Protein AF-A0A059EX27-F1 (afdb_monomer_lite)

pLDDT: mean 72.54, std 15.07, range [38.81, 93.75]

Secondary structure (DSSP, 8-state):
-----PPPPPPPHHHHHHHHHHHHHSSS--HHHHHTPPP---TTHHHHHHHHHHHHHTT--HHHHHHHHHHHHHHH-SS-THHHHHHHHHHHHH-GGGHHHHHHHHHT-SS--GGGHHHHHHH-GGGHHHHHHH--HHHHHHHHHHS---HHHHHHHHHHHHH-SS--HHHHHHHHHT--SHHHHHHHHHHHHHHHHHTT---BGGGS-HHHHHHHHHHTT-S-HHHHHHHHHHHTTSBPPHHHHHHHHHHHHHH-S-SHHHHHHHHH--GGG--HHHHHHHHHHHTT-HHHHHTTGGGS---HHHHHHHHHHHHTTT-TT-HHIIIIIGGGS-HHHHHHHHHHTTTS-HHHHHHHHHHHHHTTTTS-HHHHHHHHHHHHTT--HHHHHHHHHHHHHTTTS----GGGGG-GGGHHHHHHHHHHH---HHHHHHHHH---HHHHHHHHHHHTTTT---

Radius of gyration: 40.34 Å; chains: 1; bounding box: 74×51×146 Å

Structure (mmCIF, N/CA/C/O backbone):
data_AF-A0A059EX27-F1
#
_entry.id   AF-A0A059EX27-F1
#
loop_
_atom_site.group_PDB
_atom_site.id
_atom_site.type_symbol
_atom_site.label_atom_id
_atom_site.label_alt_id
_atom_site.label_comp_id
_atom_site.label_asym_id
_atom_site.label_entity_id
_atom_site.label_seq_id
_atom_site.pdbx_PDB_ins_code
_atom_site.Cartn_x
_atom_site.Cartn_y
_atom_site.Cartn_z
_atom_site.occupancy
_atom_site.B_iso_or_equiv
_atom_site.auth_seq_id
_atom_site.auth_comp_id
_atom_site.auth_asym_id
_atom_site.auth_atom_id
_atom_site.pdbx_PDB_model_num
ATOM 1 N N . MET A 1 1 ? 36.314 1.795 -78.516 1.00 41.62 1 MET A N 1
ATOM 2 C CA . MET A 1 1 ? 36.021 2.435 -77.213 1.00 41.62 1 MET A CA 1
ATOM 3 C C . MET A 1 1 ? 35.361 1.405 -76.306 1.00 41.62 1 MET A C 1
ATOM 5 O O . MET A 1 1 ? 34.220 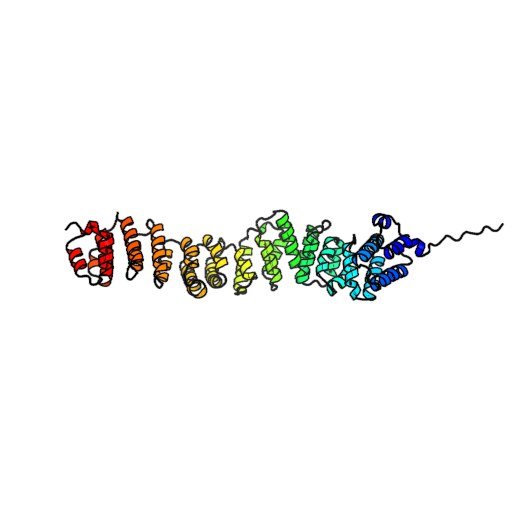1.044 -76.556 1.00 41.62 1 MET A O 1
ATOM 9 N N . GLN A 1 2 ? 36.081 0.871 -75.316 1.00 38.81 2 GLN A N 1
ATOM 10 C CA . GLN A 1 2 ? 35.481 0.015 -74.286 1.00 38.81 2 GLN A CA 1
ATOM 11 C C . GLN A 1 2 ? 34.730 0.901 -73.285 1.00 38.81 2 GLN A C 1
ATOM 13 O O . GLN A 1 2 ? 35.320 1.795 -72.681 1.00 38.81 2 GLN A O 1
ATOM 18 N N . GLN A 1 3 ? 33.426 0.669 -73.129 1.00 44.19 3 GLN A N 1
ATOM 19 C CA . GLN A 1 3 ? 32.632 1.281 -72.068 1.00 44.19 3 GLN A CA 1
ATOM 20 C C . GLN A 1 3 ? 33.078 0.697 -70.725 1.00 44.19 3 GLN A C 1
ATOM 22 O O . GLN A 1 3 ? 32.790 -0.455 -70.403 1.00 44.19 3 GLN A O 1
ATOM 27 N N . ILE A 1 4 ? 33.789 1.498 -69.934 1.00 46.19 4 ILE A N 1
ATOM 28 C CA . ILE A 1 4 ? 34.058 1.191 -68.531 1.00 46.19 4 ILE A CA 1
ATOM 29 C C . ILE A 1 4 ? 32.710 1.233 -67.804 1.00 46.19 4 ILE A C 1
ATOM 31 O O . ILE A 1 4 ? 32.155 2.307 -67.567 1.00 46.19 4 ILE A O 1
ATOM 35 N N . LYS A 1 5 ? 32.168 0.062 -67.445 1.00 48.28 5 LYS A N 1
ATOM 36 C CA . LYS A 1 5 ? 31.100 -0.040 -66.444 1.00 48.28 5 LYS A CA 1
ATOM 37 C C . LYS A 1 5 ? 31.649 0.549 -65.143 1.00 48.28 5 LYS A C 1
ATOM 39 O O . LYS A 1 5 ? 32.467 -0.085 -64.479 1.00 48.28 5 LYS A O 1
ATOM 44 N N . ARG A 1 6 ? 31.234 1.771 -64.790 1.00 46.31 6 ARG A N 1
ATOM 45 C CA . ARG A 1 6 ? 31.502 2.345 -63.464 1.00 46.31 6 ARG A CA 1
ATOM 46 C C . ARG A 1 6 ? 30.947 1.368 -62.426 1.00 46.31 6 ARG A C 1
ATOM 48 O O . ARG A 1 6 ? 29.745 1.105 -62.418 1.00 46.31 6 ARG A O 1
ATOM 55 N N . LYS A 1 7 ? 31.822 0.802 -61.587 1.00 46.91 7 LYS A N 1
ATOM 56 C CA . LYS A 1 7 ? 31.404 0.096 -60.369 1.00 46.91 7 LYS A CA 1
ATOM 57 C C . LYS A 1 7 ? 30.477 1.042 -59.600 1.00 46.91 7 LYS A C 1
ATOM 59 O O . LYS A 1 7 ? 30.832 2.205 -59.416 1.00 46.91 7 LYS A O 1
ATOM 64 N N . LYS A 1 8 ? 29.292 0.564 -59.198 1.00 52.78 8 LYS A N 1
ATOM 65 C CA . LYS A 1 8 ? 28.460 1.272 -58.214 1.00 52.78 8 LYS A CA 1
ATOM 66 C C . LYS A 1 8 ? 29.360 1.565 -57.012 1.00 52.78 8 LYS A C 1
ATOM 68 O O . LYS A 1 8 ? 29.988 0.640 -56.504 1.00 52.78 8 LYS A O 1
ATOM 73 N N . TYR A 1 9 ? 29.473 2.836 -56.640 1.00 54.91 9 TYR A N 1
ATOM 74 C CA . TYR A 1 9 ? 30.158 3.238 -55.420 1.00 54.91 9 TYR A CA 1
ATOM 75 C C . TYR A 1 9 ? 29.467 2.536 -54.250 1.00 54.91 9 TYR A C 1
ATOM 77 O O . TYR A 1 9 ? 28.268 2.732 -54.048 1.00 54.91 9 TYR A O 1
ATOM 85 N N . GLU A 1 10 ? 30.188 1.663 -53.553 1.00 55.41 10 GLU A N 1
ATOM 86 C CA . GLU A 1 10 ? 29.752 1.173 -52.250 1.00 55.41 10 GLU A CA 1
ATOM 87 C C . GLU A 1 10 ? 30.303 2.150 -51.207 1.00 55.41 10 GLU A C 1
ATOM 89 O O . GLU A 1 10 ? 31.523 2.331 -51.171 1.00 55.41 10 GLU A O 1
ATOM 94 N N . PRO A 1 11 ? 29.442 2.798 -50.403 1.00 58.78 11 PRO A N 1
ATOM 95 C CA . PRO A 1 11 ? 29.886 3.700 -49.347 1.00 58.78 11 PRO A CA 1
ATOM 96 C C . PRO A 1 11 ? 30.892 3.013 -48.413 1.00 58.78 11 PRO A C 1
ATOM 98 O O . PRO A 1 11 ? 30.734 1.839 -48.052 1.00 58.78 11 PRO A O 1
ATOM 101 N N . ILE A 1 12 ? 31.951 3.729 -48.030 1.00 66.06 12 ILE A N 1
ATOM 102 C CA . ILE A 1 12 ? 32.866 3.274 -46.974 1.00 66.06 12 ILE A CA 1
ATOM 103 C C . ILE A 1 12 ? 32.328 3.698 -45.601 1.00 66.06 12 ILE A C 1
ATOM 105 O O . ILE A 1 12 ? 31.533 4.622 -45.504 1.00 66.06 12 ILE A O 1
ATOM 109 N N . PHE A 1 13 ? 32.762 3.033 -44.522 1.00 65.12 13 PHE A N 1
ATOM 110 C CA . PHE A 1 13 ? 32.267 3.278 -43.154 1.00 65.12 13 PHE A CA 1
ATOM 111 C C . PHE A 1 13 ? 32.264 4.756 -42.743 1.00 65.12 13 PHE A C 1
ATOM 113 O O . PHE A 1 13 ? 31.333 5.221 -42.090 1.00 65.12 13 PHE A O 1
ATOM 120 N N . GLN A 1 14 ? 33.302 5.492 -43.145 1.00 66.69 14 GLN A N 1
ATOM 121 C CA . GLN A 1 14 ? 33.376 6.929 -42.914 1.00 66.69 14 GLN A CA 1
ATOM 122 C C . GLN A 1 14 ? 32.224 7.654 -43.612 1.00 66.69 14 GLN A C 1
ATOM 124 O O . GLN A 1 14 ? 31.511 8.379 -42.942 1.00 66.69 14 GLN A O 1
ATOM 129 N N . ASP A 1 15 ? 31.934 7.386 -44.884 1.00 66.00 15 ASP A N 1
ATOM 130 C CA . ASP A 1 15 ? 30.827 8.046 -45.594 1.00 66.00 15 ASP A CA 1
ATOM 131 C C . ASP A 1 15 ? 29.463 7.834 -44.922 1.00 66.00 15 ASP A C 1
ATOM 133 O O . ASP A 1 15 ? 28.601 8.706 -44.990 1.00 66.00 15 ASP A O 1
ATOM 137 N N . GLU A 1 16 ? 29.262 6.680 -44.278 1.00 70.25 16 GLU A N 1
ATOM 138 C CA . GLU A 1 16 ? 27.986 6.311 -43.655 1.00 70.25 16 GLU A CA 1
ATOM 139 C C . GLU A 1 16 ? 27.804 6.911 -42.250 1.00 70.25 16 GLU A C 1
ATOM 141 O O . GLU A 1 16 ? 26.682 7.241 -41.869 1.00 70.25 16 GLU A O 1
ATOM 146 N N . TYR A 1 17 ? 28.885 7.062 -41.473 1.00 76.56 17 TYR A N 1
ATOM 147 C CA . TYR A 1 17 ? 28.807 7.441 -40.052 1.00 76.56 17 TYR A CA 1
ATOM 148 C C . TYR A 1 17 ? 29.677 8.647 -39.670 1.00 76.56 17 TYR A C 1
ATOM 150 O O . TYR A 1 17 ? 29.773 8.950 -38.479 1.00 76.56 17 TYR A O 1
ATOM 158 N N . GLN A 1 18 ? 30.291 9.360 -40.627 1.00 82.06 18 GLN A N 1
ATOM 159 C CA . GLN A 1 18 ? 31.263 10.431 -40.344 1.00 82.06 18 GLN A CA 1
ATOM 160 C C . GLN A 1 18 ? 30.721 11.458 -39.357 1.00 82.06 18 GLN A C 1
ATOM 162 O O . GLN A 1 18 ? 31.410 11.815 -38.413 1.00 82.06 18 GLN A O 1
ATOM 167 N N . ALA A 1 19 ? 29.470 11.883 -39.515 1.00 82.88 19 ALA A N 1
ATOM 168 C CA . ALA A 1 19 ? 28.879 12.875 -38.628 1.00 82.88 19 ALA A CA 1
ATOM 169 C C . ALA A 1 19 ? 28.780 12.399 -37.168 1.00 82.88 19 ALA A C 1
ATOM 171 O O . ALA A 1 19 ? 29.007 13.184 -36.250 1.00 82.88 19 ALA A O 1
ATOM 172 N N . PHE A 1 20 ? 28.495 11.112 -36.942 1.00 85.81 20 PHE A N 1
ATOM 173 C CA . PHE A 1 20 ? 28.518 10.527 -35.600 1.00 85.81 20 PHE A CA 1
ATOM 174 C C . PHE A 1 20 ? 29.950 10.413 -35.074 1.00 85.81 20 PHE A C 1
ATOM 176 O O . PHE A 1 20 ? 30.203 10.730 -33.915 1.00 85.81 20 PHE A O 1
ATOM 183 N N . ILE A 1 21 ? 30.903 10.016 -35.922 1.00 84.19 21 ILE A N 1
ATOM 184 C CA . ILE A 1 21 ? 32.328 9.954 -35.566 1.00 84.19 21 ILE A CA 1
ATOM 185 C C . ILE A 1 21 ? 32.842 11.344 -35.166 1.00 84.19 21 ILE A C 1
ATOM 187 O O . ILE A 1 21 ? 33.518 11.478 -34.145 1.00 84.19 21 ILE A O 1
ATOM 191 N N . ASP A 1 22 ? 32.488 12.376 -35.926 1.00 85.25 22 ASP A N 1
ATOM 192 C CA . ASP A 1 22 ? 32.834 13.767 -35.647 1.00 85.25 22 ASP A CA 1
ATOM 193 C C . ASP A 1 22 ? 32.219 14.222 -34.325 1.00 85.25 22 ASP A C 1
ATOM 195 O O . ASP A 1 22 ? 32.931 14.756 -33.476 1.00 85.25 22 ASP A O 1
ATOM 199 N N . ALA A 1 23 ? 30.938 13.926 -34.089 1.00 86.44 23 ALA A N 1
ATOM 200 C CA . ALA A 1 23 ? 30.274 14.241 -32.827 1.00 86.44 23 ALA A CA 1
ATOM 201 C C . ALA A 1 23 ? 30.943 13.554 -31.621 1.00 86.44 23 ALA A C 1
ATOM 203 O O . ALA A 1 23 ? 31.166 14.195 -30.592 1.00 86.44 23 ALA A O 1
ATOM 204 N N . PHE A 1 24 ? 31.345 12.282 -31.749 1.00 86.06 24 PHE A N 1
ATOM 205 C CA . PHE A 1 24 ? 32.082 11.552 -30.706 1.00 86.06 24 PHE A CA 1
ATOM 206 C C . PHE A 1 24 ? 33.489 12.110 -30.433 1.00 86.06 24 PHE A C 1
ATOM 208 O O . PHE A 1 24 ? 34.099 11.799 -29.403 1.00 86.06 24 PHE A O 1
ATOM 215 N N . ASN A 1 25 ? 34.045 12.885 -31.363 1.00 82.62 25 ASN A N 1
ATOM 216 C CA . ASN A 1 25 ? 35.356 13.520 -31.236 1.00 82.62 25 ASN A CA 1
ATOM 217 C C . ASN A 1 25 ? 35.269 15.002 -30.841 1.00 82.62 25 ASN A C 1
ATOM 219 O O . ASN A 1 25 ? 36.255 15.550 -30.346 1.00 82.62 25 ASN A O 1
ATOM 223 N N . ALA A 1 26 ? 34.120 15.640 -31.049 1.00 82.88 26 ALA A N 1
ATOM 224 C CA . ALA A 1 26 ? 33.883 17.035 -30.723 1.00 82.88 26 ALA A CA 1
ATOM 225 C C . ALA A 1 26 ? 33.615 17.251 -29.222 1.00 82.88 26 ALA A C 1
ATOM 227 O O . ALA A 1 26 ? 33.321 16.315 -28.478 1.00 82.88 26 ALA A O 1
ATOM 228 N N . LYS A 1 27 ? 33.733 18.511 -28.780 1.00 77.38 27 LYS A N 1
ATOM 229 C CA . LYS A 1 27 ? 33.348 18.946 -27.423 1.00 77.38 27 LYS A CA 1
ATOM 230 C C . LYS A 1 27 ? 31.859 19.285 -27.313 1.00 77.38 27 LYS A C 1
ATOM 232 O O . LYS A 1 27 ? 31.305 19.223 -26.224 1.00 77.38 27 LYS A O 1
ATOM 237 N N . GLU A 1 28 ? 31.249 19.652 -28.434 1.00 81.88 28 GLU A N 1
ATOM 238 C CA . GLU A 1 28 ? 29.836 19.983 -28.585 1.00 81.88 28 GLU A CA 1
ATOM 239 C C . GLU A 1 28 ? 29.361 19.431 -29.933 1.00 81.88 28 GLU A C 1
ATOM 241 O O . GLU A 1 28 ? 30.151 19.331 -30.877 1.00 81.88 28 GLU A O 1
ATOM 246 N N . PHE A 1 29 ? 28.080 19.081 -30.031 1.00 86.75 29 PHE A N 1
ATOM 247 C CA . PHE A 1 29 ? 27.468 18.625 -31.275 1.00 86.75 29 PHE A CA 1
ATOM 248 C C . PHE A 1 29 ? 26.096 19.268 -31.465 1.00 86.75 29 PHE A C 1
ATOM 250 O O . PHE A 1 29 ? 25.414 19.613 -30.502 1.00 86.75 29 PHE A O 1
ATOM 257 N N . ASP A 1 30 ? 25.699 19.404 -32.727 1.00 86.00 30 ASP A N 1
ATOM 258 C CA . ASP A 1 30 ? 24.363 19.847 -33.107 1.00 86.00 30 ASP A CA 1
ATOM 259 C C . ASP A 1 30 ? 23.432 18.628 -33.174 1.00 86.00 30 ASP A C 1
ATOM 261 O O . ASP A 1 30 ? 23.568 17.755 -34.039 1.00 86.00 30 ASP A O 1
ATOM 265 N N . GLU A 1 31 ? 22.525 18.546 -32.204 1.00 86.62 31 GLU A N 1
ATOM 266 C CA . GLU A 1 31 ? 21.577 17.445 -32.055 1.00 86.62 31 GLU A CA 1
ATOM 267 C C . GLU A 1 31 ? 20.593 17.362 -33.229 1.00 86.62 31 GLU A C 1
ATOM 269 O O . GLU A 1 31 ? 20.366 16.269 -33.751 1.00 86.62 31 GLU A O 1
ATOM 274 N N . GLU A 1 32 ? 20.064 18.495 -33.694 1.00 86.38 32 GLU A N 1
ATOM 275 C CA . GLU A 1 32 ? 19.130 18.546 -34.827 1.00 86.38 32 GLU A CA 1
ATOM 276 C C . GLU A 1 32 ? 19.826 18.123 -36.118 1.00 86.38 32 GLU A C 1
ATOM 278 O O . GLU A 1 32 ? 19.295 17.335 -36.911 1.00 86.38 32 GLU A O 1
ATOM 283 N N . LYS A 1 33 ? 21.083 18.547 -36.287 1.00 86.81 33 LYS A N 1
ATOM 284 C CA . LYS A 1 33 ? 21.903 18.097 -37.407 1.00 86.81 33 LYS A CA 1
ATOM 285 C C . LYS A 1 33 ? 22.087 16.584 -37.386 1.00 86.81 33 LYS A C 1
ATOM 287 O O . LYS A 1 33 ? 21.855 15.963 -38.417 1.00 86.81 33 LYS A O 1
ATOM 292 N N . LEU A 1 34 ? 22.444 15.972 -36.253 1.00 86.25 34 LEU A N 1
ATOM 293 C CA . LEU A 1 34 ? 22.579 14.509 -36.169 1.00 86.25 34 LEU A CA 1
ATOM 294 C C . LEU A 1 34 ? 21.248 13.782 -36.405 1.00 86.25 34 LEU A C 1
ATOM 296 O O . LEU A 1 34 ? 21.221 12.758 -37.092 1.00 86.25 34 LEU A O 1
ATOM 300 N N . LYS A 1 35 ? 20.137 14.316 -35.884 1.00 85.69 35 LYS A N 1
ATOM 301 C CA . LYS A 1 35 ? 18.790 13.763 -36.094 1.00 85.69 35 LYS A CA 1
ATOM 302 C C . LYS A 1 35 ? 18.336 13.817 -37.552 1.00 85.69 35 LYS A C 1
ATOM 304 O O . LYS A 1 35 ? 17.573 12.948 -37.959 1.00 85.69 35 LYS A O 1
ATOM 309 N N . SER A 1 36 ? 18.822 14.759 -38.356 1.00 83.38 36 SER A N 1
ATOM 310 C CA . SER A 1 36 ? 18.452 14.872 -39.779 1.00 83.38 36 SER A CA 1
ATOM 311 C C . SER A 1 36 ? 19.185 13.907 -40.726 1.00 83.38 36 SER A C 1
ATOM 313 O O . SER A 1 36 ? 18.862 13.850 -41.908 1.00 83.38 36 SER A O 1
ATOM 315 N N . ILE A 1 37 ? 20.160 13.133 -40.236 1.00 81.88 37 ILE A N 1
ATOM 316 C CA . ILE A 1 37 ? 20.987 12.252 -41.079 1.00 81.88 37 ILE A CA 1
ATOM 317 C C . ILE A 1 37 ? 20.280 10.928 -41.367 1.00 81.88 37 ILE A C 1
ATOM 319 O O . ILE A 1 37 ? 19.925 10.200 -40.437 1.00 81.88 37 ILE A O 1
ATOM 323 N N . ASP A 1 38 ? 20.157 10.565 -42.640 1.00 74.75 38 ASP A N 1
ATOM 324 C CA . ASP A 1 38 ? 19.687 9.242 -43.053 1.00 74.75 38 ASP A CA 1
ATOM 325 C C . ASP A 1 38 ? 20.820 8.211 -42.991 1.00 74.75 38 ASP A C 1
ATOM 327 O O . ASP A 1 38 ? 21.867 8.378 -43.618 1.00 74.75 38 ASP A O 1
ATOM 331 N N . LEU A 1 39 ? 20.610 7.126 -42.238 1.00 71.88 39 LEU A N 1
ATOM 332 C CA . LEU A 1 39 ? 21.582 6.039 -42.106 1.00 71.88 39 LEU A CA 1
ATOM 333 C C . LEU A 1 39 ? 21.291 4.932 -43.144 1.00 71.88 39 LEU A C 1
ATOM 335 O O . LEU A 1 39 ? 20.225 4.319 -43.096 1.00 71.88 39 LEU A O 1
ATOM 339 N N . PRO A 1 40 ? 22.216 4.626 -44.075 1.00 58.34 40 PRO A N 1
ATOM 340 C CA . PRO A 1 40 ? 21.925 3.863 -45.300 1.00 58.34 40 PRO A CA 1
ATOM 341 C C . PRO A 1 40 ? 21.836 2.321 -45.162 1.00 58.34 40 PRO A C 1
ATOM 343 O O . PRO A 1 40 ? 21.990 1.611 -46.156 1.00 58.34 40 PRO A O 1
ATOM 346 N N . ASN A 1 41 ? 21.480 1.790 -43.985 1.00 60.56 41 ASN A N 1
ATOM 347 C CA . ASN A 1 41 ? 21.554 0.386 -43.516 1.00 60.56 41 ASN A CA 1
ATOM 348 C C . ASN A 1 41 ? 22.839 0.035 -42.750 1.00 60.56 41 ASN A C 1
ATOM 350 O O . ASN A 1 41 ? 23.959 0.328 -43.163 1.00 60.56 41 ASN A O 1
ATOM 354 N N . PHE A 1 42 ? 22.667 -0.700 -41.648 1.00 63.53 42 PHE A N 1
ATOM 355 C CA . PHE A 1 42 ? 23.688 -0.968 -40.632 1.00 63.53 42 PHE A CA 1
ATOM 356 C C . PHE A 1 42 ? 24.674 -2.101 -41.005 1.00 63.53 42 PHE A C 1
ATOM 358 O O . PHE A 1 42 ? 24.931 -3.020 -40.227 1.00 63.53 42 PHE A O 1
ATOM 365 N N . LYS A 1 43 ? 25.270 -2.062 -42.209 1.00 63.72 43 LYS A N 1
ATOM 366 C CA . LYS A 1 43 ? 26.198 -3.115 -42.684 1.00 63.72 43 LYS A CA 1
ATOM 367 C C . LYS A 1 43 ? 27.482 -3.239 -41.848 1.00 63.72 43 LYS A C 1
ATOM 369 O O . LYS A 1 43 ? 28.054 -4.324 -41.779 1.00 63.72 43 LYS A O 1
ATOM 374 N N . ARG A 1 44 ? 27.943 -2.155 -41.211 1.00 70.38 44 ARG A N 1
ATOM 375 C CA . ARG A 1 44 ? 29.240 -2.075 -40.503 1.00 70.38 44 ARG A CA 1
ATOM 376 C C . ARG A 1 44 ? 29.113 -1.805 -38.999 1.00 70.38 44 ARG A C 1
ATOM 378 O O . ARG A 1 44 ? 29.940 -1.133 -38.387 1.00 70.38 44 ARG A O 1
ATOM 385 N N . ARG A 1 45 ? 28.085 -2.387 -38.380 1.00 72.94 45 ARG A N 1
ATOM 386 C CA . ARG A 1 45 ? 27.733 -2.242 -36.956 1.00 72.94 45 ARG A CA 1
ATOM 387 C C . ARG A 1 45 ? 28.870 -2.446 -35.947 1.00 72.94 45 ARG A C 1
ATOM 389 O O . ARG A 1 45 ? 28.919 -1.770 -34.923 1.00 72.94 45 ARG A O 1
ATOM 396 N N . PHE A 1 46 ? 29.809 -3.344 -36.241 1.00 75.81 46 PHE A N 1
ATOM 397 C CA . PHE A 1 46 ? 30.960 -3.623 -35.373 1.00 75.81 46 PHE A CA 1
ATOM 398 C C . PHE A 1 46 ? 31.955 -2.455 -35.299 1.00 75.81 46 PHE A C 1
ATOM 400 O O . PHE A 1 46 ? 32.497 -2.179 -34.229 1.00 75.81 46 PHE A O 1
ATOM 407 N N . GLU A 1 47 ? 32.192 -1.760 -36.415 1.00 80.19 47 GLU A N 1
ATOM 408 C CA . GLU A 1 47 ? 33.155 -0.653 -36.484 1.00 80.19 47 GLU A CA 1
ATOM 409 C C . GLU A 1 47 ? 32.685 0.526 -35.615 1.00 80.19 47 GLU A C 1
ATOM 411 O O . GLU A 1 47 ? 33.470 1.096 -34.857 1.00 80.19 47 GLU A O 1
ATOM 416 N N . LEU A 1 48 ? 31.381 0.814 -35.624 1.00 79.31 48 LEU A N 1
ATOM 417 C CA . LEU A 1 48 ? 30.784 1.889 -34.830 1.00 79.31 48 LEU A CA 1
ATOM 418 C C . LEU A 1 48 ? 30.759 1.584 -33.328 1.00 79.31 48 LEU A C 1
ATOM 420 O O . LEU A 1 48 ? 31.096 2.448 -32.516 1.00 79.31 48 LEU A O 1
ATOM 424 N N . ILE A 1 49 ? 30.437 0.344 -32.947 1.00 85.56 49 ILE A N 1
ATOM 425 C CA . ILE A 1 49 ? 30.495 -0.086 -31.541 1.00 85.56 49 ILE A CA 1
ATOM 426 C C . ILE A 1 49 ? 31.916 0.037 -30.993 1.00 85.56 49 ILE A C 1
ATOM 428 O O . ILE A 1 49 ? 32.097 0.499 -29.868 1.00 85.56 49 ILE A O 1
ATOM 432 N N . ASN A 1 50 ? 32.933 -0.328 -31.779 1.00 86.31 50 ASN A N 1
ATOM 433 C CA . ASN A 1 50 ? 34.326 -0.215 -31.349 1.00 86.31 50 ASN A CA 1
ATOM 434 C C . ASN A 1 50 ? 34.723 1.235 -31.051 1.00 86.31 50 ASN A C 1
ATOM 436 O O . ASN A 1 50 ? 35.425 1.479 -30.070 1.00 86.31 50 ASN A O 1
ATOM 440 N N . ILE A 1 51 ? 34.240 2.201 -31.840 1.00 86.31 51 ILE A N 1
ATOM 441 C CA . ILE A 1 51 ? 34.454 3.627 -31.560 1.00 86.31 51 ILE A CA 1
ATOM 442 C C . ILE A 1 51 ? 33.839 3.993 -30.209 1.00 86.31 51 ILE A C 1
ATOM 444 O O . ILE A 1 51 ? 34.514 4.583 -29.370 1.00 86.31 51 ILE A O 1
ATOM 448 N N . ILE A 1 52 ? 32.598 3.589 -29.953 1.00 87.62 52 ILE A N 1
ATOM 449 C CA . ILE A 1 52 ? 31.901 3.917 -28.704 1.00 87.62 52 ILE A CA 1
ATOM 450 C C . ILE A 1 52 ? 32.586 3.258 -27.501 1.00 87.62 52 ILE A C 1
ATOM 452 O O . ILE A 1 52 ? 32.837 3.924 -26.499 1.00 87.62 52 ILE A O 1
ATOM 456 N N . LEU A 1 53 ? 33.003 1.996 -27.616 1.00 89.69 53 LEU A N 1
ATOM 457 C CA . LEU A 1 53 ? 33.775 1.300 -26.581 1.00 89.69 53 LEU A CA 1
ATOM 458 C C . LEU A 1 53 ? 35.108 1.994 -26.270 1.00 89.69 53 LEU A C 1
ATOM 460 O O . LEU A 1 53 ? 35.475 2.141 -25.101 1.00 89.69 53 LEU A O 1
ATOM 464 N N . LEU A 1 54 ? 35.827 2.460 -27.297 1.00 88.75 54 LEU A N 1
ATOM 465 C CA . LEU A 1 54 ? 37.049 3.245 -27.113 1.00 88.75 54 LEU A CA 1
ATOM 466 C C . LEU A 1 54 ? 36.762 4.552 -26.365 1.00 88.75 54 LEU A C 1
ATOM 468 O O . LEU A 1 54 ? 37.517 4.916 -25.464 1.00 88.75 54 LEU A O 1
ATOM 472 N N . LYS A 1 55 ? 35.655 5.225 -26.690 1.00 87.38 55 LYS A N 1
ATOM 473 C CA . LYS A 1 55 ? 35.237 6.485 -26.059 1.00 87.38 55 LYS A CA 1
ATOM 474 C C . LYS A 1 55 ? 34.825 6.303 -24.598 1.00 87.38 55 LYS A C 1
ATOM 476 O O . LYS A 1 55 ? 35.239 7.098 -23.755 1.00 87.38 55 LYS A O 1
ATOM 481 N N . ILE A 1 56 ? 34.124 5.214 -24.272 1.00 86.19 56 ILE A N 1
ATOM 482 C CA . ILE A 1 56 ? 33.829 4.819 -22.884 1.00 86.19 56 ILE A CA 1
ATOM 483 C C . ILE A 1 56 ? 35.138 4.600 -22.112 1.00 86.19 56 ILE A C 1
ATOM 485 O O . ILE A 1 56 ? 35.323 5.141 -21.022 1.00 86.19 56 ILE A O 1
ATOM 489 N N . LYS A 1 57 ? 36.094 3.861 -22.695 1.00 86.25 57 LYS A N 1
ATOM 490 C CA . LYS A 1 57 ? 37.400 3.592 -22.068 1.00 86.25 57 LYS A CA 1
ATOM 491 C C . LYS A 1 57 ? 38.223 4.865 -21.840 1.00 86.25 57 LYS A C 1
ATOM 493 O O . LYS A 1 57 ? 38.955 4.947 -20.857 1.00 86.25 57 LYS A O 1
ATOM 498 N N . GLN A 1 58 ? 38.084 5.857 -22.718 1.00 85.44 58 GLN A N 1
ATOM 499 C CA . GLN A 1 58 ? 38.717 7.173 -22.595 1.00 85.44 58 GLN A CA 1
ATOM 500 C C . GLN A 1 58 ? 38.088 8.060 -21.503 1.00 85.44 58 GLN A C 1
ATOM 502 O O . GLN A 1 58 ? 38.586 9.160 -21.283 1.00 85.44 58 GLN A O 1
ATOM 507 N N . LYS A 1 59 ? 37.043 7.591 -20.796 1.00 76.25 59 LYS A N 1
ATOM 508 C CA . LYS A 1 59 ? 36.327 8.332 -19.739 1.00 76.25 59 LYS A CA 1
ATOM 509 C C . LYS A 1 59 ? 35.861 9.721 -20.184 1.00 76.25 59 LYS A C 1
ATOM 511 O O . LYS A 1 59 ? 35.893 10.673 -19.406 1.00 76.25 59 LYS A O 1
ATOM 516 N N . ILE A 1 60 ? 35.431 9.833 -21.438 1.00 76.88 60 ILE A N 1
ATOM 517 C CA . ILE A 1 60 ? 34.680 11.008 -21.889 1.00 76.88 60 ILE A CA 1
ATOM 518 C C . ILE A 1 60 ? 33.432 11.141 -21.014 1.00 76.88 60 ILE A C 1
ATOM 520 O O . ILE A 1 60 ? 32.946 10.138 -20.485 1.00 76.88 60 ILE A O 1
ATOM 524 N N . ASP A 1 61 ? 32.930 12.368 -20.857 1.00 83.44 61 ASP A N 1
ATOM 525 C CA . ASP A 1 61 ? 31.659 12.623 -20.185 1.00 83.44 61 ASP A CA 1
ATOM 526 C C . ASP A 1 61 ? 30.593 11.633 -20.687 1.00 83.44 61 ASP A C 1
ATOM 528 O O . ASP A 1 61 ? 30.175 11.650 -21.850 1.00 83.44 61 ASP A O 1
ATOM 532 N N . LEU A 1 62 ? 30.190 10.729 -19.789 1.00 84.12 62 LEU A N 1
ATOM 533 C CA . LEU A 1 62 ? 29.249 9.663 -20.095 1.00 84.12 62 LEU A CA 1
ATOM 534 C C . LEU A 1 62 ? 27.902 10.235 -20.513 1.00 84.12 62 LEU A C 1
ATOM 536 O O . LEU A 1 62 ? 27.224 9.614 -21.325 1.00 84.12 62 LEU A O 1
ATOM 540 N N . ASN A 1 63 ? 27.514 11.399 -19.993 1.00 86.19 63 ASN A N 1
ATOM 541 C CA . ASN A 1 63 ? 26.255 12.031 -20.344 1.00 86.19 63 ASN A CA 1
ATOM 542 C C . ASN A 1 63 ? 26.279 12.525 -21.795 1.00 86.19 63 ASN A C 1
ATOM 544 O O . ASN A 1 63 ? 25.380 12.215 -22.575 1.00 86.19 63 ASN A O 1
ATOM 548 N N . TYR A 1 64 ? 27.359 13.213 -22.175 1.00 89.69 64 TYR A N 1
ATOM 549 C CA . TYR A 1 64 ? 27.606 13.644 -23.550 1.00 89.69 64 TYR A CA 1
ATOM 550 C C . TYR A 1 64 ? 27.607 12.458 -24.523 1.00 89.69 64 TYR A C 1
ATOM 552 O O . TYR A 1 64 ? 26.869 12.447 -25.510 1.00 89.69 64 TYR A O 1
ATOM 560 N N . LEU A 1 65 ? 28.374 11.410 -24.201 1.00 90.69 65 LEU A N 1
ATOM 561 C CA . LEU A 1 65 ? 28.467 10.211 -25.032 1.00 90.69 65 LEU A CA 1
ATOM 562 C C . LEU A 1 65 ? 27.119 9.482 -25.151 1.00 90.69 65 LEU A C 1
ATOM 564 O O . LEU A 1 65 ? 26.795 8.948 -26.215 1.00 90.69 65 LEU A O 1
ATOM 568 N N . SER A 1 66 ? 26.329 9.470 -24.074 1.00 91.75 66 SER A N 1
ATOM 569 C CA . SER A 1 66 ? 25.023 8.807 -24.042 1.00 91.75 66 SER A CA 1
ATOM 570 C C . SER A 1 66 ? 24.010 9.481 -24.959 1.00 91.75 66 SER A C 1
ATOM 572 O O . SER A 1 66 ? 23.282 8.772 -25.645 1.00 91.75 66 SER A O 1
ATOM 574 N N . LYS A 1 67 ? 24.006 10.820 -25.040 1.00 91.62 67 LYS A N 1
ATOM 575 C CA . LYS A 1 67 ? 23.113 11.571 -25.941 1.00 91.62 67 LYS A CA 1
ATOM 576 C C . LYS A 1 67 ? 23.403 11.305 -27.418 1.00 91.62 67 LYS A C 1
ATOM 578 O O . LYS A 1 67 ? 22.491 11.067 -28.198 1.00 91.62 67 LYS A O 1
ATOM 583 N N . ILE A 1 68 ? 24.677 11.294 -27.816 1.00 91.00 68 ILE A N 1
ATOM 584 C CA . ILE A 1 68 ? 25.039 10.983 -29.212 1.00 91.00 68 ILE A CA 1
ATOM 585 C C . ILE A 1 68 ? 24.644 9.539 -29.543 1.00 91.00 68 ILE A C 1
ATOM 587 O O . ILE A 1 68 ? 24.084 9.255 -30.603 1.00 91.00 68 ILE A O 1
ATOM 591 N N . THR A 1 69 ? 24.915 8.624 -28.611 1.00 89.81 69 THR A N 1
ATOM 592 C CA . THR A 1 69 ? 24.611 7.202 -28.786 1.00 89.81 69 THR A CA 1
ATOM 593 C C . THR A 1 69 ? 23.106 6.942 -28.832 1.00 89.81 69 THR A C 1
ATOM 595 O O . THR A 1 69 ? 22.674 6.105 -29.615 1.00 89.81 69 THR A O 1
ATOM 598 N N . SER A 1 70 ? 22.284 7.663 -28.066 1.00 90.69 70 SER A N 1
ATOM 599 C CA . SER A 1 70 ? 20.829 7.496 -28.124 1.00 90.69 70 SER A CA 1
ATOM 600 C C . SER A 1 70 ? 20.240 7.970 -29.451 1.00 90.69 70 SER A C 1
ATOM 602 O O . SER A 1 70 ? 19.392 7.275 -29.995 1.00 90.69 70 SER A O 1
ATOM 604 N N . ILE A 1 71 ? 20.730 9.078 -30.028 1.00 89.19 71 ILE A N 1
ATOM 605 C CA . ILE A 1 71 ? 20.301 9.544 -31.363 1.00 89.19 71 ILE A CA 1
ATOM 606 C C . ILE A 1 71 ? 20.595 8.474 -32.417 1.00 89.19 71 ILE A C 1
ATOM 608 O O . ILE A 1 71 ? 19.751 8.179 -33.265 1.00 89.19 71 ILE A O 1
ATOM 612 N N . LEU A 1 72 ? 21.783 7.866 -32.342 1.00 87.00 72 LEU A N 1
ATOM 613 C CA . LEU A 1 72 ? 22.153 6.749 -33.202 1.00 87.00 72 LEU A CA 1
ATOM 614 C C . LEU A 1 72 ? 21.185 5.572 -33.017 1.00 87.00 72 LEU A C 1
ATOM 616 O O . LEU A 1 72 ? 20.645 5.078 -34.000 1.00 87.00 72 LEU A O 1
ATOM 620 N N . LEU A 1 73 ? 20.946 5.131 -31.779 1.00 85.94 73 LEU A N 1
ATOM 621 C CA . LEU A 1 73 ? 20.087 3.974 -31.512 1.00 85.94 73 LEU A CA 1
ATOM 622 C C . LEU A 1 73 ? 18.614 4.217 -31.869 1.00 85.94 73 LEU A C 1
ATOM 624 O O . LEU A 1 73 ? 17.981 3.305 -32.394 1.00 85.94 73 LEU A O 1
ATOM 628 N N . ASN A 1 74 ? 18.078 5.423 -31.664 1.00 85.38 74 ASN A N 1
ATOM 629 C CA . ASN A 1 74 ? 16.705 5.765 -32.054 1.00 85.38 74 ASN A CA 1
ATOM 630 C C . ASN A 1 74 ? 16.516 5.648 -33.569 1.00 85.38 74 ASN A C 1
ATOM 632 O O . ASN A 1 74 ? 15.506 5.123 -34.024 1.00 85.38 74 ASN A O 1
ATOM 636 N N . LYS A 1 75 ? 17.524 6.038 -34.360 1.00 80.25 75 LYS A N 1
ATOM 637 C CA . LYS A 1 75 ? 17.509 5.847 -35.819 1.00 80.25 75 LYS A CA 1
ATOM 638 C C . LYS A 1 75 ? 17.580 4.383 -36.246 1.00 80.25 75 LYS A C 1
ATOM 640 O O . LYS A 1 75 ? 17.144 4.050 -37.343 1.00 80.25 75 LYS A O 1
ATOM 645 N N . LEU A 1 76 ? 18.148 3.522 -35.405 1.00 75.50 76 LEU A N 1
ATOM 646 C CA . LEU A 1 76 ? 18.272 2.087 -35.667 1.00 75.50 76 LEU A CA 1
ATOM 647 C C . LEU A 1 76 ? 17.049 1.292 -35.212 1.00 75.50 76 LEU A C 1
ATOM 649 O O . LEU A 1 76 ? 16.866 0.165 -35.669 1.00 75.50 76 LEU A O 1
ATOM 653 N N . SER A 1 77 ? 16.201 1.864 -34.354 1.00 66.31 77 SER A N 1
ATOM 654 C CA . SER A 1 77 ? 14.943 1.258 -33.913 1.00 66.31 77 SER A CA 1
ATOM 655 C C . SER A 1 77 ? 13.889 1.330 -35.029 1.00 66.31 77 SER A C 1
ATOM 657 O O . SER A 1 77 ? 12.912 2.066 -34.963 1.00 66.31 77 SER A O 1
ATOM 659 N N . THR A 1 78 ? 14.125 0.574 -36.100 1.00 62.94 78 THR A N 1
ATOM 660 C CA . THR A 1 78 ? 13.107 0.199 -37.095 1.00 62.94 78 THR A CA 1
ATOM 661 C C . THR A 1 78 ? 12.553 -1.188 -36.739 1.00 62.94 78 THR A C 1
ATOM 663 O O . THR A 1 78 ? 13.033 -1.800 -35.787 1.00 62.94 78 THR A O 1
ATOM 666 N N . ASP A 1 79 ? 11.548 -1.695 -37.465 1.00 50.88 79 ASP A N 1
ATOM 667 C CA . ASP A 1 79 ? 10.714 -2.874 -37.125 1.00 50.88 79 ASP A CA 1
ATOM 668 C C . ASP A 1 79 ? 11.449 -4.175 -36.709 1.00 50.88 79 ASP A C 1
ATOM 670 O O . ASP A 1 79 ? 10.815 -5.122 -36.241 1.00 50.88 79 ASP A O 1
ATOM 674 N N . LYS A 1 80 ? 12.780 -4.248 -36.838 1.00 56.97 80 LYS A N 1
ATOM 675 C CA . LYS A 1 80 ? 13.626 -5.314 -36.287 1.00 56.97 80 LYS A CA 1
ATOM 676 C C . LYS A 1 80 ? 14.630 -4.731 -35.287 1.00 56.97 80 LYS A C 1
ATOM 678 O O . LYS A 1 80 ? 15.658 -4.186 -35.674 1.00 56.97 80 LYS A O 1
ATOM 683 N N . ASN A 1 81 ? 14.361 -4.908 -33.992 1.00 66.88 81 ASN A N 1
ATOM 684 C CA . ASN A 1 81 ? 15.218 -4.455 -32.883 1.00 66.88 81 ASN A CA 1
ATOM 685 C C . ASN A 1 81 ? 16.592 -5.169 -32.786 1.00 66.88 81 ASN A C 1
ATOM 687 O O . ASN A 1 81 ? 17.376 -4.856 -31.889 1.00 66.88 81 ASN A O 1
ATOM 691 N N . ASP A 1 82 ? 16.916 -6.083 -33.707 1.00 75.56 82 ASP A N 1
ATOM 692 C CA . ASP A 1 82 ? 18.124 -6.924 -33.690 1.00 75.56 82 ASP A CA 1
ATOM 693 C C . ASP A 1 82 ? 19.437 -6.123 -33.610 1.00 75.56 82 ASP A C 1
ATOM 695 O O . ASP A 1 82 ? 20.398 -6.553 -32.966 1.00 75.56 82 ASP A O 1
ATOM 699 N N . ASP A 1 83 ? 19.507 -4.954 -34.252 1.00 79.25 83 ASP A N 1
ATOM 700 C CA . ASP A 1 83 ? 20.722 -4.130 -34.258 1.00 79.25 83 ASP A CA 1
ATOM 701 C C . ASP A 1 83 ? 20.933 -3.386 -32.934 1.00 79.25 83 ASP A C 1
ATOM 703 O O . ASP A 1 83 ? 22.067 -3.265 -32.458 1.00 79.25 83 ASP A O 1
ATOM 707 N N . VAL A 1 84 ? 19.845 -2.945 -32.300 1.00 84.12 84 VAL A N 1
ATOM 708 C CA . VAL A 1 84 ? 19.880 -2.315 -30.975 1.00 84.12 84 VAL A CA 1
ATOM 709 C C . VAL A 1 84 ? 20.222 -3.366 -29.910 1.00 84.12 84 VAL A C 1
ATOM 711 O O . VAL A 1 84 ? 21.080 -3.116 -29.059 1.00 84.12 84 VAL A O 1
ATOM 714 N N . ASP A 1 85 ? 19.654 -4.572 -30.014 1.00 87.12 85 ASP A N 1
ATOM 715 C CA . ASP A 1 85 ? 19.995 -5.722 -29.163 1.00 87.12 85 ASP A CA 1
ATOM 716 C C . ASP A 1 85 ? 21.469 -6.076 -29.260 1.00 87.12 85 ASP A C 1
ATOM 718 O O . ASP A 1 85 ? 22.157 -6.255 -28.249 1.00 87.12 85 ASP A O 1
ATOM 722 N N . PHE A 1 86 ? 21.968 -6.186 -30.490 1.00 86.12 86 PHE A N 1
ATOM 723 C CA . PHE A 1 86 ? 23.366 -6.470 -30.751 1.00 86.12 86 PHE A CA 1
ATOM 724 C C . PHE A 1 86 ? 24.272 -5.410 -30.109 1.00 86.12 86 PHE A C 1
ATOM 726 O O . PHE A 1 86 ? 25.260 -5.756 -29.454 1.00 86.12 86 PHE A O 1
ATOM 733 N N . PHE A 1 87 ? 23.914 -4.132 -30.240 1.00 88.56 87 PHE A N 1
ATOM 734 C CA . PHE A 1 87 ? 24.658 -3.016 -29.670 1.00 88.56 87 PHE A CA 1
ATOM 735 C C . PHE A 1 87 ? 24.740 -3.083 -28.140 1.00 88.56 87 PHE A C 1
ATOM 737 O O . PHE A 1 87 ? 25.837 -3.100 -27.572 1.00 88.56 87 PHE A O 1
ATOM 744 N N . ILE A 1 88 ? 23.587 -3.187 -27.475 1.00 90.50 88 ILE A N 1
ATOM 745 C CA . ILE A 1 88 ? 23.477 -3.251 -26.012 1.00 90.50 88 ILE A CA 1
ATOM 746 C C . ILE A 1 88 ? 24.261 -4.451 -25.473 1.00 90.50 88 ILE A C 1
ATOM 748 O O . ILE A 1 88 ? 25.109 -4.304 -24.586 1.00 90.50 88 ILE A O 1
ATOM 752 N N . ASN A 1 89 ? 24.043 -5.631 -26.061 1.00 90.88 89 ASN A N 1
ATOM 753 C CA . ASN A 1 89 ? 24.718 -6.854 -25.642 1.00 90.88 89 ASN A CA 1
ATOM 754 C C . ASN A 1 89 ? 26.234 -6.784 -25.844 1.00 90.88 89 ASN A C 1
ATOM 756 O O . ASN A 1 89 ? 26.982 -7.255 -24.987 1.00 90.88 89 ASN A O 1
ATOM 760 N N . THR A 1 90 ? 26.710 -6.197 -26.944 1.00 91.25 90 THR A N 1
ATOM 761 C CA . THR A 1 90 ? 28.150 -6.087 -27.220 1.00 91.25 90 THR A CA 1
ATOM 762 C C . THR A 1 90 ? 28.835 -5.151 -26.231 1.00 91.25 90 THR A C 1
ATOM 764 O O . THR A 1 90 ? 29.892 -5.494 -25.696 1.00 91.25 90 THR A O 1
ATOM 767 N N . ILE A 1 91 ? 28.220 -4.004 -25.922 1.00 91.75 91 ILE A N 1
ATOM 768 C CA . ILE A 1 91 ? 28.770 -3.063 -24.939 1.00 91.75 91 ILE A CA 1
ATOM 769 C C . ILE A 1 91 ? 28.831 -3.678 -23.544 1.00 91.75 91 ILE A C 1
ATOM 771 O O . ILE A 1 91 ? 29.855 -3.559 -22.864 1.00 91.75 91 ILE A O 1
ATOM 775 N N . TYR A 1 92 ? 27.760 -4.353 -23.127 1.00 93.75 92 TYR A N 1
ATOM 776 C CA . TYR A 1 92 ? 27.693 -4.977 -21.811 1.00 93.75 92 TYR A CA 1
ATOM 777 C C . TYR A 1 92 ? 28.655 -6.166 -21.674 1.00 93.75 92 TYR A C 1
ATOM 779 O O . TYR A 1 92 ? 29.355 -6.285 -20.670 1.00 93.75 92 TYR A O 1
ATOM 787 N N . ARG A 1 93 ? 28.744 -7.030 -22.697 1.00 92.06 93 ARG A N 1
ATOM 788 C CA . ARG A 1 93 ? 29.668 -8.178 -22.702 1.00 92.06 93 ARG A CA 1
ATOM 789 C C . ARG A 1 93 ? 31.132 -7.755 -22.755 1.00 92.06 93 ARG A C 1
ATOM 791 O O . ARG A 1 93 ? 31.971 -8.478 -22.228 1.00 92.06 93 ARG A O 1
ATOM 798 N N . ASN A 1 94 ? 31.445 -6.611 -23.368 1.00 92.88 94 ASN A N 1
ATOM 799 C CA . ASN A 1 94 ? 32.805 -6.076 -23.370 1.00 92.88 94 ASN A CA 1
ATOM 800 C C . ASN A 1 94 ? 33.283 -5.738 -21.949 1.00 92.88 94 ASN A C 1
ATOM 802 O O . ASN A 1 94 ? 34.406 -6.081 -21.584 1.00 92.88 94 ASN A O 1
ATOM 806 N N . ASN A 1 95 ? 32.432 -5.087 -21.151 1.00 90.12 95 ASN A N 1
ATOM 807 C CA . ASN A 1 95 ? 32.688 -4.836 -19.738 1.00 90.12 95 ASN A CA 1
ATOM 808 C C . ASN A 1 95 ? 31.358 -4.631 -18.985 1.00 90.12 95 ASN A C 1
ATOM 810 O O . ASN A 1 95 ? 30.668 -3.646 -19.258 1.00 90.12 95 ASN A O 1
ATOM 814 N N . PRO A 1 96 ? 31.012 -5.483 -17.998 1.00 90.62 96 PRO A N 1
ATOM 815 C CA . PRO A 1 96 ? 29.779 -5.335 -17.229 1.00 90.62 96 PRO A CA 1
ATOM 816 C C . PRO A 1 96 ? 29.632 -3.982 -16.525 1.00 90.62 96 PRO A C 1
ATOM 818 O O . PRO A 1 96 ? 28.506 -3.544 -16.314 1.00 90.62 96 PRO A O 1
ATOM 821 N N . SER A 1 97 ? 30.727 -3.281 -16.204 1.00 90.12 97 SER A N 1
ATOM 822 C CA . SER A 1 97 ? 30.695 -1.926 -15.627 1.00 90.12 97 SER A CA 1
ATOM 823 C C . SER A 1 97 ? 30.154 -0.859 -16.590 1.00 90.12 97 SER A C 1
ATOM 825 O O . SER A 1 97 ? 29.810 0.237 -16.157 1.00 90.12 97 SER A O 1
ATOM 827 N N . ASN A 1 98 ? 30.011 -1.177 -17.881 1.00 92.00 98 ASN A N 1
ATOM 828 C CA . ASN A 1 98 ? 29.387 -0.294 -18.869 1.00 92.00 98 ASN A CA 1
ATOM 829 C C . ASN A 1 98 ? 27.858 -0.183 -18.696 1.00 92.00 98 ASN A C 1
ATOM 831 O O . ASN A 1 98 ? 27.225 0.578 -19.425 1.00 92.00 98 ASN A O 1
ATOM 835 N N . HIS A 1 99 ? 27.242 -0.898 -17.746 1.00 92.31 99 HIS A N 1
ATOM 836 C CA . HIS A 1 99 ? 25.804 -0.784 -17.463 1.00 92.31 99 HIS A CA 1
ATOM 837 C C . HIS A 1 99 ? 25.373 0.660 -17.152 1.00 92.31 99 HIS A C 1
ATOM 839 O O . HIS A 1 99 ? 24.325 1.083 -17.625 1.00 92.31 99 HIS A O 1
ATOM 845 N N . LEU A 1 100 ? 26.202 1.454 -16.458 1.00 91.44 100 LEU A N 1
ATOM 846 C CA . LEU A 1 100 ? 25.909 2.869 -16.177 1.00 91.44 100 LEU A CA 1
ATOM 847 C C . LEU A 1 100 ? 25.768 3.702 -17.456 1.00 91.44 100 LEU A C 1
ATOM 849 O O . LEU A 1 100 ? 24.894 4.561 -17.555 1.00 91.44 100 LEU A O 1
ATOM 853 N N . PHE A 1 101 ? 26.616 3.430 -18.449 1.00 92.88 101 PHE A N 1
ATOM 854 C CA . PHE A 1 101 ? 26.513 4.062 -19.759 1.00 92.88 101 PHE A CA 1
ATOM 855 C C . PHE A 1 101 ? 25.209 3.658 -20.454 1.00 92.88 101 PHE A C 1
ATOM 857 O O . PHE A 1 101 ? 24.475 4.521 -20.920 1.00 92.88 101 PHE A O 1
ATOM 864 N N . LEU A 1 102 ? 24.875 2.364 -20.456 1.00 93.38 102 LEU A N 1
ATOM 865 C CA . LEU A 1 102 ? 23.639 1.862 -21.064 1.00 93.38 102 LEU A CA 1
ATOM 866 C C . LEU A 1 102 ? 22.379 2.442 -20.400 1.00 93.38 102 LEU A C 1
ATOM 868 O O . LEU A 1 102 ? 21.436 2.800 -21.102 1.00 93.38 102 LEU A O 1
ATOM 872 N N . PHE A 1 103 ? 22.370 2.606 -19.074 1.00 92.44 103 PHE A N 1
ATOM 873 C CA . PHE A 1 103 ? 21.257 3.239 -18.358 1.00 92.44 103 PHE A CA 1
ATOM 874 C C . PHE A 1 103 ? 21.122 4.726 -18.699 1.00 92.44 103 PHE A C 1
ATOM 876 O O . PHE A 1 103 ? 20.006 5.221 -18.840 1.00 92.44 103 PHE A O 1
ATOM 883 N N . ASN A 1 104 ? 22.233 5.441 -18.892 1.00 91.12 104 ASN A N 1
ATOM 884 C CA . ASN A 1 104 ? 22.185 6.829 -19.352 1.00 91.12 104 ASN A CA 1
ATOM 885 C C . ASN A 1 104 ? 21.699 6.939 -20.800 1.00 91.12 104 ASN A C 1
ATOM 887 O O . ASN A 1 104 ? 20.885 7.810 -21.085 1.00 91.12 104 ASN A O 1
ATOM 891 N N . VAL A 1 105 ? 22.137 6.048 -21.695 1.00 91.69 105 VAL A N 1
ATOM 892 C CA . VAL A 1 105 ? 21.638 5.987 -23.079 1.00 91.69 105 VAL A CA 1
ATOM 893 C C . VAL A 1 105 ? 20.125 5.769 -23.092 1.00 91.69 105 VAL A C 1
ATOM 895 O O . VAL A 1 105 ? 19.413 6.523 -23.748 1.00 91.69 105 VAL A O 1
ATOM 898 N N . MET A 1 106 ? 19.629 4.804 -22.310 1.00 90.25 106 MET A N 1
ATOM 899 C CA . MET A 1 106 ? 18.206 4.458 -22.221 1.00 90.25 106 MET A CA 1
ATOM 900 C C . MET A 1 106 ? 17.308 5.664 -21.898 1.00 90.25 106 MET A C 1
ATOM 902 O O . MET A 1 106 ? 16.230 5.794 -22.475 1.00 90.25 106 MET A O 1
ATOM 906 N N . LYS A 1 107 ? 17.748 6.577 -21.020 1.00 87.88 107 LYS A N 1
ATOM 907 C CA . LYS A 1 107 ? 16.974 7.780 -20.651 1.00 87.88 107 LYS A CA 1
ATOM 908 C C . LYS A 1 107 ? 16.646 8.663 -21.858 1.00 87.88 107 LYS A C 1
ATOM 910 O O . LYS A 1 107 ? 15.579 9.271 -21.896 1.00 87.88 107 LYS A O 1
ATOM 915 N N . TYR A 1 108 ? 17.532 8.686 -22.851 1.00 87.88 108 TYR A N 1
ATOM 916 C CA . TYR A 1 108 ? 17.408 9.489 -24.066 1.00 87.88 108 TYR A CA 1
ATOM 917 C C . TYR A 1 108 ? 16.841 8.713 -25.266 1.00 87.88 108 TYR A C 1
ATOM 919 O O . TYR A 1 108 ? 16.755 9.271 -26.358 1.00 87.88 108 TYR A O 1
ATOM 927 N N . MET A 1 109 ? 16.490 7.433 -25.103 1.00 86.19 109 MET A N 1
ATOM 928 C CA . MET A 1 109 ? 15.899 6.643 -26.185 1.00 86.19 109 MET A CA 1
ATOM 929 C C . MET A 1 109 ? 14.394 6.879 -26.300 1.00 86.19 109 MET A C 1
ATOM 931 O O . MET A 1 109 ? 13.713 7.011 -25.284 1.00 86.19 109 MET A O 1
ATOM 935 N N . ASP A 1 110 ? 13.866 6.885 -27.522 1.00 80.81 110 ASP A N 1
ATOM 936 C CA . ASP A 1 110 ? 12.427 7.064 -27.767 1.00 80.81 110 ASP A CA 1
ATOM 937 C C . ASP A 1 110 ? 11.657 5.784 -27.426 1.00 80.81 110 ASP A C 1
ATOM 939 O O . ASP A 1 110 ? 10.624 5.821 -26.760 1.00 80.81 110 ASP A O 1
ATOM 943 N N . LYS A 1 111 ? 12.223 4.635 -27.810 1.00 79.62 111 LYS A N 1
ATOM 944 C CA . LYS A 1 111 ? 11.720 3.300 -27.493 1.00 79.62 111 LYS A CA 1
ATOM 945 C C . LYS A 1 111 ? 12.752 2.541 -26.671 1.00 79.62 111 LYS A C 1
ATOM 947 O O . LYS A 1 111 ? 13.929 2.507 -27.026 1.00 79.62 111 LYS A O 1
ATOM 952 N N . ILE A 1 112 ? 12.323 1.910 -25.581 1.00 79.88 112 ILE A N 1
ATOM 953 C CA . ILE A 1 112 ? 13.226 1.117 -24.744 1.00 79.88 112 ILE A CA 1
ATOM 954 C C . ILE A 1 112 ? 13.304 -0.305 -25.270 1.00 79.88 112 ILE A C 1
ATOM 956 O O . ILE A 1 112 ? 12.299 -0.946 -25.568 1.00 79.88 112 ILE A O 1
ATOM 960 N N . ASN A 1 113 ? 14.531 -0.803 -25.364 1.00 83.88 113 ASN A N 1
ATOM 961 C CA . ASN A 1 113 ? 14.771 -2.163 -25.781 1.00 83.88 113 ASN A CA 1
ATOM 962 C C . ASN A 1 113 ? 14.711 -3.125 -24.582 1.00 83.88 113 ASN A C 1
ATOM 964 O O . ASN A 1 113 ? 15.444 -2.963 -23.602 1.00 83.88 113 ASN A O 1
ATOM 968 N N . LEU A 1 114 ? 13.863 -4.152 -24.685 1.00 83.94 114 LEU A N 1
ATOM 969 C CA . LEU A 1 114 ? 13.646 -5.148 -23.636 1.00 83.94 114 LEU A CA 1
ATOM 970 C C . LEU A 1 114 ? 14.906 -5.965 -23.296 1.00 83.94 114 LEU A C 1
ATOM 972 O O . LEU A 1 114 ? 14.995 -6.484 -22.185 1.00 83.94 114 LEU A O 1
ATOM 976 N N . CYS A 1 115 ? 15.924 -6.028 -24.165 1.00 85.19 115 CYS A N 1
ATOM 977 C CA . CYS A 1 115 ? 17.195 -6.683 -23.831 1.00 85.19 115 CYS A CA 1
ATOM 978 C C . CYS A 1 115 ? 17.979 -5.975 -22.704 1.00 85.19 115 CYS A C 1
ATOM 980 O O . CYS A 1 115 ? 18.884 -6.574 -22.118 1.00 85.19 115 CYS A O 1
ATOM 982 N N . LEU A 1 116 ? 17.616 -4.735 -22.345 1.00 88.12 116 LEU A N 1
ATOM 983 C CA . LEU A 1 116 ? 18.145 -4.052 -21.159 1.00 88.12 116 LEU A CA 1
ATOM 984 C C . LEU A 1 116 ? 17.577 -4.610 -19.853 1.00 88.12 116 LEU A C 1
ATOM 986 O O . LEU A 1 116 ? 18.233 -4.478 -18.822 1.00 88.12 116 LEU A O 1
ATOM 990 N N . LEU A 1 117 ? 16.402 -5.246 -19.864 1.00 88.31 117 LEU A N 1
ATOM 991 C CA . LEU A 1 117 ? 15.725 -5.675 -18.638 1.00 88.31 117 LEU A CA 1
ATOM 992 C C . LEU A 1 117 ? 16.562 -6.632 -17.777 1.00 88.31 117 LEU A C 1
ATOM 994 O O . LEU A 1 117 ? 16.706 -6.353 -16.586 1.00 88.31 117 LEU A O 1
ATOM 998 N N . PRO A 1 118 ? 17.205 -7.689 -18.316 1.00 87.62 118 PRO A N 1
ATOM 999 C CA . PRO A 1 118 ? 18.085 -8.539 -17.513 1.00 87.62 118 PRO A CA 1
ATOM 1000 C C . PRO A 1 118 ? 19.273 -7.777 -16.902 1.00 87.62 118 PRO A C 1
ATOM 1002 O O . PRO A 1 118 ? 19.725 -8.102 -15.803 1.00 87.62 118 PRO A O 1
ATOM 1005 N N . ILE A 1 119 ? 19.782 -6.749 -17.592 1.00 90.75 119 ILE A N 1
ATOM 1006 C CA . ILE A 1 119 ? 20.882 -5.901 -17.105 1.00 90.75 119 ILE A CA 1
ATOM 1007 C C . ILE A 1 119 ? 20.378 -4.991 -15.974 1.00 90.75 119 ILE A C 1
ATOM 1009 O O . ILE A 1 119 ? 21.027 -4.894 -14.933 1.00 90.75 119 ILE A O 1
ATOM 1013 N N . ILE A 1 120 ? 19.206 -4.376 -16.146 1.00 90.44 120 ILE A N 1
ATOM 1014 C CA . ILE A 1 120 ? 18.532 -3.537 -15.144 1.00 90.44 120 ILE A CA 1
ATOM 1015 C C . ILE A 1 120 ? 18.256 -4.337 -13.873 1.00 90.44 120 ILE A C 1
ATOM 1017 O O . ILE A 1 120 ? 18.655 -3.923 -12.787 1.00 90.44 120 ILE A O 1
ATOM 1021 N N . ILE A 1 121 ? 17.653 -5.522 -14.006 1.00 87.75 121 ILE A N 1
ATOM 1022 C CA . ILE A 1 121 ? 17.334 -6.399 -12.872 1.00 87.75 121 ILE A CA 1
ATOM 1023 C C . ILE A 1 121 ? 18.599 -6.783 -12.097 1.00 87.75 121 ILE A C 1
ATOM 1025 O O . ILE A 1 121 ? 18.565 -6.874 -10.868 1.00 87.75 121 ILE A O 1
ATOM 1029 N N . ARG A 1 122 ? 19.720 -6.979 -12.797 1.00 88.56 122 ARG A N 1
ATOM 1030 C CA . ARG A 1 122 ? 20.991 -7.369 -12.186 1.00 88.56 122 ARG A CA 1
ATOM 1031 C C . ARG A 1 122 ? 21.694 -6.235 -11.440 1.00 88.56 122 ARG A C 1
ATOM 1033 O O . ARG A 1 122 ? 22.310 -6.515 -10.416 1.00 88.56 122 ARG A O 1
ATOM 1040 N N . HIS A 1 123 ? 21.659 -5.007 -11.959 1.00 90.25 123 HIS A N 1
ATOM 1041 C CA . HIS A 1 123 ? 22.496 -3.911 -11.448 1.00 90.25 123 HIS A CA 1
ATOM 1042 C C . HIS A 1 123 ? 21.719 -2.840 -10.689 1.00 90.25 123 HIS A C 1
ATOM 1044 O O . HIS A 1 123 ? 22.140 -2.458 -9.603 1.00 90.25 123 HIS A O 1
ATOM 1050 N N . ASP A 1 124 ? 20.604 -2.352 -11.233 1.00 88.94 124 ASP A N 1
ATOM 1051 C CA . ASP A 1 124 ? 19.834 -1.272 -10.612 1.00 88.94 124 ASP A CA 1
ATOM 1052 C C . ASP A 1 124 ? 18.380 -1.276 -11.090 1.00 88.94 124 ASP A C 1
ATOM 1054 O O . ASP A 1 124 ? 18.032 -0.739 -12.147 1.00 88.94 124 ASP A O 1
ATOM 1058 N N . LYS A 1 125 ? 17.522 -1.855 -10.251 1.00 88.50 125 LYS A N 1
ATOM 1059 C CA . LYS A 1 125 ? 16.095 -2.061 -10.512 1.00 88.50 125 LYS A CA 1
ATOM 1060 C C . LYS A 1 125 ? 15.288 -0.767 -10.481 1.00 88.50 125 LYS A C 1
ATOM 1062 O O . LYS A 1 125 ? 14.178 -0.767 -11.001 1.00 88.50 125 LYS A O 1
ATOM 1067 N N . SER A 1 126 ? 15.835 0.331 -9.950 1.00 89.00 126 SER A N 1
ATOM 1068 C CA . SER A 1 126 ? 15.158 1.632 -10.013 1.00 89.00 126 SER A CA 1
ATOM 1069 C C . SER A 1 126 ? 14.952 2.104 -11.455 1.00 89.00 126 SER A C 1
ATOM 1071 O O . SER A 1 126 ? 13.992 2.810 -11.752 1.00 89.00 126 SER A O 1
ATOM 1073 N N . ASN A 1 127 ? 15.783 1.618 -12.385 1.00 90.31 127 ASN A N 1
ATOM 1074 C CA . ASN A 1 127 ? 15.642 1.908 -13.806 1.00 90.31 127 ASN A CA 1
ATOM 1075 C C . ASN A 1 127 ? 14.431 1.224 -14.464 1.00 90.31 127 ASN A C 1
ATOM 1077 O O . ASN A 1 127 ? 14.097 1.589 -15.588 1.00 90.31 127 ASN A O 1
ATOM 1081 N N . LEU A 1 128 ? 13.744 0.290 -13.784 1.00 90.81 128 LEU A N 1
ATOM 1082 C CA . LEU A 1 128 ? 12.479 -0.279 -14.272 1.00 90.81 128 LEU A CA 1
ATOM 1083 C C . LEU A 1 128 ? 11.409 0.802 -14.464 1.00 90.81 128 LEU A C 1
ATOM 1085 O O . LEU A 1 128 ? 10.619 0.697 -15.394 1.00 90.81 128 LEU A O 1
ATOM 1089 N N . GLU A 1 129 ? 11.427 1.864 -13.654 1.00 92.19 129 GLU A N 1
ATOM 1090 C CA . GLU A 1 129 ? 10.497 2.989 -13.793 1.00 92.19 129 GLU A CA 1
ATOM 1091 C C . GLU A 1 129 ? 10.559 3.601 -15.200 1.00 92.19 129 GLU A C 1
ATOM 1093 O O . GLU A 1 129 ? 9.537 3.718 -15.871 1.00 92.19 129 GLU A O 1
ATOM 1098 N N . TYR A 1 130 ? 11.764 3.882 -15.704 1.00 90.06 130 TYR A N 1
ATOM 1099 C CA . TYR A 1 130 ? 11.945 4.424 -17.053 1.00 90.06 130 TYR A CA 1
ATOM 1100 C C . TYR A 1 130 ? 11.508 3.439 -18.140 1.00 90.06 130 TYR A C 1
ATOM 1102 O O . TYR A 1 130 ? 10.962 3.867 -19.153 1.00 90.06 130 TYR A O 1
ATOM 1110 N N . VAL A 1 131 ? 11.738 2.131 -17.941 1.00 89.88 131 VAL A N 1
ATOM 1111 C CA . VAL A 1 131 ? 11.299 1.093 -18.890 1.00 89.88 131 VAL A CA 1
ATOM 1112 C C . VAL A 1 131 ? 9.787 1.121 -19.043 1.00 89.88 131 VAL A C 1
ATOM 1114 O O . VAL A 1 131 ? 9.276 1.225 -20.156 1.00 89.88 131 VAL A O 1
ATOM 1117 N N . PHE A 1 132 ? 9.077 1.067 -17.921 1.00 91.00 132 PHE A N 1
ATOM 1118 C CA . PHE A 1 132 ? 7.625 0.975 -17.915 1.00 91.00 132 PHE A CA 1
ATOM 1119 C C . PHE A 1 132 ? 6.919 2.299 -18.247 1.00 91.00 132 PHE A C 1
ATOM 1121 O O . PHE A 1 132 ? 5.752 2.269 -18.628 1.00 91.00 132 PHE A O 1
ATOM 1128 N N . GLU A 1 133 ? 7.620 3.437 -18.216 1.00 91.75 133 GLU A N 1
ATOM 1129 C CA . GLU A 1 133 ? 7.130 4.723 -18.740 1.00 91.75 133 GLU A CA 1
ATOM 1130 C C . GLU A 1 133 ? 6.975 4.728 -20.274 1.00 91.75 133 GLU A C 1
ATOM 1132 O O . GLU A 1 133 ? 6.115 5.432 -20.799 1.00 91.75 133 GLU A O 1
ATOM 1137 N N . LYS A 1 134 ? 7.778 3.934 -21.000 1.00 88.75 134 LYS A N 1
ATOM 1138 C CA . LYS A 1 134 ? 7.820 3.934 -22.480 1.00 88.75 134 LYS A CA 1
ATOM 1139 C C . LYS A 1 134 ? 7.393 2.618 -23.132 1.00 88.75 134 LYS A C 1
ATOM 1141 O O . LYS A 1 134 ? 7.350 2.532 -24.358 1.00 88.75 134 LYS A O 1
ATOM 1146 N N . ILE A 1 135 ? 7.125 1.585 -22.338 1.00 88.31 135 ILE A N 1
ATOM 1147 C CA . ILE A 1 135 ? 6.739 0.261 -22.834 1.00 88.31 135 ILE A CA 1
ATOM 1148 C C . ILE A 1 135 ? 5.362 0.295 -23.516 1.00 88.31 135 ILE A C 1
ATOM 1150 O O . ILE A 1 135 ? 4.486 1.072 -23.134 1.00 88.31 135 ILE A O 1
ATOM 1154 N N . THR A 1 136 ? 5.159 -0.553 -24.521 1.00 86.44 136 THR A N 1
ATOM 1155 C CA . THR A 1 136 ? 3.861 -0.713 -25.202 1.00 86.44 136 THR A CA 1
ATOM 1156 C C . THR A 1 136 ? 3.033 -1.860 -24.613 1.00 86.44 136 THR A C 1
ATOM 1158 O O . THR A 1 136 ? 3.599 -2.779 -24.025 1.00 86.44 136 THR A O 1
ATOM 1161 N N . ASP A 1 137 ? 1.709 -1.869 -24.829 1.00 82.00 137 ASP A N 1
ATOM 1162 C CA . ASP A 1 137 ? 0.801 -2.942 -24.363 1.00 82.00 137 ASP A CA 1
ATOM 1163 C C . ASP A 1 137 ? 1.323 -4.358 -24.704 1.00 82.00 137 ASP A C 1
ATOM 1165 O O . ASP A 1 137 ? 1.396 -5.231 -23.842 1.00 82.00 137 ASP A O 1
ATOM 1169 N N . LEU A 1 138 ? 1.760 -4.570 -25.954 1.00 81.38 138 LEU A N 1
ATOM 1170 C CA . LEU A 1 138 ? 2.315 -5.845 -26.439 1.00 81.38 138 LEU A CA 1
ATOM 1171 C C . LEU A 1 138 ? 3.607 -6.252 -25.717 1.00 81.38 138 LEU A C 1
ATOM 1173 O O . LEU A 1 138 ? 3.885 -7.435 -25.525 1.00 81.38 138 LEU A O 1
ATOM 1177 N N . GLU A 1 139 ? 4.435 -5.279 -25.354 1.00 85.38 139 GLU A N 1
ATOM 1178 C CA . GLU A 1 139 ? 5.708 -5.523 -24.683 1.00 85.38 139 GLU A CA 1
ATOM 1179 C C . GLU A 1 139 ? 5.507 -5.819 -23.198 1.00 85.38 139 GLU A C 1
ATOM 1181 O O . GLU A 1 139 ? 6.237 -6.645 -22.655 1.00 85.38 139 GLU A O 1
ATOM 1186 N N . VAL A 1 140 ? 4.499 -5.217 -22.560 1.00 84.31 140 VAL A N 1
ATOM 1187 C CA . VAL A 1 140 ? 4.162 -5.474 -21.155 1.00 84.31 140 VAL A CA 1
ATOM 1188 C C . VAL A 1 140 ? 3.896 -6.960 -20.925 1.00 84.31 140 VAL A C 1
ATOM 1190 O O . VAL A 1 140 ? 4.543 -7.571 -20.074 1.00 84.31 140 VAL A O 1
ATOM 1193 N N . GLU A 1 141 ? 3.013 -7.569 -21.720 1.00 81.44 141 GLU A N 1
ATOM 1194 C CA . GLU A 1 141 ? 2.693 -8.995 -21.581 1.00 81.44 141 GLU A CA 1
ATOM 1195 C C . GLU A 1 141 ? 3.938 -9.879 -21.739 1.00 81.44 141 GLU A C 1
ATOM 1197 O O . GLU A 1 141 ? 4.160 -10.807 -20.957 1.00 81.44 141 GLU A O 1
ATOM 1202 N N . ASN A 1 142 ? 4.787 -9.564 -22.722 1.00 80.62 142 ASN A N 1
ATOM 1203 C CA . ASN A 1 142 ? 6.029 -10.293 -22.964 1.00 80.62 142 ASN A CA 1
ATOM 1204 C C . ASN A 1 142 ? 6.989 -10.192 -21.776 1.00 80.62 142 ASN A C 1
ATOM 1206 O O . ASN A 1 142 ? 7.560 -11.201 -21.365 1.00 80.62 142 ASN A O 1
ATOM 1210 N N . VAL A 1 143 ? 7.148 -9.003 -21.196 1.00 83.00 143 VAL A N 1
ATOM 1211 C CA . VAL A 1 143 ? 8.012 -8.765 -20.032 1.00 83.00 143 VAL A CA 1
ATOM 1212 C C . VAL A 1 143 ? 7.567 -9.596 -18.837 1.00 83.00 143 VAL A C 1
ATOM 1214 O O . VAL A 1 143 ? 8.368 -10.334 -18.269 1.00 83.00 143 VAL A O 1
ATOM 1217 N N . PHE A 1 144 ? 6.285 -9.541 -18.495 1.00 79.94 144 PHE A N 1
ATOM 1218 C CA . PHE A 1 144 ? 5.751 -10.271 -17.350 1.00 79.94 144 PHE A CA 1
ATOM 1219 C C . PHE A 1 144 ? 5.721 -11.794 -17.550 1.00 79.94 144 PHE A C 1
ATOM 1221 O O . PHE A 1 144 ? 5.823 -12.538 -16.580 1.00 79.94 144 PHE A O 1
ATOM 1228 N N . ASN A 1 145 ? 5.600 -12.282 -18.788 1.00 76.56 145 ASN A N 1
ATOM 1229 C CA . ASN A 1 145 ? 5.670 -13.719 -19.070 1.00 76.56 145 ASN A CA 1
ATOM 1230 C C . ASN A 1 145 ? 7.111 -14.266 -19.072 1.00 76.56 145 ASN A C 1
ATOM 1232 O O . ASN A 1 145 ? 7.300 -15.475 -18.954 1.00 76.56 145 ASN A O 1
ATOM 1236 N N . THR A 1 146 ? 8.122 -13.410 -19.257 1.00 71.50 146 THR A N 1
ATOM 1237 C CA . THR A 1 146 ? 9.522 -13.838 -19.442 1.00 71.50 146 THR A CA 1
ATOM 1238 C C . THR A 1 146 ? 10.421 -13.563 -18.245 1.00 71.50 146 THR A C 1
ATOM 1240 O O . THR A 1 146 ? 11.477 -14.188 -18.132 1.00 71.50 146 THR A O 1
ATOM 1243 N N . LEU A 1 147 ? 10.035 -12.646 -17.359 1.00 72.62 147 LEU A N 1
ATOM 1244 C CA . LEU A 1 147 ? 10.867 -12.218 -16.244 1.00 72.62 147 LEU A CA 1
ATOM 1245 C C . LEU A 1 147 ? 10.261 -12.610 -14.905 1.00 72.62 147 LEU A C 1
ATOM 1247 O O . LEU A 1 147 ? 9.076 -12.416 -14.648 1.00 72.62 147 LEU A O 1
ATOM 1251 N N . ASP A 1 148 ? 11.129 -13.127 -14.041 1.00 72.62 148 ASP A N 1
ATOM 1252 C CA . ASP A 1 148 ? 10.812 -13.394 -12.646 1.00 72.62 148 ASP A CA 1
ATOM 1253 C C . ASP A 1 148 ? 10.843 -12.070 -11.873 1.00 72.62 148 ASP A C 1
ATOM 1255 O O . ASP A 1 148 ? 11.910 -11.536 -11.544 1.00 72.62 148 ASP A O 1
ATOM 1259 N N . ILE A 1 149 ? 9.660 -11.482 -11.701 1.00 76.62 149 ILE A N 1
ATOM 1260 C CA . ILE A 1 149 ? 9.462 -10.214 -11.005 1.00 76.62 149 ILE A CA 1
ATOM 1261 C C . ILE A 1 149 ? 9.170 -10.512 -9.538 1.00 76.62 149 ILE A C 1
ATOM 1263 O O . ILE A 1 149 ? 8.322 -11.328 -9.203 1.00 76.62 149 ILE A O 1
ATOM 1267 N N . ALA A 1 150 ? 9.865 -9.815 -8.650 1.00 77.25 150 ALA A N 1
ATOM 1268 C CA . ALA A 1 150 ? 9.666 -9.902 -7.212 1.00 77.25 150 ALA A CA 1
ATOM 1269 C C . ALA A 1 150 ? 8.877 -8.697 -6.677 1.00 77.25 150 ALA A C 1
ATOM 1271 O O . ALA A 1 150 ? 8.905 -7.613 -7.262 1.00 77.25 150 ALA A O 1
ATOM 1272 N N . ASP A 1 151 ? 8.252 -8.853 -5.508 1.00 74.94 151 ASP A N 1
ATOM 1273 C CA . ASP A 1 151 ? 7.367 -7.854 -4.888 1.00 74.94 151 ASP A CA 1
ATOM 1274 C C . ASP A 1 151 ? 7.960 -6.438 -4.846 1.00 74.94 151 ASP A C 1
ATOM 1276 O O . ASP A 1 151 ? 7.317 -5.475 -5.255 1.00 74.94 151 ASP A O 1
ATOM 1280 N N . TYR A 1 152 ? 9.214 -6.284 -4.419 1.00 75.88 152 TYR A N 1
ATOM 1281 C CA . TYR A 1 152 ? 9.856 -4.968 -4.291 1.00 75.88 152 TYR A CA 1
ATOM 1282 C C . TYR A 1 152 ? 10.122 -4.276 -5.645 1.00 75.88 152 TYR A C 1
ATOM 1284 O O . TYR A 1 152 ? 10.387 -3.075 -5.682 1.00 75.88 152 TYR A O 1
ATOM 1292 N N . GLN A 1 153 ? 10.058 -5.004 -6.767 1.00 85.12 153 GLN A N 1
ATOM 1293 C CA . GLN A 1 153 ? 10.146 -4.422 -8.110 1.00 85.12 153 GLN A CA 1
ATOM 1294 C C . GLN A 1 153 ? 8.806 -3.846 -8.575 1.00 85.12 153 GLN A C 1
ATOM 1296 O O . GLN A 1 153 ? 8.815 -2.916 -9.381 1.00 85.12 153 GLN A O 1
ATOM 1301 N N . SER A 1 154 ? 7.678 -4.342 -8.047 1.00 85.06 154 SER A N 1
ATOM 1302 C CA . SER A 1 154 ? 6.330 -3.876 -8.412 1.00 85.06 154 SER A CA 1
ATOM 1303 C C . SER A 1 154 ? 6.168 -2.363 -8.248 1.00 85.06 154 SER A C 1
ATOM 1305 O O . SER A 1 154 ? 5.495 -1.732 -9.052 1.00 85.06 154 SER A O 1
ATOM 1307 N N . GLU A 1 155 ? 6.844 -1.765 -7.263 1.00 88.56 155 GLU A N 1
ATOM 1308 C CA . GLU A 1 155 ? 6.795 -0.327 -6.994 1.00 88.56 155 GLU A CA 1
ATOM 1309 C C . GLU A 1 155 ? 7.417 0.508 -8.121 1.00 88.56 155 GLU A C 1
ATOM 1311 O O . GLU A 1 155 ? 6.835 1.498 -8.560 1.00 88.56 155 GLU A O 1
ATOM 1316 N N . TYR A 1 156 ? 8.586 0.107 -8.627 1.00 91.25 156 TYR A N 1
ATOM 1317 C CA . TYR A 1 156 ? 9.226 0.803 -9.747 1.00 91.25 156 TYR A CA 1
ATOM 1318 C C . TYR A 1 156 ? 8.426 0.627 -11.036 1.00 91.25 156 TYR A C 1
ATOM 1320 O O . TYR A 1 156 ? 8.268 1.574 -11.803 1.00 91.25 156 TYR A O 1
ATOM 1328 N N . ILE A 1 157 ? 7.888 -0.575 -11.247 1.00 91.50 157 ILE A N 1
ATOM 1329 C CA . ILE A 1 157 ? 7.029 -0.881 -12.389 1.00 91.50 157 ILE A CA 1
ATOM 1330 C C . ILE A 1 157 ? 5.770 -0.010 -12.350 1.00 91.50 157 ILE A C 1
ATOM 1332 O O . ILE A 1 157 ? 5.462 0.657 -13.333 1.00 91.50 157 ILE A O 1
ATOM 1336 N N . PHE A 1 158 ? 5.090 0.048 -11.204 1.00 91.62 158 PHE A N 1
ATOM 1337 C CA . PHE A 1 158 ? 3.914 0.887 -10.992 1.00 91.62 158 PHE A CA 1
ATOM 1338 C C . PHE A 1 158 ? 4.201 2.361 -11.300 1.00 91.62 158 PHE A C 1
ATOM 1340 O O . PHE A 1 158 ? 3.481 2.960 -12.095 1.00 91.62 158 PHE A O 1
ATOM 1347 N N . LYS A 1 159 ? 5.287 2.929 -10.752 1.00 92.56 159 LYS A N 1
ATOM 1348 C CA . LYS A 1 159 ? 5.689 4.326 -11.009 1.00 92.56 159 LYS A CA 1
ATOM 1349 C C . LYS A 1 159 ? 5.923 4.631 -12.486 1.00 92.56 159 LYS A C 1
ATOM 1351 O O . LYS A 1 159 ? 5.588 5.724 -12.935 1.00 92.56 159 LYS A O 1
ATOM 1356 N N . GLY A 1 160 ? 6.491 3.682 -13.228 1.00 91.69 160 GLY A N 1
ATOM 1357 C CA . GLY A 1 160 ? 6.665 3.815 -14.672 1.00 91.69 160 GLY A CA 1
ATOM 1358 C C . GLY A 1 160 ? 5.325 3.762 -15.396 1.00 91.69 160 GLY A C 1
ATOM 1359 O O . GLY A 1 160 ? 4.995 4.652 -16.175 1.00 91.69 160 GLY A O 1
ATOM 1360 N N . LEU A 1 161 ? 4.512 2.754 -15.074 1.00 91.56 161 LEU A N 1
ATOM 1361 C CA . LEU A 1 161 ? 3.210 2.540 -15.694 1.00 91.56 161 LEU A CA 1
ATOM 1362 C C . LEU A 1 161 ? 2.272 3.733 -15.520 1.00 91.56 161 LEU A C 1
ATOM 1364 O O . LEU A 1 161 ? 1.620 4.092 -16.489 1.00 91.56 161 LEU A O 1
ATOM 1368 N N . VAL A 1 162 ? 2.208 4.380 -14.350 1.00 90.88 162 VAL A N 1
ATOM 1369 C CA . VAL A 1 162 ? 1.323 5.550 -14.129 1.00 90.88 162 VAL A CA 1
ATOM 1370 C C . VAL A 1 162 ? 1.733 6.798 -14.919 1.00 90.88 162 VAL A C 1
ATOM 1372 O O . VAL A 1 162 ? 0.915 7.693 -15.116 1.00 90.88 162 VAL A O 1
ATOM 1375 N N . LYS A 1 163 ? 2.990 6.875 -15.372 1.00 90.69 163 LYS A N 1
ATOM 1376 C CA . LYS A 1 163 ? 3.483 7.947 -16.253 1.00 90.69 163 LYS A CA 1
ATOM 1377 C C . LYS A 1 163 ? 3.268 7.635 -17.734 1.00 90.69 163 LYS A C 1
ATOM 1379 O O . LYS A 1 163 ? 3.366 8.533 -18.566 1.00 90.69 163 LYS A O 1
ATOM 1384 N N . ASN A 1 164 ? 3.001 6.376 -18.066 1.00 89.38 164 ASN A N 1
ATOM 1385 C CA . ASN A 1 164 ? 2.894 5.917 -19.439 1.00 89.38 164 ASN A CA 1
ATOM 1386 C C . ASN A 1 164 ? 1.544 6.314 -20.052 1.00 89.38 164 ASN A C 1
ATOM 1388 O O . ASN A 1 164 ? 0.492 5.824 -19.649 1.00 89.38 164 ASN A O 1
ATOM 1392 N N . THR A 1 165 ? 1.572 7.172 -21.071 1.00 84.38 165 THR A N 1
ATOM 1393 C CA . THR A 1 165 ? 0.360 7.659 -21.754 1.00 84.38 165 THR A CA 1
ATOM 1394 C C . THR A 1 165 ? -0.142 6.736 -22.863 1.00 84.38 165 THR A C 1
ATOM 1396 O O . THR A 1 165 ? -1.198 6.995 -23.436 1.00 84.38 165 THR A O 1
ATOM 1399 N N . ASN A 1 166 ? 0.614 5.693 -23.206 1.00 83.19 166 ASN A N 1
ATOM 1400 C CA . ASN A 1 166 ? 0.341 4.819 -24.348 1.00 83.19 166 ASN A CA 1
ATOM 1401 C C . ASN A 1 166 ? -0.299 3.485 -23.945 1.00 83.19 166 ASN A C 1
ATOM 1403 O O . ASN A 1 166 ? -0.664 2.707 -24.826 1.00 83.19 166 ASN A O 1
ATOM 1407 N N . ILE A 1 167 ? -0.417 3.211 -22.643 1.00 83.69 167 ILE A N 1
ATOM 1408 C CA . ILE A 1 167 ? -0.960 1.954 -22.132 1.00 83.69 167 ILE A CA 1
ATOM 1409 C C . ILE A 1 167 ? -2.470 2.038 -21.956 1.00 83.69 167 ILE A C 1
ATOM 1411 O O . ILE A 1 167 ? -3.007 2.981 -21.370 1.00 83.69 167 ILE A O 1
ATOM 1415 N N . ASN A 1 168 ? -3.165 0.992 -22.397 1.00 84.69 168 ASN A N 1
ATOM 1416 C CA . ASN A 1 168 ? -4.569 0.817 -22.065 1.00 84.69 168 ASN A CA 1
ATOM 1417 C C . ASN A 1 168 ? -4.705 0.145 -20.690 1.00 84.69 168 ASN A C 1
ATOM 1419 O O . ASN A 1 168 ? -4.669 -1.083 -20.579 1.00 84.69 168 ASN A O 1
ATOM 1423 N N . TYR A 1 169 ? -4.912 0.949 -19.642 1.00 80.88 169 TYR A N 1
ATOM 1424 C CA . TYR A 1 169 ? -5.038 0.435 -18.274 1.00 80.88 169 TYR A CA 1
ATOM 14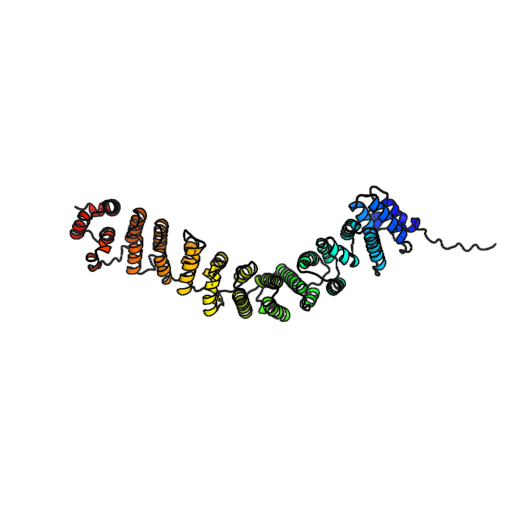25 C C . TYR A 1 169 ? -6.164 -0.582 -18.095 1.00 80.88 169 TYR A C 1
ATOM 1427 O O . TYR A 1 169 ? -5.997 -1.484 -17.285 1.00 80.88 169 TYR A O 1
ATOM 1435 N N . HIS A 1 170 ? -7.270 -0.496 -18.846 1.00 77.31 170 HIS A N 1
ATOM 1436 C CA . HIS A 1 170 ? -8.342 -1.494 -18.754 1.00 77.31 170 HIS A CA 1
ATOM 1437 C C . HIS A 1 170 ? -7.870 -2.870 -19.229 1.00 77.31 170 HIS A C 1
ATOM 1439 O O . HIS A 1 170 ? -8.058 -3.856 -18.526 1.00 77.31 170 HIS A O 1
ATOM 1445 N N . LYS A 1 171 ? -7.189 -2.932 -20.380 1.00 81.69 171 LYS A N 1
ATOM 1446 C CA . LYS A 1 171 ? -6.631 -4.193 -20.894 1.00 81.69 171 LYS A CA 1
ATOM 1447 C C . LYS A 1 171 ? -5.547 -4.750 -19.980 1.00 81.69 171 LYS A C 1
ATOM 1449 O O . LYS A 1 171 ? -5.542 -5.943 -19.692 1.00 81.69 171 LYS A O 1
ATOM 1454 N N . LEU A 1 172 ? -4.636 -3.885 -19.531 1.00 83.62 172 LEU A N 1
ATOM 1455 C CA . LEU A 1 172 ? -3.561 -4.277 -18.625 1.00 83.62 172 LEU A CA 1
ATOM 1456 C C . LEU A 1 172 ? -4.124 -4.838 -17.317 1.00 83.62 172 LEU A C 1
ATOM 1458 O O . LEU A 1 172 ? -3.639 -5.841 -16.802 1.00 83.62 172 LEU A O 1
ATOM 1462 N N . PHE A 1 173 ? -5.163 -4.195 -16.800 1.00 78.06 173 PHE A N 1
ATOM 1463 C CA . PHE A 1 173 ? -5.849 -4.617 -15.599 1.00 78.06 173 PHE A CA 1
ATOM 1464 C C . PHE A 1 173 ? -6.499 -5.999 -15.744 1.00 78.06 173 PHE A C 1
ATOM 1466 O O . PHE A 1 173 ? -6.190 -6.890 -14.951 1.00 78.06 173 PHE A O 1
ATOM 1473 N N . ASP A 1 174 ? -7.333 -6.191 -16.770 1.00 76.44 174 ASP A N 1
ATOM 1474 C CA . ASP A 1 174 ? -8.001 -7.472 -17.037 1.00 76.44 174 ASP A CA 1
ATOM 1475 C C . ASP A 1 174 ? -6.981 -8.612 -17.178 1.00 76.44 174 ASP A C 1
ATOM 1477 O O . ASP A 1 174 ? -7.193 -9.728 -16.701 1.00 76.44 174 ASP A O 1
ATOM 1481 N N . TRP A 1 175 ? -5.836 -8.313 -17.796 1.00 82.88 175 TRP A N 1
ATOM 1482 C CA . TRP A 1 175 ? -4.744 -9.261 -17.964 1.00 82.88 175 TRP A CA 1
ATOM 1483 C C . TRP A 1 175 ? -4.022 -9.595 -16.651 1.00 82.88 175 TRP A C 1
ATOM 1485 O O . TRP A 1 175 ? -3.787 -10.773 -16.373 1.00 82.88 175 TRP A O 1
ATOM 1495 N N . LEU A 1 176 ? -3.677 -8.589 -15.835 1.00 81.06 176 LEU A N 1
ATOM 1496 C CA . LEU A 1 176 ? -2.966 -8.781 -14.562 1.00 81.06 176 LEU A CA 1
ATOM 1497 C C . LEU A 1 176 ? -3.807 -9.557 -13.547 1.00 81.06 176 LEU A C 1
ATOM 1499 O O . LEU A 1 176 ? -3.271 -10.418 -12.856 1.00 81.06 176 LEU A O 1
ATOM 1503 N N . ILE A 1 177 ? -5.115 -9.299 -13.499 1.00 74.56 177 ILE A N 1
ATOM 1504 C CA . ILE A 1 177 ? -6.058 -10.043 -12.656 1.00 74.56 177 ILE A CA 1
ATOM 1505 C C . ILE A 1 177 ? -6.040 -11.544 -12.959 1.00 74.56 177 ILE A C 1
ATOM 1507 O O . ILE A 1 177 ? -6.179 -12.367 -12.057 1.00 74.56 177 ILE A O 1
ATOM 1511 N N . GLY A 1 178 ? -5.877 -11.913 -14.231 1.00 74.69 178 GLY A N 1
ATOM 1512 C CA . GLY A 1 178 ? -5.846 -13.310 -14.654 1.00 74.69 178 GLY A CA 1
ATOM 1513 C C . GLY A 1 178 ? -4.575 -14.056 -14.240 1.00 74.69 178 GLY A C 1
ATOM 1514 O O . GLY A 1 178 ? -4.444 -15.242 -14.545 1.00 74.69 178 GLY A O 1
ATOM 1515 N N . LYS A 1 179 ? -3.610 -13.389 -13.595 1.00 79.12 179 LYS A N 1
ATOM 1516 C CA . LYS A 1 179 ? -2.355 -13.995 -13.150 1.00 79.12 179 LYS A CA 1
ATOM 1517 C C . LYS A 1 179 ? -2.457 -14.452 -11.698 1.00 79.12 179 LYS A C 1
ATOM 1519 O O . LYS A 1 179 ? -2.828 -13.696 -10.810 1.00 79.12 179 LYS A O 1
ATOM 1524 N N . GLU A 1 180 ? -2.036 -15.689 -11.446 1.00 74.62 180 GLU A N 1
ATOM 1525 C CA . GLU A 1 180 ? -2.046 -16.267 -10.095 1.00 74.62 180 GLU A CA 1
ATOM 1526 C C . GLU A 1 180 ? -0.870 -15.817 -9.216 1.00 74.62 180 GLU A C 1
ATOM 1528 O O . GLU A 1 180 ? -0.875 -16.081 -8.017 1.00 74.62 180 GLU A O 1
ATOM 1533 N N . ASN A 1 181 ? 0.145 -15.159 -9.783 1.00 82.38 181 ASN A N 1
ATOM 1534 C CA . ASN A 1 181 ? 1.345 -14.797 -9.034 1.00 82.38 181 ASN A CA 1
ATOM 1535 C C . ASN A 1 181 ? 1.149 -13.549 -8.149 1.00 82.38 181 ASN A C 1
ATOM 1537 O O . ASN A 1 181 ? 0.414 -12.619 -8.486 1.00 82.38 181 ASN A O 1
ATOM 1541 N N . ASP A 1 182 ? 1.847 -13.532 -7.012 1.00 84.50 182 ASP A N 1
ATOM 1542 C CA . ASP A 1 182 ? 1.664 -12.519 -5.968 1.00 84.50 182 ASP A CA 1
ATOM 1543 C C . ASP A 1 182 ? 2.014 -11.097 -6.435 1.00 84.50 182 ASP A C 1
ATOM 1545 O O . ASP A 1 182 ? 1.296 -10.141 -6.134 1.00 84.50 182 ASP A O 1
ATOM 1549 N N . TYR A 1 183 ? 3.079 -10.943 -7.225 1.00 83.88 183 TYR A N 1
ATOM 1550 C CA . TYR A 1 183 ? 3.508 -9.632 -7.708 1.00 83.88 183 TYR A CA 1
ATOM 1551 C C . TYR A 1 183 ? 2.514 -9.016 -8.708 1.00 83.88 183 TYR A C 1
ATOM 1553 O O . TYR A 1 183 ? 2.342 -7.795 -8.708 1.00 83.88 183 TYR A O 1
ATOM 1561 N N . ALA A 1 184 ? 1.854 -9.816 -9.559 1.00 84.00 184 ALA A N 1
ATOM 1562 C CA . ALA A 1 184 ? 0.843 -9.309 -10.487 1.00 84.00 184 ALA A CA 1
ATOM 1563 C C . ALA A 1 184 ? -0.404 -8.877 -9.726 1.00 84.00 184 ALA A C 1
ATOM 1565 O O . ALA A 1 184 ? -0.977 -7.842 -10.062 1.00 84.00 184 ALA A O 1
ATOM 1566 N N . LYS A 1 185 ? -0.765 -9.597 -8.656 1.00 86.31 185 LYS A N 1
ATOM 1567 C CA . LYS A 1 185 ? -1.836 -9.183 -7.745 1.00 86.31 185 LYS A CA 1
ATOM 1568 C C . LYS A 1 185 ? -1.513 -7.848 -7.084 1.00 86.31 185 LYS A C 1
ATOM 1570 O O . LYS A 1 185 ? -2.287 -6.908 -7.244 1.00 86.31 185 LYS A O 1
ATOM 1575 N N . ILE A 1 186 ? -0.345 -7.715 -6.451 1.00 88.00 186 ILE A N 1
ATOM 1576 C CA . ILE A 1 186 ? 0.132 -6.450 -5.858 1.00 88.00 186 ILE A CA 1
ATOM 1577 C C . ILE A 1 186 ? 0.066 -5.305 -6.877 1.00 88.00 186 ILE A C 1
ATOM 1579 O O . ILE A 1 186 ? -0.499 -4.246 -6.605 1.00 88.00 186 ILE A O 1
ATOM 1583 N N . LEU A 1 187 ? 0.612 -5.518 -8.077 1.00 88.31 187 LEU A N 1
ATOM 1584 C CA . LEU A 1 187 ? 0.628 -4.495 -9.115 1.00 88.31 187 LEU A CA 1
ATOM 1585 C C . LEU A 1 187 ? -0.780 -4.143 -9.615 1.00 88.31 187 LEU A C 1
ATOM 1587 O O . LEU A 1 187 ? -1.060 -2.968 -9.852 1.00 88.31 187 LEU A O 1
ATOM 1591 N N . SER A 1 188 ? -1.662 -5.135 -9.760 1.00 87.00 188 SER A N 1
ATOM 1592 C CA . SER A 1 188 ? -3.047 -4.924 -10.181 1.00 87.00 188 SER A CA 1
ATOM 1593 C C . SER A 1 188 ? -3.772 -3.992 -9.212 1.00 87.00 188 SER A C 1
ATOM 1595 O O . SER A 1 188 ? -4.249 -2.948 -9.648 1.00 87.00 188 SER A O 1
ATOM 1597 N N . TYR A 1 189 ? -3.744 -4.263 -7.902 1.00 88.38 189 TYR A N 1
ATOM 1598 C CA . TYR A 1 189 ? -4.380 -3.401 -6.901 1.00 88.38 189 TYR A CA 1
ATOM 1599 C C . TYR A 1 189 ? -3.830 -1.974 -6.918 1.00 88.38 189 TYR A C 1
ATOM 1601 O O . TYR A 1 189 ? -4.619 -1.029 -6.891 1.00 88.38 189 TYR A O 1
ATOM 1609 N N . LYS A 1 190 ? -2.511 -1.788 -7.070 1.00 88.62 190 LYS A N 1
ATOM 1610 C CA . LYS A 1 190 ? -1.913 -0.449 -7.215 1.00 88.62 190 LYS A CA 1
ATOM 1611 C C . LYS A 1 190 ? -2.454 0.308 -8.429 1.00 88.62 190 LYS A C 1
ATOM 1613 O O . LYS A 1 190 ? -2.849 1.469 -8.305 1.00 88.62 190 LYS A O 1
ATOM 1618 N N . ILE A 1 191 ? -2.502 -0.341 -9.594 1.00 86.75 191 ILE A N 1
ATOM 1619 C CA . ILE A 1 191 ? -2.988 0.269 -10.843 1.00 86.75 191 ILE A CA 1
ATOM 1620 C C . ILE A 1 191 ? -4.479 0.604 -10.749 1.00 86.75 191 ILE A C 1
ATOM 1622 O O . ILE A 1 191 ? -4.881 1.707 -11.121 1.00 86.75 191 ILE A O 1
ATOM 1626 N N . ILE A 1 192 ? -5.298 -0.311 -10.222 1.00 82.38 192 ILE A N 1
ATOM 1627 C CA . ILE A 1 192 ? -6.736 -0.075 -10.046 1.00 82.38 192 ILE A CA 1
ATOM 1628 C C . ILE A 1 192 ? -6.958 1.083 -9.080 1.00 82.38 192 ILE A C 1
ATOM 1630 O O . ILE A 1 192 ? -7.730 1.991 -9.379 1.00 82.38 192 ILE A O 1
ATOM 1634 N N . ASN A 1 193 ? -6.278 1.076 -7.932 1.00 85.50 193 ASN A N 1
ATOM 1635 C CA . ASN A 1 193 ? -6.450 2.108 -6.919 1.00 85.50 193 ASN A CA 1
ATOM 1636 C C . ASN A 1 193 ? -6.089 3.492 -7.467 1.00 85.50 193 ASN A C 1
ATOM 1638 O O . ASN A 1 193 ? -6.834 4.453 -7.260 1.00 85.50 193 ASN A O 1
ATOM 1642 N N . PHE A 1 194 ? -4.998 3.577 -8.234 1.00 85.56 194 PHE A N 1
ATOM 1643 C CA . PHE A 1 194 ? -4.638 4.786 -8.967 1.00 85.56 194 PHE A CA 1
ATOM 1644 C C . PHE A 1 194 ? -5.769 5.219 -9.906 1.00 85.56 194 PHE A C 1
ATOM 1646 O O . PHE A 1 194 ? -6.277 6.329 -9.775 1.00 85.56 194 PHE A O 1
ATOM 1653 N N . TYR A 1 195 ? -6.241 4.328 -10.780 1.00 80.06 195 TYR A N 1
ATOM 1654 C CA . TYR A 1 195 ? -7.297 4.640 -11.745 1.00 80.06 195 TYR A CA 1
ATOM 1655 C C . TYR A 1 195 ? -8.609 5.103 -11.084 1.00 80.06 195 TYR A C 1
ATOM 1657 O O . TYR A 1 195 ? -9.202 6.099 -11.504 1.00 80.06 195 TYR A O 1
ATOM 1665 N N . PHE A 1 196 ? -9.071 4.413 -10.038 1.00 77.56 196 PHE A N 1
ATOM 1666 C CA . PHE A 1 196 ? -10.305 4.765 -9.325 1.00 77.56 196 PHE A CA 1
ATOM 1667 C C . PHE A 1 196 ? -10.178 6.079 -8.556 1.00 77.56 196 PHE A C 1
ATOM 1669 O O . PHE A 1 196 ? -11.127 6.867 -8.530 1.00 77.56 196 PHE A O 1
ATOM 1676 N N . THR A 1 197 ? -9.015 6.328 -7.952 1.00 79.75 197 THR A N 1
ATOM 1677 C CA . THR A 1 197 ? -8.746 7.568 -7.218 1.00 79.75 197 THR A CA 1
ATOM 1678 C C . THR A 1 197 ? -8.649 8.758 -8.168 1.00 79.75 197 THR A C 1
ATOM 1680 O O . THR A 1 197 ? -9.272 9.782 -7.911 1.00 79.75 197 THR A O 1
ATOM 1683 N N . THR A 1 198 ? -7.950 8.626 -9.298 1.00 79.62 198 THR A N 1
ATOM 1684 C CA . THR A 1 198 ? -7.826 9.705 -10.291 1.00 79.62 198 THR A CA 1
ATOM 1685 C C . THR A 1 198 ? -9.168 10.072 -10.927 1.00 79.62 198 THR A C 1
ATOM 1687 O O . THR A 1 198 ? -9.412 11.245 -11.198 1.00 79.62 198 THR A O 1
ATOM 1690 N N . ASN A 1 199 ? -10.060 9.098 -11.130 1.00 73.94 199 ASN A N 1
ATOM 1691 C CA . ASN A 1 199 ? -11.363 9.325 -11.762 1.00 73.94 199 ASN A CA 1
ATOM 1692 C C . ASN A 1 199 ? -12.514 9.595 -10.770 1.00 73.94 199 ASN A C 1
ATOM 1694 O O . ASN A 1 199 ? -13.652 9.758 -11.205 1.00 73.94 199 ASN A O 1
ATOM 1698 N N . ASN A 1 200 ? -12.255 9.644 -9.454 1.00 68.94 200 ASN A N 1
ATOM 1699 C CA . ASN A 1 200 ? -13.273 9.809 -8.402 1.00 68.94 200 ASN A CA 1
ATOM 1700 C C . ASN A 1 200 ? -14.453 8.816 -8.503 1.00 68.94 200 ASN A C 1
ATOM 1702 O O . ASN A 1 200 ? -15.597 9.154 -8.205 1.00 68.94 200 ASN A O 1
ATOM 1706 N N . LEU A 1 201 ? -14.187 7.569 -8.900 1.00 68.88 201 LEU A N 1
ATOM 1707 C CA . LEU A 1 201 ? -15.217 6.540 -9.133 1.00 68.88 201 LEU A CA 1
ATOM 1708 C C . LEU A 1 201 ? -15.565 5.726 -7.872 1.00 68.88 201 LEU A C 1
ATOM 1710 O O . LEU A 1 201 ? -15.987 4.575 -7.965 1.00 68.88 201 LEU A O 1
ATOM 1714 N N . LYS A 1 202 ? -15.357 6.299 -6.684 1.00 68.50 202 LYS A N 1
ATOM 1715 C CA . LYS A 1 202 ? -15.533 5.612 -5.399 1.00 68.50 202 LYS A CA 1
ATOM 1716 C C . LYS A 1 202 ? -17.026 5.460 -5.066 1.00 68.50 202 LYS A C 1
ATOM 1718 O O . LYS A 1 202 ? -17.727 6.459 -4.917 1.00 68.50 202 LYS A O 1
ATOM 1723 N N . LYS A 1 203 ? -17.502 4.211 -4.988 1.00 72.69 203 LYS A N 1
ATOM 1724 C CA . LYS A 1 203 ? -18.899 3.810 -4.705 1.00 72.69 203 LYS A CA 1
ATOM 1725 C C . LYS A 1 203 ? -18.947 2.652 -3.687 1.00 72.69 203 LYS A C 1
ATOM 1727 O O . LYS A 1 203 ? -17.985 2.456 -2.947 1.00 72.69 203 LYS A O 1
ATOM 1732 N N . GLU A 1 204 ? -20.045 1.897 -3.616 1.00 74.94 204 GLU A N 1
ATOM 1733 C CA . GLU A 1 204 ? -20.103 0.626 -2.877 1.00 74.94 204 GLU A CA 1
ATOM 1734 C C . GLU A 1 204 ? -19.258 -0.460 -3.562 1.00 74.94 204 GLU A C 1
ATOM 1736 O O . GLU A 1 204 ? -19.226 -0.550 -4.791 1.00 74.94 204 GLU A O 1
ATOM 1741 N N . ILE A 1 205 ? -18.598 -1.322 -2.776 1.00 75.38 205 ILE A N 1
ATOM 1742 C CA . ILE A 1 205 ? -17.728 -2.389 -3.312 1.00 75.38 205 ILE A CA 1
ATOM 1743 C C . ILE A 1 205 ? -18.504 -3.367 -4.219 1.00 75.38 205 ILE A C 1
ATOM 1745 O O . ILE A 1 205 ? -17.966 -3.834 -5.220 1.00 75.38 205 ILE A O 1
ATOM 1749 N N . SER A 1 206 ? -19.769 -3.666 -3.910 1.00 72.44 206 SER A N 1
ATOM 1750 C CA . SER A 1 206 ? -20.617 -4.583 -4.694 1.00 72.44 206 SER A CA 1
ATOM 1751 C C . SER A 1 206 ? -20.965 -4.079 -6.095 1.00 72.44 206 SER A C 1
ATOM 1753 O O . SER A 1 206 ? -21.401 -4.871 -6.925 1.00 72.44 206 SER A O 1
ATOM 1755 N N . GLU A 1 207 ? -20.778 -2.788 -6.375 1.00 72.62 207 GLU A N 1
ATOM 1756 C CA . GLU A 1 207 ? -20.988 -2.218 -7.710 1.00 72.62 207 GLU A CA 1
ATOM 1757 C C . GLU A 1 207 ? -19.756 -2.353 -8.620 1.00 72.62 207 GLU A C 1
ATOM 1759 O O . GLU A 1 207 ? -19.806 -1.988 -9.798 1.00 72.62 207 GLU A O 1
ATOM 1764 N N . LEU A 1 208 ? -18.637 -2.862 -8.092 1.00 74.69 208 LEU A N 1
ATOM 1765 C CA . LEU A 1 208 ? -17.471 -3.202 -8.899 1.00 74.69 208 LEU A CA 1
ATOM 1766 C C . LEU A 1 208 ? -17.787 -4.373 -9.837 1.00 74.69 208 LEU A C 1
ATOM 1768 O O . LEU A 1 208 ? -18.688 -5.175 -9.601 1.00 74.69 208 LEU A O 1
ATOM 1772 N N . ASN A 1 209 ? -16.998 -4.497 -10.907 1.00 77.88 209 ASN A N 1
ATOM 1773 C CA . ASN A 1 209 ? -17.050 -5.670 -11.776 1.00 77.88 209 ASN A CA 1
ATOM 1774 C C . ASN A 1 209 ? -16.913 -6.953 -10.928 1.00 77.88 209 ASN A C 1
ATOM 1776 O O . ASN A 1 209 ? -16.032 -7.046 -10.071 1.00 77.88 209 ASN A O 1
ATOM 1780 N N . GLU A 1 210 ? -17.792 -7.927 -11.179 1.00 80.56 210 GLU A N 1
ATOM 1781 C CA . GLU A 1 210 ? -17.935 -9.167 -10.405 1.00 80.56 210 GLU A CA 1
ATOM 1782 C C . GLU A 1 210 ? -16.605 -9.916 -10.218 1.00 80.56 210 GLU A C 1
ATOM 1784 O O . GLU A 1 210 ? -16.334 -10.443 -9.138 1.00 80.56 210 GLU A O 1
ATOM 1789 N N . ASN A 1 211 ? -15.728 -9.890 -11.227 1.00 80.69 211 ASN A N 1
ATOM 1790 C CA . ASN A 1 211 ? -14.403 -10.502 -11.146 1.00 80.69 211 ASN A CA 1
ATOM 1791 C C . ASN A 1 211 ? -13.517 -9.810 -10.104 1.00 80.69 211 ASN A C 1
ATOM 1793 O O . ASN A 1 211 ? -12.839 -10.483 -9.334 1.00 80.69 211 ASN A O 1
ATOM 1797 N N . ILE A 1 212 ? -13.554 -8.476 -10.036 1.00 80.50 212 ILE A N 1
ATOM 1798 C CA . ILE A 1 212 ? -12.792 -7.687 -9.055 1.00 80.50 212 ILE A CA 1
ATOM 1799 C C . ILE A 1 212 ? -13.309 -7.984 -7.656 1.00 80.50 212 ILE A C 1
ATOM 1801 O O . ILE A 1 212 ? -12.526 -8.253 -6.750 1.00 80.50 212 ILE A O 1
ATOM 1805 N N . TYR A 1 213 ? -14.633 -7.981 -7.487 1.00 85.62 213 TYR A N 1
ATOM 1806 C CA . TYR A 1 213 ? -15.241 -8.269 -6.195 1.00 85.62 213 TYR A CA 1
ATOM 1807 C C . TYR A 1 213 ? -14.865 -9.662 -5.689 1.00 85.62 213 TYR A C 1
ATOM 1809 O O . TYR A 1 213 ? -14.494 -9.834 -4.528 1.00 85.62 213 TYR A O 1
ATOM 1817 N N . LYS A 1 214 ? -14.898 -10.660 -6.577 1.00 86.56 214 LYS A N 1
ATOM 1818 C CA . LYS A 1 214 ? -14.472 -12.023 -6.264 1.00 86.56 214 LYS A CA 1
ATOM 1819 C C . LYS A 1 214 ? -13.001 -12.083 -5.839 1.00 86.56 214 LYS A C 1
ATOM 1821 O O . LYS A 1 214 ? -12.703 -12.719 -4.831 1.00 86.56 214 LYS A O 1
ATOM 1826 N N . LEU A 1 215 ? -12.108 -11.397 -6.552 1.00 86.50 215 LEU A N 1
ATOM 1827 C CA . LEU A 1 215 ? -10.678 -11.379 -6.229 1.00 86.50 215 LEU A CA 1
ATOM 1828 C C . LEU A 1 215 ? -10.390 -10.725 -4.889 1.00 86.50 215 LEU A C 1
ATOM 1830 O O . LEU A 1 215 ? -9.617 -11.281 -4.122 1.00 86.50 215 LEU A O 1
ATOM 1834 N N . ILE A 1 216 ? -11.057 -9.615 -4.562 1.00 89.31 216 ILE A N 1
ATOM 1835 C CA . ILE A 1 216 ? -10.930 -8.982 -3.241 1.00 89.31 216 ILE A CA 1
ATOM 1836 C C . ILE A 1 216 ? -11.233 -10.012 -2.146 1.00 89.31 216 ILE A C 1
ATOM 1838 O O . ILE A 1 216 ? -10.467 -10.150 -1.194 1.00 89.31 216 ILE A O 1
ATOM 1842 N N . LYS A 1 217 ? -12.323 -10.777 -2.289 1.00 90.81 217 LYS A N 1
ATOM 1843 C CA . LYS A 1 217 ? -12.710 -11.799 -1.302 1.00 90.81 217 LYS A CA 1
ATOM 1844 C C . LYS A 1 217 ? -11.680 -12.917 -1.165 1.00 90.81 217 LYS A C 1
ATOM 1846 O O . LYS A 1 217 ? -11.454 -13.410 -0.060 1.00 90.81 217 LYS A O 1
ATOM 1851 N N . GLU A 1 218 ? -11.089 -13.342 -2.275 1.00 89.81 218 GLU A N 1
ATOM 1852 C CA . GLU A 1 218 ? -10.056 -14.379 -2.289 1.00 89.81 218 GLU A CA 1
ATOM 1853 C C . GLU A 1 218 ? -8.729 -13.860 -1.712 1.00 89.81 218 GLU A C 1
ATOM 1855 O O . GLU A 1 218 ? -8.118 -14.521 -0.871 1.00 89.81 218 GLU A O 1
ATOM 1860 N N . ASP A 1 219 ? -8.313 -12.654 -2.094 1.00 91.19 219 ASP A N 1
ATOM 1861 C CA . ASP A 1 219 ? -7.017 -12.076 -1.741 1.00 91.19 219 ASP A CA 1
ATOM 1862 C C . ASP A 1 219 ? -6.962 -11.503 -0.322 1.00 91.19 219 ASP A C 1
ATOM 1864 O O . ASP A 1 219 ? -5.903 -11.541 0.302 1.00 91.19 219 ASP A O 1
ATOM 1868 N N . LEU A 1 220 ? -8.091 -11.071 0.252 1.00 91.69 220 LEU A N 1
ATOM 1869 C CA . LEU A 1 220 ? -8.169 -10.775 1.689 1.00 91.69 220 LEU A CA 1
ATOM 1870 C C . LEU A 1 220 ? -7.873 -12.009 2.555 1.00 91.69 220 LEU A C 1
ATOM 1872 O O . LEU A 1 220 ? -7.449 -11.866 3.696 1.00 91.69 220 LEU A O 1
ATOM 1876 N N . ARG A 1 221 ? -8.061 -13.222 2.020 1.00 89.25 221 ARG A N 1
ATOM 1877 C CA . ARG A 1 221 ? -7.751 -14.495 2.695 1.00 89.25 221 ARG A CA 1
ATOM 1878 C C . ARG A 1 221 ? -6.380 -15.056 2.302 1.00 89.25 221 ARG A C 1
ATOM 1880 O O . ARG A 1 221 ? -6.069 -16.207 2.620 1.00 89.25 221 ARG A O 1
ATOM 1887 N N . ASN A 1 222 ? -5.562 -14.277 1.593 1.00 88.69 222 ASN A N 1
ATOM 1888 C CA . ASN A 1 222 ? -4.232 -14.695 1.170 1.00 88.69 222 ASN A CA 1
ATOM 1889 C C . ASN A 1 222 ? -3.283 -14.830 2.380 1.00 88.69 222 ASN A C 1
ATOM 1891 O O . ASN A 1 222 ? -3.469 -14.207 3.419 1.00 88.69 222 ASN A O 1
ATOM 1895 N N . LYS A 1 223 ? -2.246 -15.662 2.256 1.00 87.06 223 LYS A N 1
ATOM 1896 C CA . LYS A 1 223 ? -1.198 -15.805 3.281 1.00 87.06 223 LYS A CA 1
ATOM 1897 C C . LYS A 1 223 ? -0.102 -14.742 3.164 1.00 87.06 223 LYS A C 1
ATOM 1899 O O . LYS A 1 223 ? 0.674 -14.586 4.103 1.00 87.06 223 LYS A O 1
ATOM 1904 N N . ASN A 1 224 ? 0.003 -14.064 2.021 1.00 88.25 224 ASN A N 1
ATOM 1905 C CA . ASN A 1 224 ? 0.977 -13.007 1.789 1.00 88.25 224 ASN A CA 1
ATOM 1906 C C . ASN A 1 224 ? 0.430 -11.659 2.286 1.00 88.25 224 ASN A C 1
ATOM 1908 O O . ASN A 1 224 ? -0.474 -11.079 1.683 1.00 88.25 224 ASN A O 1
ATOM 1912 N N . ASP A 1 225 ? 1.019 -11.148 3.368 1.00 88.56 225 ASP A N 1
ATOM 1913 C CA . ASP A 1 225 ? 0.638 -9.876 3.992 1.00 88.56 225 ASP A CA 1
ATOM 1914 C C . ASP A 1 225 ? 0.717 -8.684 3.023 1.00 88.56 225 ASP A C 1
ATOM 1916 O O . ASP A 1 225 ? -0.095 -7.768 3.140 1.00 88.56 225 ASP A O 1
ATOM 1920 N N . ASN A 1 226 ? 1.634 -8.697 2.044 1.00 88.44 226 ASN A N 1
ATOM 1921 C CA . ASN A 1 226 ? 1.754 -7.620 1.054 1.00 88.44 226 ASN A CA 1
ATOM 1922 C C . ASN A 1 226 ? 0.518 -7.548 0.150 1.00 88.44 226 ASN A C 1
ATOM 1924 O O . ASN A 1 226 ? 0.049 -6.456 -0.155 1.00 88.44 226 ASN A O 1
ATOM 1928 N N . ILE A 1 227 ? -0.035 -8.698 -0.252 1.00 89.94 227 ILE A N 1
ATOM 1929 C CA . ILE A 1 227 ? -1.261 -8.739 -1.061 1.00 89.94 227 ILE A CA 1
ATOM 1930 C C . ILE A 1 227 ? -2.419 -8.166 -0.259 1.00 89.94 227 ILE A C 1
ATOM 1932 O O . ILE A 1 227 ? -3.107 -7.270 -0.739 1.00 89.94 227 ILE A O 1
ATOM 1936 N N . ILE A 1 228 ? -2.602 -8.645 0.973 1.00 91.88 228 ILE A N 1
ATOM 1937 C CA . ILE A 1 228 ? -3.695 -8.185 1.833 1.00 91.88 228 ILE A CA 1
ATOM 1938 C C . ILE A 1 228 ? -3.583 -6.670 2.063 1.00 91.88 228 ILE A C 1
ATOM 1940 O O . ILE A 1 228 ? -4.587 -5.964 1.999 1.00 91.88 228 ILE A O 1
ATOM 1944 N N . TYR A 1 229 ? -2.367 -6.156 2.269 1.00 90.94 229 TYR A N 1
ATOM 1945 C CA . TYR A 1 229 ? -2.115 -4.726 2.447 1.00 90.94 229 TYR A CA 1
ATOM 1946 C C . TYR A 1 229 ? -2.561 -3.896 1.236 1.00 90.94 229 TYR A C 1
ATOM 1948 O O . TYR A 1 229 ? -3.246 -2.886 1.394 1.00 90.94 229 TYR A O 1
ATOM 1956 N N . GLU A 1 230 ? -2.227 -4.331 0.020 1.00 90.00 230 GLU A N 1
ATOM 1957 C CA . GLU A 1 230 ? -2.640 -3.631 -1.202 1.00 90.00 230 GLU A CA 1
ATOM 1958 C C . GLU A 1 230 ? -4.150 -3.720 -1.447 1.00 90.00 230 GLU A C 1
ATOM 1960 O O . GLU A 1 230 ? -4.761 -2.737 -1.872 1.00 90.00 230 GLU A O 1
ATOM 1965 N N . VAL A 1 231 ? -4.775 -4.857 -1.118 1.00 92.12 231 VAL A N 1
ATOM 1966 C CA . VAL A 1 231 ? -6.237 -5.003 -1.176 1.00 92.12 231 VAL A CA 1
ATOM 1967 C C . VAL A 1 231 ? -6.902 -4.005 -0.227 1.00 92.12 231 VAL A C 1
ATOM 1969 O O . VAL A 1 231 ? -7.824 -3.304 -0.636 1.00 92.12 231 VAL A O 1
ATOM 1972 N N . ILE A 1 232 ? -6.411 -3.890 1.013 1.00 91.62 232 ILE A N 1
ATOM 1973 C CA . ILE A 1 232 ? -6.913 -2.938 2.018 1.00 91.62 232 ILE A CA 1
ATOM 1974 C C . ILE A 1 232 ? -6.772 -1.494 1.531 1.00 91.62 232 ILE A C 1
ATOM 1976 O O . ILE A 1 232 ? -7.749 -0.745 1.562 1.00 91.62 232 ILE A O 1
ATOM 1980 N N . ASN A 1 233 ? -5.596 -1.117 1.017 1.00 88.94 233 ASN A N 1
ATOM 1981 C CA . ASN A 1 233 ? -5.357 0.220 0.461 1.00 88.94 233 ASN A CA 1
ATOM 1982 C C . ASN A 1 233 ? -6.310 0.551 -0.692 1.00 88.94 233 ASN A C 1
ATOM 1984 O O . ASN A 1 233 ? -6.701 1.708 -0.865 1.00 88.94 233 ASN A O 1
ATOM 1988 N N . PHE A 1 234 ? -6.672 -0.451 -1.495 1.00 88.00 234 PHE A N 1
ATOM 1989 C CA . PHE A 1 234 ? -7.647 -0.290 -2.561 1.00 88.00 234 PHE A CA 1
ATOM 1990 C C . PHE A 1 234 ? -9.070 -0.100 -2.010 1.00 88.00 234 PHE A C 1
ATOM 1992 O O . PHE A 1 234 ? -9.742 0.872 -2.368 1.00 88.00 234 PHE A O 1
ATOM 1999 N N . ILE A 1 235 ? -9.531 -0.978 -1.113 1.00 88.56 235 ILE A N 1
ATOM 2000 C CA . ILE A 1 235 ?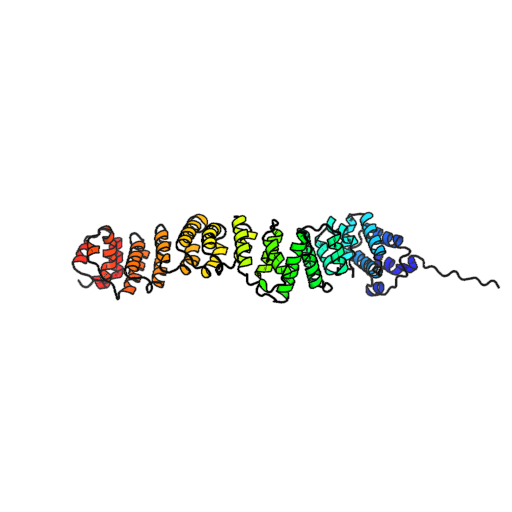 -10.916 -0.943 -0.612 1.00 88.56 235 ILE A CA 1
ATOM 2001 C C . ILE A 1 235 ? -11.187 0.188 0.387 1.00 88.56 235 ILE A C 1
ATOM 2003 O O . ILE A 1 235 ? -12.341 0.576 0.536 1.00 88.56 235 ILE A O 1
ATOM 2007 N N . GLN A 1 236 ? -10.158 0.786 1.003 1.00 84.56 236 GLN A N 1
ATOM 2008 C CA . GLN A 1 236 ? -10.284 1.950 1.898 1.00 84.56 236 GLN A CA 1
ATOM 2009 C C . GLN A 1 236 ? -11.028 3.134 1.255 1.00 84.56 236 GLN A C 1
ATOM 2011 O O . GLN A 1 236 ? -11.570 3.995 1.945 1.00 84.56 236 GLN A O 1
ATOM 2016 N N . GLY A 1 237 ? -11.048 3.203 -0.078 1.00 77.44 237 GLY A N 1
ATOM 2017 C CA . GLY A 1 237 ? -11.795 4.208 -0.823 1.00 77.44 237 GLY A CA 1
ATOM 2018 C C . GLY A 1 237 ? -13.292 3.936 -0.998 1.00 77.44 237 GLY A C 1
ATOM 2019 O O . GLY A 1 237 ? -13.959 4.790 -1.570 1.00 77.44 237 GLY A O 1
ATOM 2020 N N . PHE A 1 238 ? -13.820 2.789 -0.576 1.00 83.25 238 PHE A N 1
ATOM 2021 C CA . PHE A 1 238 ? -15.180 2.349 -0.896 1.00 83.25 238 PHE A CA 1
ATOM 2022 C C . PHE A 1 238 ? -16.041 2.189 0.359 1.00 83.25 238 PHE A C 1
ATOM 2024 O O . PHE A 1 238 ? -15.534 1.994 1.462 1.00 83.25 238 PHE A O 1
ATOM 2031 N N . ILE A 1 239 ? -17.363 2.223 0.175 1.00 81.38 239 ILE A N 1
ATOM 2032 C CA . ILE A 1 239 ? -18.299 1.806 1.225 1.00 81.38 239 ILE A CA 1
ATOM 2033 C C . ILE A 1 239 ? -18.243 0.278 1.314 1.00 81.38 239 ILE A C 1
ATOM 2035 O O . ILE A 1 239 ? -18.551 -0.422 0.340 1.00 81.38 239 ILE A O 1
ATOM 2039 N N . ILE A 1 240 ? -17.817 -0.224 2.473 1.00 82.75 240 ILE A N 1
ATOM 2040 C CA . ILE A 1 240 ? -17.665 -1.655 2.733 1.00 82.75 240 ILE A CA 1
ATOM 2041 C C . ILE A 1 240 ? -19.038 -2.277 2.978 1.00 82.75 240 ILE A C 1
ATOM 2043 O O . ILE A 1 240 ? -19.816 -1.791 3.792 1.00 82.75 240 ILE A O 1
ATOM 2047 N N . ASN A 1 241 ? -19.337 -3.363 2.267 1.00 85.12 241 ASN A N 1
ATOM 2048 C CA . ASN A 1 241 ? -20.549 -4.138 2.502 1.00 85.12 241 ASN A CA 1
ATOM 2049 C C . ASN A 1 241 ? -20.321 -5.218 3.570 1.00 85.12 241 ASN A C 1
ATOM 2051 O O . ASN A 1 241 ? -19.185 -5.573 3.885 1.00 85.12 241 ASN A O 1
ATOM 2055 N N . LYS A 1 242 ? -21.415 -5.778 4.095 1.00 82.94 242 LYS A N 1
ATOM 2056 C CA . LYS A 1 242 ? -21.367 -6.758 5.187 1.00 82.94 242 LYS A CA 1
ATOM 2057 C C . LYS A 1 242 ? -20.440 -7.948 4.904 1.00 82.94 242 LYS A C 1
ATOM 2059 O O . LYS A 1 242 ? -19.648 -8.302 5.761 1.00 82.94 242 LYS A O 1
ATOM 2064 N N . GLU A 1 243 ? -20.491 -8.529 3.702 1.00 87.56 243 GLU A N 1
ATOM 2065 C CA . GLU A 1 243 ? -19.675 -9.710 3.368 1.00 87.56 243 GLU A CA 1
ATOM 2066 C C . GLU A 1 243 ? -18.167 -9.415 3.450 1.00 87.56 243 GLU A C 1
ATOM 2068 O O . GLU A 1 243 ? -17.410 -10.222 3.984 1.00 87.56 243 GLU A O 1
ATOM 2073 N N . ILE A 1 244 ? -17.714 -8.262 2.944 1.00 89.75 244 ILE A N 1
ATOM 2074 C CA . ILE A 1 244 ? -16.305 -7.862 3.074 1.00 89.75 244 ILE A CA 1
ATOM 2075 C C . ILE A 1 244 ? -15.971 -7.550 4.529 1.00 89.75 244 ILE A C 1
ATOM 2077 O O . ILE A 1 244 ? -14.902 -7.940 4.993 1.00 89.75 244 ILE A O 1
ATOM 2081 N N . ASN A 1 245 ? -16.880 -6.892 5.251 1.00 84.88 245 ASN A N 1
ATOM 2082 C CA . ASN A 1 245 ? -16.682 -6.585 6.661 1.00 84.88 245 ASN A CA 1
ATOM 2083 C C . ASN A 1 245 ? -16.453 -7.861 7.488 1.00 84.88 245 ASN A C 1
ATOM 2085 O O . ASN A 1 245 ? -15.483 -7.930 8.238 1.00 84.88 245 ASN A O 1
ATOM 2089 N N . ASP A 1 246 ? -17.257 -8.901 7.254 1.00 83.62 246 ASP A N 1
ATOM 2090 C CA . ASP A 1 246 ? -17.121 -10.212 7.897 1.00 83.62 246 ASP A CA 1
ATOM 2091 C C . ASP A 1 246 ? -15.732 -10.834 7.627 1.00 83.62 246 ASP A C 1
ATOM 2093 O O . ASP A 1 246 ? -15.060 -11.312 8.542 1.00 83.62 246 ASP A O 1
ATOM 2097 N N . ILE A 1 247 ? -15.229 -10.746 6.387 1.00 90.25 247 ILE A N 1
ATOM 2098 C CA . ILE A 1 247 ? -13.887 -11.244 6.024 1.00 90.25 247 ILE A CA 1
ATOM 2099 C C . ILE A 1 247 ? -12.772 -10.480 6.756 1.00 90.25 247 ILE A C 1
ATOM 2101 O O . ILE A 1 247 ? -11.768 -11.078 7.150 1.00 90.25 247 ILE A O 1
ATOM 2105 N N . LEU A 1 248 ? -12.917 -9.165 6.935 1.00 87.06 248 LEU A N 1
ATOM 2106 C CA . LEU A 1 248 ? -11.932 -8.350 7.650 1.00 87.06 248 LEU A CA 1
ATOM 2107 C C . LEU A 1 248 ? -11.886 -8.703 9.147 1.00 87.06 248 LEU A C 1
ATOM 2109 O O . LEU A 1 248 ? -10.800 -8.748 9.728 1.00 87.06 248 LEU A O 1
ATOM 2113 N N . ILE A 1 249 ? -13.031 -9.014 9.763 1.00 78.12 249 ILE A N 1
ATOM 2114 C CA . ILE A 1 249 ? -13.099 -9.498 11.153 1.00 78.12 249 ILE A CA 1
ATOM 2115 C C . ILE A 1 249 ? -12.398 -10.850 11.284 1.00 78.12 249 ILE A C 1
ATOM 2117 O O . ILE A 1 249 ? -11.574 -11.029 12.188 1.00 78.12 249 ILE A O 1
ATOM 2121 N N . ASP A 1 250 ? -12.686 -11.784 10.372 1.00 81.50 250 ASP A N 1
ATOM 2122 C CA . ASP A 1 250 ? -12.043 -13.100 10.334 1.00 81.50 250 ASP A CA 1
ATOM 2123 C C . ASP A 1 250 ? -10.521 -12.951 10.243 1.00 81.50 250 ASP A C 1
ATOM 2125 O O . ASP A 1 250 ? -9.776 -13.596 10.985 1.00 81.50 250 ASP A O 1
ATOM 2129 N N . LEU A 1 251 ? -10.047 -12.050 9.374 1.00 83.31 251 LEU A N 1
ATOM 2130 C CA . LEU A 1 251 ? -8.627 -11.751 9.214 1.00 83.31 251 LEU A CA 1
ATOM 2131 C C . LEU A 1 251 ? -8.000 -11.289 10.538 1.00 83.31 251 LEU A C 1
ATOM 2133 O O . LEU A 1 251 ? -6.955 -11.815 10.927 1.00 83.31 251 LEU A O 1
ATOM 2137 N N . ILE A 1 252 ? -8.612 -10.334 11.247 1.00 75.56 252 ILE A N 1
ATOM 2138 C CA . ILE A 1 252 ? -8.064 -9.848 12.523 1.00 75.56 252 ILE A CA 1
ATOM 2139 C C . ILE A 1 252 ? -8.083 -10.962 13.578 1.00 75.56 252 ILE A C 1
ATOM 2141 O O . ILE A 1 252 ? -7.085 -11.173 14.276 1.00 75.56 252 ILE A O 1
ATOM 2145 N N . THR A 1 253 ? -9.187 -11.704 13.658 1.00 70.06 253 THR A N 1
ATOM 2146 C CA . THR A 1 253 ? -9.392 -12.786 14.631 1.00 70.06 253 THR A CA 1
ATOM 2147 C C . THR A 1 253 ? -8.366 -13.905 14.455 1.00 70.06 253 THR A C 1
ATOM 2149 O O . THR A 1 253 ? -7.759 -14.344 15.431 1.00 70.06 253 THR A O 1
ATOM 2152 N N . ILE A 1 254 ? -8.111 -14.330 13.214 1.00 71.50 254 ILE A N 1
ATOM 2153 C CA . ILE A 1 254 ? -7.115 -15.363 12.896 1.00 71.50 254 ILE A CA 1
ATOM 2154 C C . ILE A 1 254 ? -5.696 -14.869 13.193 1.00 71.50 254 ILE A C 1
ATOM 2156 O O . ILE A 1 254 ? -4.868 -15.625 13.703 1.00 71.50 254 ILE A O 1
ATOM 2160 N N . ARG A 1 255 ? -5.387 -13.611 12.854 1.00 72.44 255 ARG A N 1
ATOM 2161 C CA . ARG A 1 255 ? -4.033 -13.059 13.002 1.00 72.44 255 ARG A CA 1
ATOM 2162 C C . ARG A 1 255 ? -3.644 -12.835 14.457 1.00 72.44 255 ARG A C 1
ATOM 2164 O O . ARG A 1 255 ? -2.487 -13.073 14.794 1.00 72.44 255 ARG A O 1
ATOM 2171 N N . CYS A 1 256 ? -4.570 -12.354 15.290 1.00 64.94 256 CYS A N 1
ATOM 2172 C CA . CYS A 1 256 ? -4.382 -12.134 16.729 1.00 64.94 256 CYS A CA 1
ATOM 2173 C C . CYS A 1 256 ? -3.062 -11.400 17.097 1.00 64.94 256 CYS A C 1
ATOM 2175 O O . CYS A 1 256 ? -2.418 -11.711 18.100 1.00 64.94 256 CYS A O 1
ATOM 2177 N N . LYS A 1 257 ? -2.622 -10.432 16.274 1.00 66.25 257 LYS A N 1
ATOM 2178 C CA . LYS A 1 257 ? -1.381 -9.654 16.474 1.00 66.25 257 LYS A CA 1
ATOM 2179 C C . LYS A 1 257 ? -1.535 -8.183 16.074 1.00 66.25 257 LYS A C 1
ATOM 2181 O O . LYS A 1 257 ? -2.261 -7.873 15.129 1.00 66.25 257 LYS A O 1
ATOM 2186 N N . ILE A 1 258 ? -0.801 -7.296 16.757 1.00 63.81 258 ILE A N 1
ATOM 2187 C CA . ILE A 1 258 ? -0.677 -5.867 16.410 1.00 63.81 258 ILE A CA 1
ATOM 2188 C C . ILE A 1 258 ? 0.463 -5.694 15.416 1.00 63.81 258 ILE A C 1
ATOM 2190 O O . ILE A 1 258 ? 1.631 -5.620 15.796 1.00 63.81 258 ILE A O 1
ATOM 2194 N N . ASP A 1 259 ? 0.141 -5.589 14.140 1.00 71.75 259 ASP A N 1
ATOM 2195 C CA . ASP A 1 259 ? 1.094 -5.159 13.127 1.00 71.75 259 ASP A CA 1
ATOM 2196 C C . ASP A 1 259 ? 0.473 -4.085 12.235 1.00 71.75 259 ASP A C 1
ATOM 2198 O O . ASP A 1 259 ? -0.692 -3.718 12.393 1.00 71.75 259 ASP A O 1
ATOM 2202 N N . ASN A 1 260 ? 1.271 -3.536 11.320 1.00 79.12 260 ASN A N 1
ATOM 2203 C CA . ASN A 1 260 ? 0.811 -2.478 10.423 1.00 79.12 260 ASN A CA 1
ATOM 2204 C C . ASN A 1 260 ? -0.417 -2.908 9.610 1.00 79.12 260 ASN A C 1
ATOM 2206 O O . ASN A 1 260 ? -1.283 -2.078 9.361 1.00 79.12 260 ASN A O 1
ATOM 2210 N N . LEU A 1 261 ? -0.520 -4.191 9.246 1.00 82.75 261 LEU A N 1
ATOM 2211 C CA . LEU A 1 261 ? -1.665 -4.698 8.503 1.00 82.75 261 LEU A CA 1
ATOM 2212 C C . LEU A 1 261 ? -2.933 -4.637 9.354 1.00 82.75 261 LEU A C 1
ATOM 2214 O O . LEU A 1 261 ? -3.910 -4.036 8.925 1.00 82.75 261 LEU A O 1
ATOM 2218 N N . THR A 1 262 ? -2.902 -5.183 10.575 1.00 75.56 262 THR A N 1
ATOM 2219 C CA . THR A 1 262 ? -4.045 -5.134 11.502 1.00 75.56 262 THR A CA 1
ATOM 2220 C C . THR A 1 262 ? -4.525 -3.697 11.728 1.00 75.56 262 THR A C 1
ATOM 2222 O O . THR A 1 262 ? -5.728 -3.447 11.739 1.00 75.56 262 THR A O 1
ATOM 2225 N N . LYS A 1 263 ? -3.601 -2.734 11.842 1.00 75.19 263 LYS A N 1
ATOM 2226 C CA . LYS A 1 263 ? -3.949 -1.312 11.989 1.00 75.19 263 LYS A CA 1
ATOM 2227 C C . LYS A 1 263 ? -4.682 -0.753 10.773 1.00 75.19 263 LYS A C 1
ATOM 2229 O O . LYS A 1 263 ? -5.663 -0.036 10.945 1.00 75.19 263 LYS A O 1
ATOM 2234 N N . GLU A 1 264 ? -4.237 -1.071 9.558 1.00 82.75 264 GLU A N 1
ATOM 2235 C CA . GLU A 1 264 ? -4.943 -0.631 8.348 1.00 82.75 264 GLU A CA 1
ATOM 2236 C C . GLU A 1 264 ? -6.318 -1.301 8.204 1.00 82.75 264 GLU A C 1
ATOM 2238 O O . GLU A 1 264 ? -7.270 -0.623 7.827 1.00 82.75 264 GLU A O 1
ATOM 2243 N N . VAL A 1 265 ? -6.466 -2.580 8.581 1.00 82.25 265 VAL A N 1
ATOM 2244 C CA . VAL A 1 265 ? -7.778 -3.262 8.586 1.00 82.25 265 VAL A CA 1
ATOM 2245 C C . VAL A 1 265 ? -8.764 -2.540 9.506 1.00 82.25 265 VAL A C 1
ATOM 2247 O O . VAL A 1 265 ? -9.888 -2.252 9.103 1.00 82.25 265 VAL A O 1
ATOM 2250 N N . ILE A 1 266 ? -8.348 -2.213 10.735 1.00 74.31 266 ILE A N 1
ATOM 2251 C CA . ILE A 1 266 ? -9.217 -1.555 11.724 1.00 74.31 266 ILE A CA 1
ATOM 2252 C C . ILE A 1 266 ? -9.716 -0.195 11.216 1.00 74.31 266 ILE A C 1
ATOM 2254 O O . ILE A 1 266 ? -10.865 0.156 11.464 1.00 74.31 266 ILE A O 1
ATOM 2258 N N . LYS A 1 267 ? -8.894 0.560 10.471 1.00 75.81 267 LYS A N 1
ATOM 2259 C CA . LYS A 1 267 ? -9.294 1.872 9.926 1.00 75.81 267 LYS A CA 1
ATOM 2260 C C . LYS A 1 267 ? -10.443 1.800 8.925 1.00 75.81 267 LYS A C 1
ATOM 2262 O O . LYS A 1 267 ? -11.137 2.799 8.752 1.00 75.81 267 LYS A O 1
ATOM 2267 N N . ILE A 1 268 ? -10.587 0.679 8.222 1.00 79.06 268 ILE A N 1
ATOM 2268 C CA . ILE A 1 268 ? -11.577 0.527 7.150 1.00 79.06 268 ILE A CA 1
ATOM 2269 C C . ILE A 1 268 ? -12.813 -0.255 7.587 1.00 79.06 268 ILE A C 1
ATOM 2271 O O . ILE A 1 268 ? -13.841 -0.166 6.927 1.00 79.06 268 ILE A O 1
ATOM 2275 N N . LEU A 1 269 ? -12.713 -1.006 8.684 1.00 76.75 269 LEU A N 1
ATOM 2276 C CA . LEU A 1 269 ? -13.772 -1.858 9.206 1.00 76.75 269 LEU A CA 1
ATOM 2277 C C . LEU A 1 269 ? -15.028 -1.030 9.515 1.00 76.75 269 LEU A C 1
ATOM 2279 O O . LEU A 1 269 ? -14.971 -0.041 10.251 1.00 76.75 269 LEU A O 1
ATOM 2283 N N . ASP A 1 270 ? -16.175 -1.439 8.974 1.00 72.69 270 ASP A N 1
ATOM 2284 C CA . ASP A 1 270 ? -17.451 -0.827 9.326 1.00 72.69 270 ASP A CA 1
ATOM 2285 C C . ASP A 1 270 ? -17.955 -1.438 10.631 1.00 72.69 270 ASP A C 1
ATOM 2287 O O . ASP A 1 270 ? -18.685 -2.433 10.658 1.00 72.69 270 ASP A O 1
ATOM 2291 N N . ILE A 1 271 ? -17.550 -0.814 11.734 1.00 63.50 271 ILE A N 1
ATOM 2292 C CA . ILE A 1 271 ? -17.868 -1.285 13.082 1.00 63.50 271 ILE A CA 1
ATOM 2293 C C . ILE A 1 271 ? -19.386 -1.236 13.357 1.00 63.50 271 ILE A C 1
ATOM 2295 O O . ILE A 1 271 ? -19.894 -2.018 14.157 1.00 63.50 271 ILE A O 1
ATOM 2299 N N . SER A 1 272 ? -20.142 -0.394 12.639 1.00 60.19 272 SER A N 1
ATOM 2300 C CA . SER A 1 272 ? -21.600 -0.293 12.803 1.00 60.19 272 SER A CA 1
ATOM 2301 C C . SER A 1 272 ? -22.362 -1.520 12.287 1.00 60.19 272 SER A C 1
ATOM 2303 O O . SER A 1 272 ? -23.505 -1.750 12.683 1.00 60.19 272 SER A O 1
ATOM 2305 N N . SER A 1 273 ? -21.727 -2.331 11.435 1.00 66.12 273 SER A N 1
ATOM 2306 C CA . SER A 1 273 ? -22.315 -3.550 10.871 1.00 66.12 273 SER A CA 1
ATOM 2307 C C . SER A 1 273 ? -21.892 -4.837 11.595 1.00 66.12 273 SER A C 1
ATOM 2309 O O . SER A 1 273 ? -22.299 -5.926 11.183 1.00 66.12 273 SER A O 1
ATOM 2311 N N . LEU A 1 274 ? -21.120 -4.723 12.685 1.00 64.50 274 LEU A N 1
ATOM 2312 C CA . LEU A 1 274 ? -20.675 -5.861 13.491 1.00 64.50 274 LEU A CA 1
ATOM 2313 C C . LEU A 1 274 ? -21.814 -6.501 14.279 1.00 64.50 274 LEU A C 1
ATOM 2315 O O . LEU A 1 274 ? -22.702 -5.823 14.800 1.00 64.50 274 LEU A O 1
ATOM 2319 N N . SER A 1 275 ? -21.760 -7.827 14.414 1.00 65.50 275 SER A N 1
ATOM 2320 C CA . SER A 1 275 ? -22.638 -8.527 15.344 1.00 65.50 275 SER A CA 1
ATOM 2321 C C . SER A 1 275 ? -22.179 -8.312 16.791 1.00 65.50 275 SER A C 1
ATOM 2323 O O . SER A 1 275 ? -21.013 -8.017 17.053 1.00 65.50 275 SER A O 1
ATOM 2325 N N . GLN A 1 276 ? -23.083 -8.515 17.754 1.00 61.97 276 GLN A N 1
ATOM 2326 C CA . GLN A 1 276 ? -22.730 -8.445 19.177 1.00 61.97 276 GLN A CA 1
ATOM 2327 C C . GLN A 1 276 ? -21.612 -9.439 19.539 1.00 61.97 276 GLN A C 1
ATOM 2329 O O . GLN A 1 276 ? -20.706 -9.096 20.284 1.00 61.97 276 GLN A O 1
ATOM 2334 N N . TYR A 1 277 ? -21.627 -10.636 18.944 1.00 66.44 277 TYR A N 1
ATOM 2335 C CA . TYR A 1 277 ? -20.590 -11.650 19.148 1.00 66.44 277 TYR A CA 1
ATOM 2336 C C . TYR A 1 277 ? -19.204 -11.186 18.672 1.00 66.44 277 TYR A C 1
ATOM 2338 O O . TYR A 1 277 ? -18.191 -11.483 19.310 1.00 66.44 277 TYR A O 1
ATOM 2346 N N . ASP A 1 278 ? -19.154 -10.455 17.557 1.00 60.81 278 ASP A N 1
ATOM 2347 C CA . ASP A 1 278 ? -17.902 -9.919 17.026 1.00 60.81 278 ASP A CA 1
ATOM 2348 C C . ASP A 1 278 ? -17.405 -8.775 17.901 1.00 60.81 278 ASP A C 1
ATOM 2350 O O . ASP A 1 278 ? -16.223 -8.747 18.223 1.00 60.81 278 ASP A O 1
ATOM 2354 N N . LEU A 1 279 ? -18.304 -7.896 18.365 1.00 59.09 279 LEU A N 1
ATOM 2355 C CA . LEU A 1 279 ? -17.989 -6.819 19.309 1.00 59.09 279 LEU A CA 1
ATOM 2356 C C . LEU A 1 279 ? -17.393 -7.355 20.619 1.00 59.09 279 LEU A C 1
ATOM 2358 O O . LEU A 1 279 ? -16.366 -6.840 21.057 1.00 59.09 279 LEU A O 1
ATOM 2362 N N . ASP A 1 280 ? -17.971 -8.421 21.182 1.00 54.84 280 ASP A N 1
ATOM 2363 C CA . ASP A 1 280 ? -17.511 -9.051 22.430 1.00 54.84 280 ASP A CA 1
ATOM 2364 C C . ASP A 1 280 ? -16.118 -9.711 22.282 1.00 54.84 280 ASP A C 1
ATOM 2366 O O . ASP A 1 280 ? -15.363 -9.853 23.249 1.00 54.84 280 ASP A O 1
ATOM 2370 N N . ASN A 1 281 ? -15.734 -10.113 21.064 1.00 55.62 281 ASN A N 1
ATOM 2371 C CA . ASN A 1 281 ? -14.379 -10.589 20.762 1.00 55.62 281 ASN A CA 1
ATOM 2372 C C . ASN A 1 281 ? -13.434 -9.453 20.341 1.00 55.62 281 ASN A C 1
ATOM 2374 O O . ASN A 1 281 ? -12.230 -9.530 20.599 1.00 55.62 281 ASN A O 1
ATOM 2378 N N . PHE A 1 282 ? -13.968 -8.380 19.759 1.00 54.41 282 PHE A N 1
ATOM 2379 C CA . PHE A 1 282 ? -13.237 -7.179 19.366 1.00 54.41 282 PHE A CA 1
ATOM 2380 C C . PHE A 1 282 ? -12.707 -6.412 20.580 1.00 54.41 282 PHE A C 1
ATOM 2382 O O . PHE A 1 282 ? -11.616 -5.854 20.511 1.00 54.41 282 PHE A O 1
ATOM 2389 N N . THR A 1 283 ? -13.376 -6.481 21.735 1.00 50.59 283 THR A N 1
ATOM 2390 C CA . THR A 1 283 ? -12.880 -5.969 23.028 1.00 50.59 283 THR A CA 1
ATOM 2391 C C . THR A 1 283 ? -11.501 -6.518 23.398 1.00 50.59 283 THR A C 1
ATOM 2393 O O . THR A 1 283 ? -10.652 -5.780 23.900 1.00 50.59 283 THR A O 1
ATOM 2396 N N . LYS A 1 284 ? -11.208 -7.786 23.068 1.00 53.75 284 LYS A N 1
ATOM 2397 C CA . LYS A 1 284 ? -9.874 -8.386 23.276 1.00 53.75 284 LYS A CA 1
ATOM 2398 C C . LYS A 1 284 ? -8.819 -7.744 22.372 1.00 53.75 284 LYS A C 1
ATOM 2400 O O . LYS A 1 284 ? -7.666 -7.606 22.779 1.00 53.75 284 LYS A O 1
ATOM 2405 N N . LEU A 1 285 ? -9.219 -7.300 21.182 1.00 50.66 285 LEU A N 1
ATOM 2406 C CA . LEU A 1 285 ? -8.387 -6.578 20.219 1.00 50.66 285 LEU A CA 1
ATOM 2407 C C . LEU A 1 285 ? -8.250 -5.082 20.568 1.00 50.66 285 LEU A C 1
ATOM 2409 O O . LEU A 1 285 ? -7.342 -4.430 20.069 1.00 50.66 285 LEU A O 1
ATOM 2413 N N . VAL A 1 286 ? -9.060 -4.512 21.468 1.00 49.16 286 VAL A N 1
ATOM 2414 C CA . VAL A 1 286 ? -8.859 -3.117 21.916 1.00 49.16 286 VAL A CA 1
ATOM 2415 C C . VAL A 1 286 ? -7.580 -2.953 22.737 1.00 49.16 286 VAL A C 1
ATOM 2417 O O . VAL A 1 286 ? -6.926 -1.914 22.673 1.00 49.16 286 VAL A O 1
ATOM 2420 N N . SER A 1 287 ? -7.147 -4.009 23.427 1.00 47.84 287 SER A N 1
ATOM 2421 C CA . SER A 1 287 ? -5.848 -4.035 24.115 1.00 47.84 287 SER A CA 1
ATOM 2422 C C . SER A 1 287 ? -4.643 -3.868 23.171 1.00 47.84 287 SER A C 1
ATOM 2424 O O . SER A 1 287 ? -3.520 -3.671 23.634 1.00 47.84 287 SER A O 1
ATOM 2426 N N . LEU A 1 288 ? -4.877 -3.944 21.855 1.00 49.03 288 LEU A N 1
ATOM 2427 C CA . LEU A 1 288 ? -3.860 -4.029 20.821 1.00 49.03 288 LEU A CA 1
ATOM 2428 C C . LEU A 1 288 ? -3.589 -2.672 20.113 1.00 49.03 288 LEU 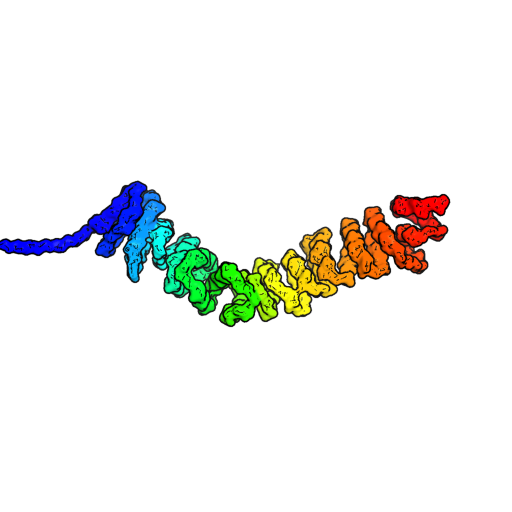A C 1
ATOM 2430 O O . LEU A 1 288 ? -2.429 -2.353 19.849 1.00 49.03 288 LEU A O 1
ATOM 2434 N N . ASP A 1 289 ? -4.598 -1.826 19.852 1.00 50.75 289 ASP A N 1
ATOM 2435 C CA . ASP A 1 289 ? -4.398 -0.474 19.277 1.00 50.75 289 ASP A CA 1
ATOM 2436 C C . ASP A 1 289 ? -5.506 0.530 19.661 1.00 50.75 289 ASP A C 1
ATOM 2438 O O . ASP A 1 289 ? -6.444 0.813 18.911 1.00 50.75 289 ASP A O 1
ATOM 2442 N N . ILE A 1 290 ? -5.361 1.099 20.857 1.00 52.03 290 ILE A N 1
ATOM 2443 C CA . ILE A 1 290 ? -6.318 2.010 21.502 1.00 52.03 290 ILE A CA 1
ATOM 2444 C C . ILE A 1 290 ? -6.608 3.270 20.672 1.00 52.03 290 ILE A C 1
ATOM 2446 O O . ILE A 1 290 ? -7.758 3.701 20.597 1.00 52.03 290 ILE A O 1
ATOM 2450 N N . GLY A 1 291 ? -5.590 3.869 20.043 1.00 51.19 291 GLY A N 1
ATOM 2451 C CA . GLY A 1 291 ? -5.755 5.118 19.286 1.00 51.19 291 GLY A CA 1
ATOM 2452 C C . GLY A 1 291 ? -6.643 4.940 18.054 1.00 51.19 291 GLY A C 1
ATOM 2453 O O . GLY A 1 291 ? -7.445 5.813 17.729 1.00 51.19 291 GLY A O 1
ATOM 2454 N N . SER A 1 292 ? -6.545 3.779 17.406 1.00 53.91 292 SER A N 1
ATOM 2455 C CA . SER A 1 292 ? -7.417 3.414 16.290 1.00 53.91 292 SER A CA 1
ATOM 2456 C C . SER A 1 292 ? -8.848 3.135 16.759 1.00 53.91 292 SER A C 1
ATOM 2458 O O . SER A 1 292 ? -9.781 3.545 16.079 1.00 53.91 292 SER A O 1
ATOM 2460 N N . PHE A 1 293 ? -9.035 2.523 17.935 1.00 56.59 293 PHE A N 1
ATOM 2461 C CA . PHE A 1 293 ? -10.362 2.245 18.501 1.00 56.59 293 PHE A CA 1
ATOM 2462 C C . PHE A 1 293 ? -11.118 3.513 18.917 1.00 56.59 293 PHE A C 1
ATOM 2464 O O . PHE A 1 293 ? -12.312 3.633 18.649 1.00 56.59 293 PHE A O 1
ATOM 2471 N N . VAL A 1 294 ? -10.417 4.493 19.499 1.00 53.44 294 VAL A N 1
ATOM 2472 C CA . VAL A 1 294 ? -10.988 5.796 19.878 1.00 53.44 294 VAL A CA 1
ATOM 2473 C C . VAL A 1 294 ? -11.693 6.484 18.707 1.00 53.44 294 VAL A C 1
ATOM 2475 O O . VAL A 1 294 ? -12.781 7.024 18.884 1.00 53.44 294 VAL A O 1
ATOM 2478 N N . ASN A 1 295 ? -11.126 6.403 17.500 1.00 52.91 295 ASN A N 1
ATOM 2479 C CA . ASN A 1 295 ? -11.697 7.015 16.294 1.00 52.91 295 ASN A CA 1
ATOM 2480 C C . ASN A 1 295 ? -13.010 6.371 15.818 1.00 52.91 295 ASN A C 1
ATOM 2482 O O . ASN A 1 295 ? -13.588 6.831 14.831 1.00 52.91 295 ASN A O 1
ATOM 2486 N N . VAL A 1 296 ? -13.444 5.282 16.456 1.00 50.88 296 VAL A N 1
ATOM 2487 C CA . VAL A 1 296 ? -14.634 4.527 16.056 1.00 50.88 296 VAL A CA 1
ATOM 2488 C C . VAL A 1 296 ? -15.616 4.304 17.214 1.00 50.88 296 VAL A C 1
ATOM 2490 O O . VAL A 1 296 ? -16.684 3.727 17.015 1.00 50.88 296 VAL A O 1
ATOM 2493 N N . LEU A 1 297 ? -15.296 4.805 18.414 1.00 52.56 297 LEU A N 1
ATOM 2494 C CA . LEU A 1 297 ? -16.141 4.729 19.612 1.00 52.56 297 LEU A CA 1
ATOM 2495 C C . LEU A 1 297 ? -17.503 5.412 19.443 1.00 52.56 297 LEU A C 1
ATOM 2497 O O . LEU A 1 297 ? -18.498 4.962 20.002 1.00 52.56 297 LEU A O 1
ATOM 2501 N N . ASP A 1 298 ? -17.559 6.491 18.666 1.00 49.53 298 ASP A N 1
ATOM 2502 C CA . ASP A 1 298 ? -18.775 7.252 18.375 1.00 49.53 298 ASP A CA 1
ATOM 2503 C C . ASP A 1 298 ? -19.761 6.502 17.465 1.00 49.53 298 ASP A C 1
ATOM 2505 O O . ASP A 1 298 ? -20.932 6.877 17.380 1.00 49.53 298 ASP A O 1
ATOM 2509 N N . LYS A 1 299 ? -19.297 5.434 16.808 1.00 50.72 299 LYS A N 1
ATOM 2510 C CA . LYS A 1 299 ? -20.071 4.619 15.862 1.00 50.72 299 LYS A CA 1
ATOM 2511 C C . LYS A 1 299 ? -20.541 3.290 16.451 1.00 50.72 299 LYS A C 1
ATOM 2513 O O . LYS A 1 299 ? -21.212 2.534 15.752 1.00 50.72 299 LYS A O 1
ATOM 2518 N N . ILE A 1 300 ? -20.213 3.004 17.713 1.00 51.47 300 ILE A N 1
ATOM 2519 C CA . ILE A 1 300 ? -20.616 1.776 18.403 1.00 51.47 300 ILE A CA 1
ATOM 2520 C C . ILE A 1 300 ? -21.574 2.040 19.554 1.00 51.47 300 ILE A C 1
ATOM 2522 O O . ILE A 1 300 ? -21.479 3.033 20.270 1.00 51.47 300 ILE A O 1
ATOM 2526 N N . ASN A 1 301 ? -22.479 1.089 19.773 1.00 51.22 301 ASN A N 1
ATOM 2527 C CA . ASN A 1 301 ? -23.273 1.044 20.990 1.00 51.22 301 ASN A CA 1
ATOM 2528 C C . ASN A 1 301 ? -22.496 0.235 22.037 1.00 51.22 301 ASN A C 1
ATOM 2530 O O . ASN A 1 301 ? -22.442 -0.990 21.971 1.00 51.22 301 ASN A O 1
ATOM 2534 N N . ILE A 1 302 ? -21.832 0.932 22.957 1.00 53.09 302 ILE A N 1
ATOM 2535 C CA . ILE A 1 302 ? -20.908 0.318 23.917 1.00 53.09 302 ILE A CA 1
ATOM 2536 C C . ILE A 1 302 ? -21.704 -0.392 25.023 1.00 53.09 302 ILE A C 1
ATOM 2538 O O . ILE A 1 302 ? -22.479 0.250 25.742 1.00 53.09 302 ILE A O 1
ATOM 2542 N N . SER A 1 303 ? -21.506 -1.706 25.173 1.00 54.91 303 SER A N 1
ATOM 2543 C CA . SER A 1 303 ? -22.112 -2.495 26.254 1.00 54.91 303 SER A CA 1
ATOM 2544 C C . SER A 1 303 ? -21.390 -2.285 27.594 1.00 54.91 303 SER A C 1
ATOM 2546 O O . SER A 1 303 ? -20.246 -1.835 27.644 1.00 54.91 303 SER A O 1
ATOM 2548 N N . GLU A 1 304 ? -22.058 -2.620 28.700 1.00 51.19 304 GLU A N 1
ATOM 2549 C CA . GLU A 1 304 ? -21.502 -2.518 30.060 1.00 51.19 304 GLU A CA 1
ATOM 2550 C C . GLU A 1 304 ? -20.222 -3.359 30.242 1.00 51.19 304 GLU A C 1
ATOM 2552 O O . GLU A 1 304 ? -19.254 -2.906 30.853 1.00 51.19 304 GLU A O 1
ATOM 2557 N N . GLU A 1 305 ? -20.187 -4.557 29.656 1.00 53.44 305 GLU A N 1
ATOM 2558 C CA . GLU A 1 305 ? -19.031 -5.460 29.692 1.00 53.44 305 GLU A CA 1
ATOM 2559 C C . GLU A 1 305 ? -17.847 -4.874 28.908 1.00 53.44 305 GLU A C 1
ATOM 2561 O O . GLU A 1 305 ? -16.724 -4.839 29.412 1.00 53.44 305 GLU A O 1
ATOM 2566 N N . MET A 1 306 ? -18.118 -4.268 27.743 1.00 52.66 306 MET A N 1
ATOM 2567 C CA . MET A 1 306 ? -17.097 -3.582 26.949 1.00 52.66 306 MET A CA 1
ATOM 2568 C C . MET A 1 306 ? -16.497 -2.382 27.680 1.00 52.66 306 MET A C 1
ATOM 2570 O O . MET A 1 306 ? -15.291 -2.167 27.618 1.00 52.66 306 MET A O 1
ATOM 2574 N N . VAL A 1 307 ? -17.313 -1.602 28.394 1.00 54.72 307 VAL A N 1
ATOM 2575 C CA . VAL A 1 307 ? -16.823 -0.477 29.204 1.00 54.72 307 VAL A CA 1
ATOM 2576 C C . VAL A 1 307 ? -15.839 -0.957 30.272 1.00 54.72 307 VAL A C 1
ATOM 2578 O O . VAL A 1 307 ? -14.767 -0.368 30.420 1.00 54.72 307 VAL A O 1
ATOM 2581 N N . ASN A 1 308 ? -16.174 -2.025 30.998 1.00 52.97 308 ASN A N 1
ATOM 2582 C CA . ASN A 1 308 ? -15.304 -2.566 32.042 1.00 52.97 308 ASN A CA 1
ATOM 2583 C C . ASN A 1 308 ? -13.988 -3.102 31.467 1.00 52.97 308 ASN A C 1
ATOM 2585 O O . ASN A 1 308 ? -12.920 -2.797 32.000 1.00 52.97 308 ASN A O 1
ATOM 2589 N N . ASP A 1 309 ? -14.044 -3.821 30.348 1.00 52.62 309 ASP A N 1
ATOM 2590 C CA . ASP A 1 309 ? -12.852 -4.328 29.666 1.00 52.62 309 ASP A CA 1
ATOM 2591 C C . ASP A 1 309 ? -11.951 -3.196 29.153 1.00 52.62 309 ASP A C 1
ATOM 2593 O O . ASP A 1 309 ? -10.728 -3.265 29.300 1.00 52.62 309 ASP A O 1
ATOM 2597 N N . LEU A 1 310 ? -12.538 -2.117 28.622 1.00 54.09 310 LEU A N 1
ATOM 2598 C CA . LEU A 1 310 ? -11.811 -0.922 28.186 1.00 54.09 310 LEU A CA 1
ATOM 2599 C C . LEU A 1 310 ? -11.108 -0.230 29.351 1.00 54.09 310 LEU A C 1
ATOM 2601 O O . LEU A 1 310 ? -9.923 0.081 29.251 1.00 54.09 310 LEU A O 1
ATOM 2605 N N . VAL A 1 311 ? -11.808 -0.025 30.468 1.00 54.88 311 VAL A N 1
ATOM 2606 C CA . VAL A 1 311 ? -11.234 0.580 31.679 1.00 54.88 311 VAL A CA 1
ATOM 2607 C C . VAL A 1 311 ? -10.074 -0.270 32.210 1.00 54.88 311 VAL A C 1
ATOM 2609 O O . VAL A 1 311 ? -9.008 0.265 32.516 1.00 54.88 311 VAL A O 1
ATOM 2612 N N . ILE A 1 312 ? -10.235 -1.598 32.252 1.00 52.22 312 ILE A N 1
ATOM 2613 C CA . ILE A 1 312 ? -9.192 -2.532 32.704 1.00 52.22 312 ILE A CA 1
ATOM 2614 C C . ILE A 1 312 ? -7.985 -2.535 31.752 1.00 52.22 312 ILE A C 1
ATOM 2616 O O . ILE A 1 312 ? -6.843 -2.565 32.220 1.00 52.22 312 ILE A O 1
ATOM 2620 N N . ALA A 1 313 ? -8.213 -2.510 30.436 1.00 48.16 313 ALA A N 1
ATOM 2621 C CA . ALA A 1 313 ? -7.156 -2.500 29.427 1.00 48.16 313 ALA A CA 1
ATOM 2622 C C . ALA A 1 313 ? -6.391 -1.164 29.385 1.00 48.16 313 ALA A C 1
ATOM 2624 O O . ALA A 1 313 ? -5.178 -1.152 29.176 1.00 48.16 313 ALA A O 1
ATOM 2625 N N . LEU A 1 314 ? -7.067 -0.038 29.617 1.00 49.00 314 LEU A N 1
ATOM 2626 C CA . LEU A 1 314 ? -6.484 1.304 29.524 1.00 49.00 314 LEU A CA 1
ATOM 2627 C C . LEU A 1 314 ? -5.763 1.731 30.799 1.00 49.00 314 LEU A C 1
ATOM 2629 O O . LEU A 1 314 ? -4.618 2.186 30.722 1.00 49.00 314 LEU A O 1
ATOM 2633 N N . GLY A 1 315 ? -6.376 1.489 31.962 1.00 48.62 315 GLY A N 1
ATOM 2634 C CA . GLY A 1 315 ? -5.797 1.833 33.262 1.00 48.62 315 GLY A CA 1
ATOM 2635 C C . GLY A 1 315 ? -4.523 1.048 33.595 1.00 48.62 315 GLY A C 1
ATOM 2636 O O . GLY A 1 315 ? -3.725 1.483 34.419 1.00 48.62 315 GLY A O 1
ATOM 2637 N N . LYS A 1 316 ? -4.288 -0.099 32.937 1.00 46.50 316 LYS A N 1
ATOM 2638 C CA . LYS A 1 316 ? -3.075 -0.912 33.136 1.00 46.50 316 LYS A CA 1
ATOM 2639 C C . LYS A 1 316 ? -1.908 -0.567 32.211 1.00 46.50 316 LYS A C 1
ATOM 2641 O O . LYS A 1 316 ? -0.785 -0.941 32.543 1.00 46.50 316 LYS A O 1
ATOM 2646 N N . THR A 1 317 ? -2.144 0.086 31.069 1.00 41.00 317 THR A N 1
ATOM 2647 C CA . THR A 1 317 ? -1.188 -0.012 29.947 1.00 41.00 317 THR A CA 1
ATOM 2648 C C . THR A 1 317 ? -0.736 1.322 29.351 1.00 41.00 317 THR A C 1
ATOM 2650 O O . THR A 1 317 ? 0.420 1.410 28.945 1.00 41.00 317 THR A O 1
ATOM 2653 N N . TYR A 1 318 ? -1.576 2.364 29.308 1.00 39.34 318 TYR A N 1
ATOM 2654 C CA . TYR A 1 318 ? -1.244 3.580 28.537 1.00 39.34 318 TYR A CA 1
ATOM 2655 C C . TYR A 1 318 ? -1.581 4.916 29.203 1.00 39.34 318 TYR A C 1
ATOM 2657 O O . TYR A 1 318 ? -1.231 5.953 28.644 1.00 39.34 318 TYR A O 1
ATOM 2665 N N . ASP A 1 319 ? -2.224 4.922 30.373 1.00 47.78 319 ASP A N 1
ATOM 2666 C CA . ASP A 1 319 ? -2.874 6.140 30.852 1.00 47.78 319 ASP A CA 1
ATOM 2667 C C . ASP A 1 319 ? -2.814 6.301 32.376 1.00 47.78 319 ASP A C 1
ATOM 2669 O O . ASP A 1 319 ? -3.808 6.165 33.081 1.00 47.78 319 ASP A O 1
ATOM 2673 N N . SER A 1 320 ? -1.628 6.615 32.909 1.00 44.84 320 SER A N 1
ATOM 2674 C CA . SER A 1 320 ? -1.430 6.855 34.350 1.00 44.84 320 SER A CA 1
ATOM 2675 C C . SER A 1 320 ? -2.272 8.010 34.913 1.00 44.84 320 SER A C 1
ATOM 2677 O O . SER A 1 320 ? -2.390 8.130 36.127 1.00 44.84 320 SER A O 1
ATOM 2679 N N . ASN A 1 321 ? -2.833 8.855 34.039 1.00 48.47 321 ASN A N 1
ATOM 2680 C CA . ASN A 1 321 ? -3.700 9.982 34.390 1.00 48.47 321 ASN A CA 1
ATOM 2681 C C . ASN A 1 321 ? -5.149 9.795 33.895 1.00 48.47 321 ASN A C 1
ATOM 2683 O O . ASN A 1 321 ? -5.976 10.685 34.095 1.00 48.47 321 ASN A O 1
ATOM 2687 N N . ASN A 1 322 ? -5.463 8.656 33.268 1.00 49.69 322 ASN A N 1
ATOM 2688 C CA . ASN A 1 322 ? -6.774 8.313 32.708 1.00 49.69 322 ASN A CA 1
ATOM 2689 C C . ASN A 1 322 ? -7.344 9.338 31.676 1.00 49.69 322 ASN A C 1
ATOM 2691 O O . ASN A 1 322 ? -8.544 9.339 31.400 1.00 49.69 322 ASN A O 1
ATOM 2695 N N . GLU A 1 323 ? -6.514 10.199 31.063 1.00 49.41 323 GLU A N 1
ATOM 2696 C CA . GLU A 1 323 ? -6.925 11.251 30.111 1.00 49.41 323 GLU A CA 1
ATOM 2697 C C . GLU A 1 323 ? -7.596 10.713 28.836 1.00 49.41 323 GLU A C 1
ATOM 2699 O O . GLU A 1 323 ? -8.513 11.344 28.305 1.00 49.41 323 GLU A O 1
ATOM 2704 N N . ILE A 1 324 ? -7.168 9.556 28.331 1.00 48.75 324 ILE A N 1
ATOM 2705 C CA . ILE A 1 324 ? -7.739 8.892 27.154 1.00 48.75 324 ILE A CA 1
ATOM 2706 C C . ILE A 1 324 ? -9.118 8.325 27.499 1.00 48.75 324 ILE A C 1
ATOM 2708 O O . ILE A 1 324 ? -10.076 8.539 26.751 1.00 48.75 324 ILE A O 1
ATOM 2712 N N . ILE A 1 325 ? -9.247 7.666 28.657 1.00 52.56 325 ILE A N 1
ATOM 2713 C CA . ILE A 1 325 ? -10.534 7.148 29.149 1.00 52.56 325 ILE A CA 1
ATOM 2714 C C . ILE A 1 325 ? -11.533 8.306 29.306 1.00 52.56 325 ILE A C 1
ATOM 2716 O O . ILE A 1 325 ? -12.669 8.231 28.829 1.00 52.56 325 ILE A O 1
ATOM 2720 N N . TYR A 1 326 ? -11.100 9.410 29.918 1.00 51.19 326 TYR A N 1
ATOM 2721 C CA . TYR A 1 326 ? -11.969 10.545 30.226 1.00 51.19 326 TYR A CA 1
ATOM 2722 C C . TYR A 1 326 ? -12.365 11.387 29.011 1.00 51.19 326 TYR A C 1
ATOM 2724 O O . TYR A 1 326 ? -13.532 11.760 28.901 1.00 51.19 326 TYR A O 1
ATOM 2732 N N . ASN A 1 327 ? -11.436 11.686 28.098 1.00 48.44 327 ASN A N 1
ATOM 2733 C CA . ASN A 1 327 ? -11.717 12.581 26.971 1.00 48.44 327 ASN A CA 1
ATOM 2734 C C . ASN A 1 327 ? -12.395 11.879 25.791 1.00 48.44 327 ASN A C 1
ATOM 2736 O O . ASN A 1 327 ? -13.104 12.535 25.032 1.00 48.44 327 ASN A O 1
ATOM 2740 N N . TYR A 1 328 ? -12.189 10.568 25.634 1.00 48.00 328 TYR A N 1
ATOM 2741 C CA . TYR A 1 328 ? -12.587 9.860 24.416 1.00 48.00 328 TYR A CA 1
ATOM 2742 C C . TYR A 1 328 ? -13.563 8.703 24.634 1.00 48.00 328 TYR A C 1
ATOM 2744 O O . TYR A 1 328 ? -14.228 8.317 23.683 1.00 48.00 328 TYR A O 1
ATOM 2752 N N . ILE A 1 329 ? -13.700 8.155 25.849 1.00 51.94 329 ILE A N 1
ATOM 2753 C CA . ILE A 1 329 ? -14.618 7.027 26.115 1.00 51.94 329 ILE A CA 1
ATOM 2754 C C . ILE A 1 329 ? -15.871 7.503 26.843 1.00 51.94 329 ILE A C 1
ATOM 2756 O O . ILE A 1 329 ? -16.987 7.284 26.374 1.00 51.94 329 ILE A O 1
ATOM 2760 N N . VAL A 1 330 ? -15.706 8.224 27.956 1.00 54.84 330 VAL A N 1
ATOM 2761 C CA . VAL A 1 330 ? -16.821 8.710 28.793 1.00 54.84 330 VAL A CA 1
ATOM 2762 C C . VAL A 1 330 ? -17.895 9.509 28.027 1.00 54.84 330 VAL A C 1
ATOM 2764 O O . VAL A 1 330 ? -19.079 9.336 28.341 1.00 54.84 330 VAL A O 1
ATOM 2767 N N . PRO A 1 331 ? -17.574 10.355 27.025 1.00 52.47 331 PRO A N 1
ATOM 2768 C CA . PRO A 1 331 ? -18.595 11.080 26.266 1.00 52.47 331 PRO A CA 1
ATOM 2769 C C . PRO A 1 331 ? -19.553 10.177 25.475 1.00 52.47 331 PRO A C 1
ATOM 2771 O O . PRO A 1 331 ? -20.720 10.539 25.321 1.00 52.47 331 PRO A O 1
ATOM 2774 N N . HIS A 1 332 ? -19.089 9.006 25.032 1.00 50.22 332 HIS A N 1
ATOM 2775 C CA . HIS A 1 332 ? -19.811 8.107 24.121 1.00 50.22 332 HIS A CA 1
ATOM 2776 C C . HIS A 1 332 ? -20.551 6.966 24.835 1.00 50.22 332 HIS A C 1
ATOM 2778 O O . HIS A 1 332 ? -21.296 6.212 24.215 1.00 50.22 332 HIS A O 1
ATOM 2784 N N . VAL A 1 333 ? -20.392 6.852 26.154 1.00 52.91 333 VAL A N 1
ATOM 2785 C CA . VAL A 1 333 ? -21.049 5.832 26.978 1.00 52.91 333 VAL A CA 1
ATOM 2786 C C . VAL A 1 333 ? -22.443 6.303 27.418 1.00 52.91 333 VAL A C 1
ATOM 2788 O O . VAL A 1 333 ? -22.636 7.469 27.774 1.00 52.91 333 VAL A O 1
ATOM 2791 N N . GLN A 1 334 ? -23.428 5.397 27.419 1.00 52.38 334 GLN A N 1
ATOM 2792 C CA . GLN A 1 334 ? -24.790 5.685 27.892 1.00 52.38 334 GLN A CA 1
ATOM 2793 C C . GLN A 1 334 ? -24.793 6.157 29.361 1.00 52.38 334 GLN A C 1
ATOM 2795 O O . GLN A 1 334 ? -23.970 5.737 30.175 1.00 52.38 334 GLN A O 1
ATOM 2800 N N . SER A 1 335 ? -25.710 7.062 29.715 1.00 51.28 335 SER A N 1
ATOM 2801 C CA . SER A 1 335 ? -25.724 7.780 31.004 1.00 51.28 335 SER A CA 1
ATOM 2802 C C . SER A 1 335 ? -25.781 6.875 32.241 1.00 51.28 335 SER A C 1
ATOM 2804 O O . SER A 1 335 ? -25.170 7.201 33.256 1.00 51.28 335 SER A O 1
ATOM 2806 N N . ASN A 1 336 ? -26.450 5.727 32.152 1.00 50.53 336 ASN A N 1
ATOM 2807 C CA . ASN A 1 336 ? -26.504 4.699 33.195 1.00 50.53 336 ASN A CA 1
ATOM 2808 C C . ASN A 1 336 ? -25.150 3.993 33.417 1.00 50.53 336 ASN A C 1
ATOM 2810 O O . ASN A 1 336 ? -24.806 3.674 34.551 1.00 50.53 336 ASN A O 1
ATOM 2814 N N . HIS A 1 337 ? -24.351 3.803 32.367 1.00 48.34 337 HIS A N 1
ATOM 2815 C CA . HIS A 1 337 ? -23.039 3.149 32.443 1.00 48.34 337 HIS A CA 1
ATOM 2816 C C . HIS A 1 337 ? -21.915 4.112 32.868 1.00 48.34 337 HIS A C 1
ATOM 2818 O O . HIS A 1 337 ? -20.883 3.674 33.374 1.00 48.34 337 HIS A O 1
ATOM 2824 N N . LYS A 1 338 ? -22.122 5.436 32.759 1.00 52.25 338 LYS A N 1
ATOM 2825 C CA . LYS A 1 338 ? -21.179 6.447 33.284 1.00 52.25 338 LYS A CA 1
ATOM 2826 C C . LYS A 1 338 ? -20.955 6.301 34.791 1.00 52.25 338 LYS A C 1
ATOM 2828 O O . LYS A 1 338 ? -19.848 6.525 35.261 1.00 52.25 338 LYS A O 1
ATOM 2833 N N . ILE A 1 339 ? -21.974 5.875 35.540 1.00 51.31 339 ILE A N 1
ATOM 2834 C CA . ILE A 1 339 ? -21.897 5.650 36.994 1.00 51.31 339 ILE A CA 1
ATOM 2835 C C . ILE A 1 339 ? -20.899 4.533 37.334 1.00 51.31 339 ILE A C 1
ATOM 2837 O O . ILE A 1 339 ? -20.146 4.647 38.295 1.00 51.31 339 ILE A O 1
ATOM 2841 N N . ILE A 1 340 ? -20.849 3.477 36.523 1.00 49.72 340 ILE A N 1
ATOM 2842 C CA . ILE A 1 340 ? -19.947 2.334 36.727 1.00 49.72 340 ILE A CA 1
ATOM 2843 C C . ILE A 1 340 ? -18.495 2.746 36.466 1.00 49.72 340 ILE A C 1
ATOM 2845 O O . ILE A 1 340 ? -17.604 2.396 37.242 1.00 49.72 340 ILE A O 1
ATOM 2849 N N . ILE A 1 341 ? -18.270 3.565 35.432 1.00 49.19 341 ILE A N 1
ATOM 2850 C CA . ILE A 1 341 ? -16.964 4.174 35.145 1.00 49.19 341 ILE A CA 1
ATOM 2851 C C . ILE A 1 341 ? -16.522 5.058 36.319 1.00 49.19 341 ILE A C 1
ATOM 2853 O O . ILE A 1 341 ? -15.407 4.917 36.809 1.00 49.19 341 ILE A O 1
ATOM 2857 N N . LEU A 1 342 ? -17.416 5.918 36.818 1.00 51.94 342 LEU A N 1
ATOM 2858 C CA . LEU A 1 342 ? -17.147 6.811 37.951 1.00 51.94 342 LEU A CA 1
ATOM 2859 C C . LEU A 1 342 ? -16.804 6.045 39.239 1.00 51.94 342 LEU A C 1
ATOM 2861 O O . LEU A 1 342 ? -15.852 6.412 39.921 1.00 51.94 342 LEU A O 1
ATOM 2865 N N . ASN A 1 343 ? -17.524 4.960 39.537 1.00 49.88 343 ASN A N 1
ATOM 2866 C CA . ASN A 1 343 ? -17.277 4.121 40.715 1.00 49.88 343 ASN A CA 1
ATOM 2867 C C . ASN A 1 343 ? -15.973 3.311 40.599 1.00 49.88 343 ASN A C 1
ATOM 2869 O O . ASN A 1 343 ? -15.279 3.099 41.588 1.00 49.88 343 ASN A O 1
ATOM 2873 N N . SER A 1 344 ? -15.607 2.871 39.392 1.00 48.38 344 SER A N 1
ATOM 2874 C CA . SER A 1 344 ? -14.363 2.119 39.157 1.00 48.38 344 SER A CA 1
ATOM 2875 C C . SER A 1 344 ? -13.110 3.001 39.269 1.00 48.38 344 SER A C 1
ATOM 2877 O O . SER A 1 344 ? -12.026 2.502 39.563 1.00 48.38 344 SER A O 1
ATOM 2879 N N . LEU A 1 345 ? -13.264 4.314 39.075 1.00 49.00 345 LEU A N 1
ATOM 2880 C CA . LEU A 1 345 ? -12.193 5.319 39.081 1.00 49.00 345 LEU A CA 1
ATOM 2881 C C . LEU A 1 345 ? -12.044 6.055 40.430 1.00 49.00 345 LEU A C 1
ATOM 2883 O O . LEU A 1 345 ? -11.142 6.875 40.595 1.00 49.00 345 LEU A O 1
ATOM 2887 N N . GLU A 1 346 ? -12.882 5.724 41.420 1.00 51.97 346 GLU A N 1
ATOM 2888 C CA . GLU A 1 346 ? -12.856 6.239 42.804 1.00 51.97 346 GLU A CA 1
ATOM 2889 C C . GLU A 1 346 ? -11.512 5.978 43.525 1.00 51.97 346 GLU A C 1
ATOM 2891 O O . GLU A 1 346 ? -11.171 6.654 44.499 1.00 51.97 346 GLU A O 1
ATOM 2896 N N . GLN A 1 347 ? -10.708 5.034 43.025 1.00 51.28 347 GLN A N 1
ATOM 2897 C CA . GLN A 1 347 ? -9.436 4.635 43.634 1.00 51.28 347 GLN A CA 1
ATOM 2898 C C . GLN A 1 347 ? -8.252 5.586 43.369 1.00 51.28 347 GLN A C 1
ATOM 2900 O O . GLN A 1 347 ? -7.157 5.304 43.853 1.00 51.28 347 GLN A O 1
ATOM 2905 N N . ASP A 1 348 ? -8.440 6.706 42.659 1.00 51.19 348 ASP A N 1
ATOM 2906 C CA . ASP A 1 348 ? -7.337 7.582 42.232 1.00 51.19 348 ASP A CA 1
ATOM 2907 C C . ASP A 1 348 ? -7.352 9.010 42.840 1.00 51.19 348 ASP A C 1
ATOM 2909 O O . ASP A 1 348 ? -8.310 9.441 43.491 1.00 51.19 348 ASP A O 1
ATOM 2913 N N . ASN A 1 349 ? -6.230 9.721 42.670 1.00 57.72 349 ASN A N 1
ATOM 2914 C CA . ASN A 1 349 ? -5.819 10.966 43.346 1.00 57.72 349 ASN A CA 1
ATOM 2915 C C . ASN A 1 349 ? -6.758 12.203 43.185 1.00 57.72 349 ASN A C 1
ATOM 2917 O O . ASN A 1 349 ? -7.735 12.202 42.437 1.00 57.72 349 ASN A O 1
ATOM 2921 N N . SER A 1 350 ? -6.472 13.302 43.906 1.00 54.91 350 SER A N 1
ATOM 2922 C CA . SER A 1 350 ? -7.365 14.476 44.017 1.00 54.91 350 SER A CA 1
ATOM 2923 C C . SER A 1 350 ? -7.608 15.264 42.721 1.00 54.91 350 SER A C 1
ATOM 2925 O O . SER A 1 350 ? -8.643 15.927 42.600 1.00 54.91 350 SER A O 1
ATOM 2927 N N . ILE A 1 351 ? -6.721 15.159 41.726 1.00 53.00 351 ILE A N 1
ATOM 2928 C CA . ILE A 1 351 ? -6.883 15.807 40.412 1.00 53.00 351 ILE A CA 1
ATOM 2929 C C . ILE A 1 351 ? -8.046 15.160 39.654 1.00 53.00 351 ILE A C 1
ATOM 2931 O O . ILE A 1 351 ? -8.923 15.865 39.145 1.00 53.00 351 ILE A O 1
ATOM 2935 N N . SER A 1 352 ? -8.108 13.827 39.666 1.00 50.97 352 SER A N 1
ATOM 2936 C CA . SER A 1 352 ? -9.200 13.050 39.074 1.00 50.97 352 SER A CA 1
ATOM 2937 C C . SER A 1 352 ? -10.543 13.450 39.686 1.00 50.97 352 SER A C 1
ATOM 2939 O O . SER A 1 352 ? -11.500 13.736 38.970 1.00 50.97 352 SER A O 1
ATOM 2941 N N . ARG A 1 353 ? -10.603 13.607 41.014 1.00 56.34 353 ARG A N 1
ATOM 2942 C CA . ARG A 1 353 ? -11.837 13.986 41.725 1.00 56.34 353 ARG A CA 1
ATOM 2943 C C . ARG A 1 353 ? -12.351 15.381 41.346 1.00 56.34 353 ARG A C 1
ATOM 2945 O O . ARG A 1 353 ? -13.553 15.544 41.150 1.00 56.34 353 ARG A O 1
ATOM 2952 N N . MET A 1 354 ? -11.472 16.375 41.173 1.00 59.53 354 MET A N 1
ATOM 2953 C CA . MET A 1 354 ? -11.871 17.719 40.714 1.00 59.53 354 MET A CA 1
ATOM 2954 C C . MET A 1 354 ? -12.455 17.719 39.298 1.00 59.53 354 MET A C 1
ATOM 2956 O O . MET A 1 354 ? -13.414 18.444 39.023 1.00 59.53 354 MET A O 1
ATOM 2960 N N . TYR A 1 355 ? -11.893 16.918 38.392 1.00 51.97 355 TYR A N 1
ATOM 2961 C CA . TYR A 1 355 ? -12.390 16.833 37.022 1.00 51.97 355 TYR A CA 1
ATOM 2962 C C . TYR A 1 355 ? -13.724 16.072 36.946 1.00 51.97 355 TYR A C 1
ATOM 2964 O O . TYR A 1 355 ? -14.648 16.527 36.269 1.00 51.97 355 TYR A O 1
ATOM 2972 N N . LEU A 1 356 ? -13.885 14.998 37.731 1.00 53.84 356 LEU A N 1
ATOM 2973 C CA . LEU A 1 356 ? -15.159 14.283 37.876 1.00 53.84 356 LEU A CA 1
ATOM 2974 C C . LEU A 1 356 ? -16.282 15.191 38.403 1.00 53.84 356 LEU A C 1
ATOM 2976 O O . LEU A 1 356 ? -17.408 15.127 37.911 1.00 53.84 356 LEU A O 1
ATOM 2980 N N . LEU A 1 357 ? -15.974 16.099 39.335 1.00 59.53 357 LEU A N 1
ATOM 2981 C CA . LEU A 1 357 ? -16.923 17.116 39.796 1.00 59.53 357 LEU A CA 1
ATOM 2982 C C . LEU A 1 357 ? -17.331 18.097 38.682 1.00 59.53 357 LEU A C 1
ATOM 2984 O O . LEU A 1 357 ? -18.498 18.476 38.606 1.00 59.53 357 LEU A O 1
ATOM 2988 N N . ASN A 1 358 ? -16.415 18.486 37.790 1.00 58.28 358 ASN A N 1
ATOM 2989 C CA . ASN A 1 358 ? -16.749 19.342 36.643 1.00 58.28 358 ASN A CA 1
ATOM 2990 C C . ASN A 1 358 ? -17.643 18.622 35.620 1.00 58.28 358 ASN A C 1
ATOM 2992 O O . ASN A 1 358 ? -18.534 19.244 35.049 1.00 58.28 358 ASN A O 1
ATOM 2996 N N . LEU A 1 359 ? -17.444 17.318 35.411 1.00 51.81 359 LEU A N 1
ATOM 2997 C CA . LEU A 1 359 ? -18.309 16.513 34.5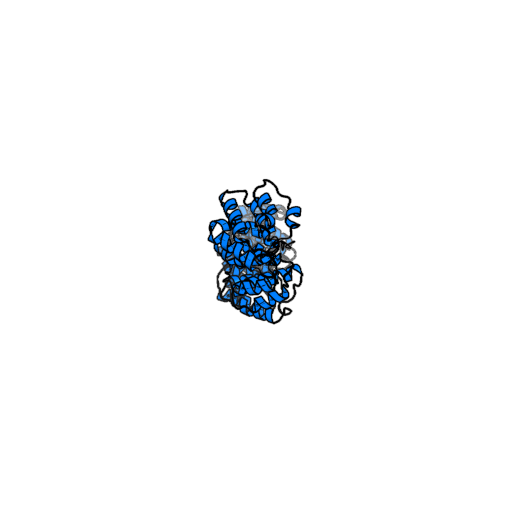45 1.00 51.81 359 LEU A CA 1
ATOM 2998 C C . LEU A 1 359 ? -19.699 16.298 35.159 1.00 51.81 359 LEU A C 1
ATOM 3000 O O . LEU A 1 359 ? -20.695 16.387 34.443 1.00 51.81 359 LEU A O 1
ATOM 3004 N N . LEU A 1 360 ? -19.783 16.080 36.477 1.00 55.97 360 LEU A N 1
ATOM 3005 C CA . LEU A 1 360 ? -21.057 16.002 37.206 1.00 55.97 360 LEU A CA 1
ATOM 3006 C C . LEU A 1 360 ? -21.892 17.279 37.068 1.00 55.97 360 LEU A C 1
ATOM 3008 O O . LEU A 1 360 ? -23.115 17.194 36.975 1.00 55.97 360 LEU A O 1
ATOM 3012 N N . ASP A 1 361 ? -21.247 18.446 37.019 1.00 60.72 361 ASP A N 1
ATOM 3013 C CA . ASP A 1 361 ? -21.904 19.732 36.749 1.00 60.72 361 ASP A CA 1
ATOM 3014 C C . ASP A 1 361 ? -22.590 19.741 35.373 1.00 60.72 361 ASP A C 1
ATOM 3016 O O . ASP A 1 361 ? -23.725 20.187 35.232 1.00 60.72 361 ASP A O 1
ATOM 3020 N N . MET A 1 362 ? -21.941 19.166 34.353 1.00 54.28 362 MET A N 1
ATOM 3021 C CA . MET A 1 362 ? -22.477 19.125 32.986 1.00 54.28 362 MET A CA 1
ATOM 3022 C C . MET A 1 362 ? -23.686 18.193 32.843 1.00 54.28 362 MET A C 1
ATOM 3024 O O . MET A 1 362 ? -24.548 18.429 31.997 1.00 54.28 362 MET A O 1
ATOM 3028 N N . VAL A 1 363 ? -23.771 17.142 33.665 1.00 48.38 363 VAL A N 1
ATOM 3029 C CA . VAL A 1 363 ? -24.859 16.145 33.623 1.00 48.38 363 VAL A CA 1
ATOM 3030 C C . VAL A 1 363 ? -25.890 16.319 34.746 1.00 48.38 363 VAL A C 1
ATOM 3032 O O . VAL A 1 363 ? -26.794 15.493 34.883 1.00 48.38 363 VAL A O 1
ATOM 3035 N N . ILE A 1 364 ? -25.808 17.410 35.518 1.00 56.31 364 ILE A N 1
ATOM 3036 C CA . ILE A 1 364 ? -26.596 17.670 36.738 1.00 56.31 364 ILE A CA 1
ATOM 3037 C C . ILE A 1 364 ? -28.115 17.535 36.562 1.00 56.31 364 ILE A C 1
ATOM 3039 O O . ILE A 1 364 ? -28.805 17.095 37.484 1.00 56.31 364 ILE A O 1
ATOM 3043 N N . ASN A 1 365 ? -28.622 17.864 35.371 1.00 53.88 365 ASN A N 1
ATOM 3044 C CA . ASN A 1 365 ? -30.047 17.830 35.023 1.00 53.88 365 ASN A CA 1
ATOM 3045 C C . ASN A 1 365 ? -30.536 16.452 34.546 1.00 53.88 365 ASN A C 1
ATOM 3047 O O . ASN A 1 365 ? -31.722 16.280 34.287 1.00 53.88 365 ASN A O 1
ATOM 3051 N N . THR A 1 366 ? -29.627 15.489 34.379 1.00 51.59 366 THR A N 1
ATOM 3052 C CA . THR A 1 366 ? -29.916 14.169 33.785 1.00 51.59 366 THR A CA 1
ATOM 3053 C C . THR A 1 366 ? -29.780 13.013 34.772 1.00 51.59 366 THR A C 1
ATOM 3055 O O . THR A 1 366 ? -30.178 11.895 34.459 1.00 51.59 366 THR A O 1
ATOM 3058 N N . VAL A 1 367 ? -29.237 13.281 35.962 1.00 49.28 367 VAL A N 1
ATOM 3059 C CA . VAL A 1 367 ? -29.032 12.301 37.034 1.00 49.28 367 VAL A CA 1
ATOM 3060 C C . VAL A 1 367 ? -30.030 12.572 38.158 1.00 49.28 367 VAL A C 1
ATOM 3062 O O . VAL A 1 367 ? -30.192 13.725 38.584 1.00 49.28 367 VAL A O 1
ATOM 3065 N N . ASP A 1 368 ? -30.678 11.515 38.653 1.00 51.62 368 ASP A N 1
ATOM 3066 C CA . ASP A 1 368 ? -31.617 11.612 39.769 1.00 51.62 368 ASP A CA 1
ATOM 3067 C C . ASP A 1 368 ? -30.936 12.150 41.040 1.00 51.62 368 ASP A C 1
ATOM 3069 O O . ASP A 1 368 ? -29.714 12.104 41.211 1.00 51.62 368 ASP A O 1
ATOM 3073 N N . GLU A 1 369 ? -31.737 12.738 41.924 1.00 53.69 369 GLU A N 1
ATOM 3074 C CA . GLU A 1 369 ? -31.260 13.469 43.097 1.00 53.69 369 GLU A CA 1
ATOM 3075 C C . GLU A 1 369 ? -30.405 12.605 44.035 1.00 53.69 369 GLU A C 1
ATOM 3077 O O . GLU A 1 369 ? -29.342 13.046 44.475 1.00 53.69 369 GLU A O 1
ATOM 3082 N N . MET A 1 370 ? -30.822 11.363 44.286 1.00 52.72 370 MET A N 1
ATOM 3083 C CA . MET A 1 370 ? -30.147 10.456 45.214 1.00 52.72 370 MET A CA 1
ATOM 3084 C C . MET A 1 370 ? -28.812 9.969 44.660 1.00 52.72 370 MET A C 1
ATOM 3086 O O . MET A 1 370 ? -27.818 9.939 45.388 1.00 52.72 370 MET A O 1
ATOM 3090 N N . THR A 1 371 ? -28.755 9.650 43.370 1.00 49.22 371 THR A N 1
ATOM 3091 C CA . THR A 1 371 ? -27.507 9.286 42.689 1.00 49.22 371 THR A CA 1
ATOM 3092 C C . THR A 1 371 ? -26.540 10.467 42.645 1.00 49.22 371 THR A C 1
ATOM 3094 O O . THR A 1 371 ? -25.359 10.316 42.953 1.00 49.22 371 THR A O 1
ATOM 3097 N N . TYR A 1 372 ? -27.038 11.669 42.348 1.00 55.28 372 TYR A N 1
ATOM 3098 C CA . TYR A 1 372 ? -26.224 12.885 42.334 1.00 55.28 372 TYR A CA 1
ATOM 3099 C C . TYR A 1 372 ? -25.621 13.191 43.714 1.00 55.28 372 TYR A C 1
ATOM 3101 O O . TYR A 1 372 ? -24.426 13.457 43.830 1.00 55.28 372 TYR A O 1
ATOM 3109 N N . LEU A 1 373 ? -26.429 13.083 44.773 1.00 55.34 373 LEU A N 1
ATOM 3110 C CA . LEU A 1 373 ? -25.979 13.250 46.156 1.00 55.34 373 LEU A CA 1
ATOM 3111 C C . LEU A 1 373 ? -24.980 12.169 46.570 1.00 55.34 373 LEU A C 1
ATOM 3113 O O . LEU A 1 373 ? -24.011 12.479 47.256 1.00 55.34 373 LEU A O 1
ATOM 3117 N N . THR A 1 374 ? -25.172 10.929 46.118 1.00 52.09 374 THR A N 1
ATOM 3118 C CA . THR A 1 374 ? -24.259 9.812 46.400 1.00 52.09 374 THR A CA 1
ATOM 3119 C C . THR A 1 374 ? -22.902 10.002 45.713 1.00 52.09 374 THR A C 1
ATOM 3121 O O . THR A 1 374 ? -21.871 9.744 46.324 1.00 52.09 374 THR A O 1
ATOM 3124 N N . LEU A 1 375 ? -22.866 10.527 44.486 1.00 51.28 375 LEU A N 1
ATOM 3125 C CA . LEU A 1 375 ? -21.617 10.800 43.761 1.00 51.28 375 LEU A CA 1
ATOM 3126 C C . LEU A 1 375 ? -20.864 12.009 44.334 1.00 51.28 375 LEU A C 1
ATOM 3128 O O . LEU A 1 375 ? -19.653 11.947 44.534 1.00 51.28 375 LEU A O 1
ATOM 3132 N N . CYS A 1 376 ? -21.572 13.084 44.690 1.00 56.75 376 CYS A N 1
ATOM 3133 C CA . CYS A 1 376 ? -20.984 14.189 45.452 1.00 56.75 376 CYS A CA 1
ATOM 3134 C C . CYS A 1 376 ? -20.487 13.728 46.833 1.00 56.75 376 CYS A C 1
ATOM 3136 O O . CYS A 1 376 ? -19.460 14.208 47.313 1.00 56.75 376 CYS A O 1
ATOM 3138 N N . PHE A 1 377 ? -21.191 12.781 47.459 1.00 56.56 377 PHE A N 1
ATOM 3139 C CA . PHE A 1 377 ? -20.790 12.163 48.719 1.00 56.56 377 PHE A CA 1
ATOM 3140 C C . PHE A 1 377 ? -19.480 11.386 48.557 1.00 56.56 377 PHE A C 1
ATOM 3142 O O . PHE A 1 377 ? -18.537 11.643 49.295 1.00 56.56 377 PHE A O 1
ATOM 3149 N N . ILE A 1 378 ? -19.394 10.509 47.559 1.00 52.78 378 ILE A N 1
ATOM 3150 C CA . ILE A 1 378 ? -18.209 9.697 47.261 1.00 52.78 378 ILE A CA 1
ATOM 3151 C C . ILE A 1 378 ? -16.988 10.576 46.952 1.00 52.78 378 ILE A C 1
ATOM 3153 O O . ILE A 1 378 ? -15.910 10.362 47.497 1.00 52.78 378 ILE A O 1
ATOM 3157 N N . LEU A 1 379 ? -17.157 11.616 46.132 1.00 54.69 379 LEU A N 1
ATOM 3158 C CA . LEU A 1 379 ? -16.045 12.474 45.712 1.00 54.69 379 LEU A CA 1
ATOM 3159 C C . LEU A 1 379 ? -15.597 13.469 46.793 1.00 54.69 379 LEU A C 1
ATOM 3161 O O . LEU A 1 379 ? -14.443 13.894 46.782 1.00 54.69 379 LEU A O 1
ATOM 3165 N N . GLY A 1 380 ? -16.484 13.859 47.714 1.00 56.75 380 GLY A N 1
ATOM 3166 C CA . GLY A 1 380 ? -16.205 14.839 48.769 1.00 56.75 380 GLY A CA 1
ATOM 3167 C C . GLY A 1 380 ? -15.802 14.243 50.125 1.00 56.75 380 GLY A C 1
ATOM 3168 O O . GLY A 1 380 ? -15.136 14.930 50.907 1.00 56.75 380 GLY A O 1
ATOM 3169 N N . ASN A 1 381 ? -16.186 12.995 50.433 1.00 59.44 381 ASN A N 1
ATOM 3170 C CA . ASN A 1 381 ? -15.815 12.337 51.690 1.00 59.44 381 ASN A CA 1
ATOM 3171 C C . ASN A 1 381 ? -14.343 11.927 51.605 1.00 59.44 381 ASN A C 1
ATOM 3173 O O . ASN A 1 381 ? -13.990 11.042 50.840 1.00 59.44 381 ASN A O 1
ATOM 3177 N N . ASP A 1 382 ? -13.488 12.582 52.385 1.00 58.50 382 ASP A N 1
ATOM 3178 C CA . ASP A 1 382 ? -12.036 12.325 52.429 1.00 58.50 382 ASP A CA 1
ATOM 3179 C C . ASP A 1 382 ? -11.247 12.816 51.207 1.00 58.50 382 ASP A C 1
ATOM 3181 O O . ASP A 1 382 ? -10.259 12.217 50.776 1.00 58.50 382 ASP A O 1
ATOM 3185 N N . SER A 1 383 ? -11.656 13.976 50.695 1.00 62.69 383 SER A N 1
ATOM 3186 C CA . SER A 1 383 ? -10.910 14.745 49.698 1.00 62.69 383 SER A CA 1
ATOM 3187 C C . SER A 1 383 ? -10.328 16.038 50.275 1.00 62.69 383 SER A C 1
ATOM 3189 O O . SER A 1 383 ? -10.681 16.454 51.380 1.00 62.69 383 SER A O 1
ATOM 3191 N N . ASP A 1 384 ? -9.415 16.665 49.530 1.00 69.19 384 ASP A N 1
ATOM 3192 C CA . ASP A 1 384 ? -8.826 17.947 49.915 1.00 69.19 384 ASP A CA 1
ATOM 3193 C C . ASP A 1 384 ? -9.851 19.097 49.906 1.00 69.19 384 ASP A C 1
ATOM 3195 O O . ASP A 1 384 ? -10.958 19.001 49.361 1.00 69.19 384 ASP A O 1
ATOM 3199 N N . ARG A 1 385 ? -9.465 20.218 50.519 1.00 73.81 385 ARG A N 1
ATOM 3200 C CA . ARG A 1 385 ? -10.294 21.421 50.655 1.00 73.81 385 ARG A CA 1
ATOM 3201 C C . ARG A 1 385 ? -10.899 21.905 49.332 1.00 73.81 385 ARG A C 1
ATOM 3203 O O . ARG A 1 385 ? -12.052 22.332 49.329 1.00 73.81 385 ARG A O 1
ATOM 3210 N N . ASN A 1 386 ? -10.165 21.838 48.221 1.00 71.62 386 ASN A N 1
ATOM 3211 C CA . ASN A 1 386 ? -10.636 22.356 46.933 1.00 71.62 386 ASN A CA 1
ATOM 3212 C C . ASN A 1 386 ? -11.773 21.495 46.373 1.00 71.62 386 ASN A C 1
ATOM 3214 O O . ASN A 1 386 ? -12.792 22.029 45.927 1.00 71.62 386 ASN A O 1
ATOM 3218 N N . VAL A 1 387 ? -11.626 20.170 46.465 1.00 65.81 387 VAL A N 1
ATOM 3219 C CA . VAL A 1 387 ? -12.656 19.197 46.071 1.00 65.81 387 VAL A CA 1
ATOM 3220 C C . VAL A 1 387 ? -13.915 19.371 46.920 1.00 65.81 387 VAL A C 1
ATOM 3222 O O . VAL A 1 387 ? -15.025 19.400 46.383 1.00 65.81 387 VAL A O 1
ATOM 3225 N N . ILE A 1 388 ? -13.762 19.572 48.233 1.00 70.69 388 ILE A N 1
ATOM 3226 C CA . ILE A 1 388 ? -14.890 19.811 49.146 1.00 70.69 388 ILE A CA 1
ATOM 3227 C C . ILE A 1 388 ? -15.640 21.097 48.769 1.00 70.69 388 ILE A C 1
ATOM 3229 O O . ILE A 1 388 ? -16.862 21.072 48.622 1.00 70.69 388 ILE A O 1
ATOM 3233 N N . VAL A 1 389 ? -14.933 22.211 48.558 1.00 75.31 389 VAL A N 1
ATOM 3234 C CA . VAL A 1 389 ? -15.550 23.504 48.202 1.00 75.31 389 VAL A CA 1
ATOM 3235 C C . VAL A 1 389 ? -16.296 23.428 46.867 1.00 75.31 389 VAL A C 1
ATOM 3237 O O . VAL A 1 389 ? -17.426 23.908 46.763 1.00 75.31 389 VAL A O 1
ATOM 3240 N N . LYS A 1 390 ? -15.710 22.783 45.851 1.00 72.25 390 LYS A N 1
ATOM 3241 C CA . LYS A 1 390 ? -16.365 22.595 44.548 1.00 72.25 390 LYS A CA 1
ATOM 3242 C C . LYS A 1 390 ? -17.601 21.702 44.663 1.00 72.25 390 LYS A C 1
ATOM 3244 O O . LYS A 1 390 ? -18.638 22.021 44.086 1.00 72.25 390 LYS A O 1
ATOM 3249 N N . THR A 1 391 ? -17.524 20.632 45.455 1.00 70.44 391 THR A N 1
ATOM 3250 C CA . THR A 1 391 ? -18.677 19.770 45.752 1.00 70.44 391 THR A CA 1
ATOM 3251 C C . THR A 1 391 ? -19.814 20.588 46.365 1.00 70.44 391 THR A C 1
ATOM 3253 O O . THR A 1 391 ? -20.946 20.519 45.891 1.00 70.44 391 THR A O 1
ATOM 3256 N N . LEU A 1 392 ? -19.516 21.436 47.355 1.00 75.12 392 LEU A N 1
ATOM 3257 C CA . LEU A 1 392 ? -20.507 22.310 47.986 1.00 75.12 392 LEU A CA 1
ATOM 3258 C C . LEU A 1 392 ? -21.116 23.339 47.024 1.00 75.12 392 LEU A C 1
ATOM 3260 O O . LEU A 1 392 ? -22.320 23.587 47.098 1.00 75.12 392 LEU A O 1
ATOM 3264 N N . SER A 1 393 ? -20.338 23.908 46.095 1.00 76.44 393 SER A N 1
ATOM 3265 C CA . SER A 1 393 ? -20.874 24.860 45.110 1.00 76.44 393 SER A CA 1
ATOM 3266 C C . SER A 1 393 ? -21.857 24.203 44.139 1.00 76.44 393 SER A C 1
ATOM 3268 O O . SER A 1 393 ? -22.903 24.770 43.835 1.00 76.44 393 SER A O 1
ATOM 3270 N N . LEU A 1 394 ? -21.534 22.995 43.669 1.00 69.75 394 LEU A N 1
ATOM 3271 C CA . LEU A 1 394 ? -22.387 22.218 42.762 1.00 69.75 394 LEU A CA 1
ATOM 3272 C C . LEU A 1 394 ? -23.717 21.861 43.424 1.00 69.75 394 LEU A C 1
ATOM 3274 O O . LEU A 1 394 ? -24.802 22.093 42.891 1.00 69.75 394 LEU A O 1
ATOM 3278 N N . LEU A 1 395 ? -23.610 21.379 44.654 1.00 71.06 395 LEU A N 1
ATOM 3279 C CA . LEU A 1 395 ? -24.723 21.071 45.527 1.00 71.06 395 LEU A CA 1
ATOM 3280 C C . LEU A 1 395 ? -25.622 22.295 45.791 1.00 71.06 395 LEU A C 1
ATOM 3282 O O . LEU A 1 395 ? -26.845 22.209 45.676 1.00 71.06 395 LEU A O 1
ATOM 3286 N N . GLN A 1 396 ? -25.034 23.465 46.060 1.00 73.94 396 GLN A N 1
ATOM 3287 C CA . GLN A 1 396 ? -25.776 24.715 46.232 1.00 73.94 396 GLN A CA 1
ATOM 3288 C C . GLN A 1 396 ? -26.549 25.135 44.975 1.00 73.94 396 GLN A C 1
ATOM 3290 O O . GLN A 1 396 ? -27.632 25.705 45.104 1.00 73.94 396 GLN A O 1
ATOM 3295 N N . ASN A 1 397 ? -26.039 24.849 43.776 1.00 69.00 397 ASN A N 1
ATOM 3296 C CA . ASN A 1 397 ? -26.712 25.193 42.523 1.00 69.00 397 ASN A CA 1
ATOM 3297 C C . ASN A 1 397 ? -27.962 24.329 42.262 1.00 69.00 397 ASN A C 1
ATOM 3299 O O . ASN A 1 397 ? -28.913 24.809 41.647 1.00 69.00 397 ASN A O 1
ATOM 3303 N N . LYS A 1 398 ? -28.023 23.100 42.799 1.00 64.75 398 LYS A N 1
ATOM 3304 C CA . LYS A 1 398 ? -29.169 22.173 42.656 1.00 64.75 398 LYS A CA 1
ATOM 3305 C C . LYS A 1 398 ? -30.291 22.388 43.694 1.00 64.75 398 LYS A C 1
ATOM 3307 O O . LYS A 1 398 ? -31.253 21.628 43.722 1.00 64.75 398 LYS A O 1
ATOM 3312 N N . ARG A 1 399 ? -30.199 23.422 44.547 1.00 56.56 399 ARG A N 1
ATOM 3313 C CA . ARG A 1 399 ? -30.959 23.614 45.811 1.00 56.56 399 ARG A CA 1
ATOM 3314 C C . ARG A 1 399 ? -32.491 23.503 45.778 1.00 56.56 399 ARG A C 1
ATOM 3316 O O . ARG A 1 399 ? -33.091 23.533 46.848 1.00 56.56 399 ARG A O 1
ATOM 3323 N N . LYS A 1 400 ? -33.151 23.478 44.618 1.00 54.22 400 LYS A N 1
ATOM 3324 C CA . LYS A 1 400 ? -34.613 23.637 44.542 1.00 54.22 400 LYS A CA 1
ATOM 3325 C C . LYS A 1 400 ? -35.422 22.418 45.003 1.00 54.22 400 LYS A C 1
ATOM 3327 O O . LYS A 1 400 ? -36.618 22.583 45.209 1.00 54.22 400 LYS A O 1
ATOM 3332 N N . GLU A 1 401 ? -34.809 21.251 45.211 1.00 52.78 401 GLU A N 1
ATOM 3333 C CA . GLU A 1 401 ? -35.570 20.000 45.410 1.00 52.78 401 GLU A CA 1
ATOM 3334 C C . GLU A 1 401 ? -35.061 19.100 46.544 1.00 52.78 401 GLU A C 1
ATOM 3336 O O . GLU A 1 401 ? -35.539 17.988 46.701 1.00 52.78 401 GLU A O 1
ATOM 3341 N N . TRP A 1 402 ? -34.135 19.575 47.380 1.00 59.12 402 TRP A N 1
ATOM 3342 C CA . TRP A 1 402 ? -33.487 18.703 48.360 1.00 59.12 402 TRP A CA 1
ATOM 3343 C C . TRP A 1 402 ? -34.416 18.217 49.472 1.00 59.12 402 TRP A C 1
ATOM 3345 O O . TRP A 1 402 ? -34.851 19.006 50.317 1.00 59.12 402 TRP A O 1
ATOM 3355 N N . SER A 1 403 ? -34.650 16.905 49.526 1.00 56.06 403 SER A N 1
ATOM 3356 C CA . SER A 1 403 ? -35.379 16.262 50.624 1.00 56.06 403 SER A CA 1
ATOM 3357 C C . SER A 1 403 ? -34.414 15.642 51.646 1.00 56.06 403 SER A C 1
ATOM 3359 O O . SER A 1 403 ? -33.654 14.722 51.361 1.00 56.06 403 SER A O 1
ATOM 3361 N N . PHE A 1 404 ? -34.406 16.177 52.870 1.00 56.28 404 PHE A N 1
ATOM 3362 C CA . PHE A 1 404 ? -33.584 15.644 53.961 1.00 56.28 404 PHE A CA 1
ATOM 3363 C C . PHE A 1 404 ? -34.229 14.391 54.566 1.00 56.28 404 PHE A C 1
ATOM 3365 O O . PHE A 1 404 ? -35.314 14.494 55.140 1.00 56.28 404 PHE A O 1
ATOM 3372 N N . ASP A 1 405 ? -33.560 13.233 54.501 1.00 60.09 405 ASP A N 1
ATOM 3373 C CA . ASP A 1 405 ? -33.976 12.031 55.239 1.00 60.09 405 ASP A CA 1
ATOM 3374 C C . ASP A 1 405 ? -33.389 12.047 56.671 1.00 60.09 405 ASP A C 1
ATOM 3376 O O . ASP A 1 405 ? -32.168 11.941 56.851 1.00 60.09 405 ASP A O 1
ATOM 3380 N N . PRO A 1 406 ? -34.231 12.109 57.724 1.00 55.50 406 PRO A N 1
ATOM 3381 C CA . PRO A 1 406 ? -33.794 12.087 59.121 1.00 55.50 406 PRO A CA 1
ATOM 3382 C C . PRO A 1 406 ? -32.945 10.867 59.510 1.00 55.50 406 PRO A C 1
ATOM 3384 O O . PRO A 1 406 ? -32.243 10.911 60.521 1.00 55.50 406 PRO A O 1
ATOM 3387 N N . LYS A 1 407 ? -32.979 9.769 58.741 1.00 56.84 407 LYS A N 1
ATOM 3388 C CA . LYS A 1 407 ? -32.183 8.560 59.014 1.00 56.84 407 LYS A CA 1
ATOM 3389 C C . LYS A 1 407 ? -30.680 8.781 58.861 1.00 56.84 407 LYS A C 1
ATOM 3391 O O . LYS A 1 407 ? -29.906 8.070 59.505 1.00 56.84 407 LYS A O 1
ATOM 3396 N N . TRP A 1 408 ? -30.251 9.761 58.063 1.00 57.47 408 TRP A N 1
ATOM 3397 C CA . TRP A 1 408 ? -28.827 10.009 57.807 1.00 57.47 408 TRP A CA 1
ATOM 3398 C C . TRP A 1 408 ? -28.079 10.429 59.079 1.00 57.47 408 TRP A C 1
ATOM 3400 O O . TRP A 1 408 ? -26.927 10.048 59.273 1.00 57.47 408 TRP A O 1
ATOM 3410 N N . ILE A 1 409 ? -28.776 11.102 60.002 1.00 57.47 409 ILE A N 1
ATOM 3411 C CA . ILE A 1 409 ? -28.291 11.550 61.319 1.00 57.47 409 ILE A CA 1
ATOM 3412 C C . ILE A 1 409 ? -27.636 10.422 62.132 1.00 57.47 409 ILE A C 1
ATOM 3414 O O . ILE A 1 409 ? -26.677 10.654 62.873 1.00 57.47 409 ILE A O 1
ATOM 3418 N N . ASN A 1 410 ? -28.134 9.193 61.989 1.00 55.28 410 ASN A N 1
ATOM 3419 C CA . ASN A 1 410 ? -27.727 8.066 62.823 1.00 55.28 410 ASN A CA 1
ATOM 3420 C C . ASN A 1 410 ? -26.510 7.299 62.277 1.00 55.28 410 ASN A C 1
ATOM 3422 O O . ASN A 1 410 ? -26.027 6.376 62.933 1.00 55.28 410 ASN A O 1
ATOM 3426 N N . VAL A 1 411 ? -25.974 7.674 61.110 1.00 56.44 411 VAL A N 1
ATOM 3427 C CA . VAL A 1 411 ? -24.849 6.970 60.478 1.00 56.44 411 VAL A CA 1
ATOM 3428 C C . VAL A 1 411 ? -23.540 7.721 60.745 1.00 56.44 411 VAL A C 1
ATOM 3430 O O . VAL A 1 411 ? -23.268 8.763 60.155 1.00 56.44 411 VAL A O 1
ATOM 3433 N N . ILE A 1 412 ? -22.686 7.174 61.621 1.00 55.03 412 ILE A N 1
ATOM 3434 C CA . ILE A 1 412 ? -21.419 7.809 62.054 1.00 55.03 412 ILE A CA 1
ATOM 3435 C C . ILE A 1 412 ? -20.516 8.185 60.866 1.00 55.03 412 ILE A C 1
ATOM 3437 O O . ILE A 1 412 ? -19.947 9.276 60.860 1.00 55.03 412 ILE A O 1
ATOM 3441 N N . LYS A 1 413 ? -20.440 7.328 59.839 1.00 54.03 413 LYS A N 1
ATOM 3442 C CA . LYS A 1 413 ? -19.643 7.556 58.618 1.00 54.03 413 LYS A CA 1
ATOM 3443 C C . LYS A 1 413 ? -20.120 8.749 57.773 1.00 54.03 413 LYS A C 1
ATOM 3445 O O . LYS A 1 413 ? -19.368 9.223 56.932 1.00 54.03 413 LYS A O 1
ATOM 3450 N N . LEU A 1 414 ? -21.341 9.242 57.998 1.00 56.66 414 LEU A N 1
ATOM 3451 C CA . LEU A 1 414 ? -21.918 10.373 57.264 1.00 56.66 414 LEU A CA 1
ATOM 3452 C C . LEU A 1 414 ? -21.755 11.709 58.005 1.00 56.66 414 LEU A C 1
ATOM 3454 O O . LEU A 1 414 ? -22.138 12.743 57.470 1.00 56.66 414 LEU A O 1
ATOM 3458 N N . ARG A 1 415 ? -21.186 11.730 59.222 1.00 64.69 415 ARG A N 1
ATOM 3459 C CA . ARG A 1 415 ? -21.131 12.942 60.067 1.00 64.69 415 ARG A CA 1
ATOM 3460 C C . ARG A 1 415 ? -20.390 14.115 59.421 1.00 64.69 415 ARG A C 1
ATOM 3462 O O . ARG A 1 415 ? -20.884 15.236 59.496 1.00 64.69 415 ARG A O 1
ATOM 3469 N N . LYS A 1 416 ? -19.249 13.859 58.771 1.00 70.50 416 LYS A N 1
ATOM 3470 C CA . LYS A 1 416 ? -18.452 14.879 58.062 1.00 70.50 416 LYS A CA 1
ATOM 3471 C C . LYS A 1 416 ? -19.270 15.561 56.969 1.00 70.50 416 LYS A C 1
ATOM 3473 O O . LYS A 1 416 ? -19.319 16.782 56.883 1.00 70.50 416 LYS A O 1
ATOM 3478 N N . ILE A 1 417 ? -19.965 14.759 56.171 1.00 64.25 417 ILE A N 1
ATOM 3479 C CA . ILE A 1 417 ? -20.754 15.252 55.046 1.00 64.25 417 ILE A CA 1
ATOM 3480 C C . ILE A 1 417 ? -22.061 15.890 55.495 1.00 64.25 417 ILE A C 1
ATOM 3482 O O . ILE A 1 417 ? -22.438 16.927 54.960 1.00 64.25 417 ILE A O 1
ATOM 3486 N N . LEU A 1 418 ? -22.718 15.344 56.517 1.00 67.94 418 LEU A N 1
ATOM 3487 C CA . LEU A 1 418 ? -23.859 16.003 57.145 1.00 67.94 418 LEU A CA 1
ATOM 3488 C C . LEU A 1 418 ? -23.470 17.400 57.624 1.00 67.94 418 LEU A C 1
ATOM 3490 O O . LEU A 1 418 ? -24.201 18.346 57.369 1.00 67.94 418 LEU A O 1
ATOM 3494 N N . LEU A 1 419 ? -22.293 17.566 58.228 1.00 74.38 419 LEU A N 1
ATOM 3495 C CA . LEU A 1 419 ? -21.808 18.889 58.614 1.00 74.38 419 LEU A CA 1
ATOM 3496 C C . LEU A 1 419 ? -21.590 19.831 57.425 1.00 74.38 419 LEU A C 1
ATOM 3498 O O . LEU A 1 419 ? -21.901 21.013 57.518 1.00 74.38 419 LEU A O 1
ATOM 3502 N N . LEU A 1 420 ? -21.092 19.313 56.307 1.00 74.88 420 LEU A N 1
ATOM 3503 C CA . LEU A 1 420 ? -20.818 20.097 55.105 1.00 74.88 420 LEU A CA 1
ATOM 3504 C C . LEU A 1 420 ? -22.094 20.491 54.343 1.00 74.88 420 LEU A C 1
ATOM 3506 O O . LEU A 1 420 ? -22.188 21.612 53.851 1.00 74.88 420 LEU A O 1
ATOM 3510 N N . ILE A 1 421 ? -23.072 19.589 54.240 1.00 72.06 421 ILE A N 1
ATOM 3511 C CA . ILE A 1 421 ? -24.240 19.724 53.355 1.00 72.06 421 ILE A CA 1
ATOM 3512 C C . ILE A 1 421 ? -25.474 20.255 54.097 1.00 72.06 421 ILE A C 1
ATOM 3514 O O . ILE A 1 421 ? -26.268 20.985 53.509 1.00 72.06 421 ILE A O 1
ATOM 3518 N N . TYR A 1 422 ? -25.649 19.948 55.386 1.00 74.94 422 TYR A N 1
ATOM 3519 C CA . TYR A 1 422 ? -26.848 20.337 56.143 1.00 74.94 422 TYR A CA 1
ATOM 3520 C C . TYR A 1 422 ? -27.151 21.849 56.112 1.00 74.94 422 TYR A C 1
ATOM 3522 O O . TYR A 1 422 ? -28.316 22.189 55.901 1.00 74.94 422 TYR A O 1
ATOM 3530 N N . PRO A 1 423 ? -26.166 22.775 56.168 1.00 78.06 423 PRO A N 1
ATOM 3531 C CA . PRO A 1 423 ? -26.414 24.218 56.023 1.00 78.06 423 PRO A CA 1
ATOM 3532 C C . PRO A 1 423 ? -27.011 24.648 54.676 1.00 78.06 423 PRO A C 1
ATOM 3534 O O . PRO A 1 423 ? -27.572 25.742 54.552 1.00 78.06 423 PRO A O 1
ATOM 3537 N N . LEU A 1 424 ? -26.905 23.813 53.637 1.00 72.81 424 LEU A N 1
ATOM 3538 C CA . LEU A 1 424 ? -27.606 24.041 52.373 1.00 72.81 424 LEU A CA 1
ATOM 3539 C C . LEU A 1 424 ? -29.105 23.782 52.506 1.00 72.81 424 LEU A C 1
ATOM 3541 O O . LEU A 1 424 ? -29.861 24.396 51.759 1.00 72.81 424 LEU A O 1
ATOM 3545 N N . ILE A 1 425 ? -29.534 22.967 53.466 1.00 71.25 425 ILE A N 1
ATOM 3546 C CA . ILE A 1 425 ? -30.931 22.602 53.711 1.00 71.25 425 ILE A CA 1
ATOM 3547 C C . ILE A 1 425 ? -31.526 23.503 54.797 1.00 71.25 425 ILE A C 1
ATOM 3549 O O . ILE A 1 425 ? -32.471 24.247 54.540 1.00 71.25 425 ILE A O 1
ATOM 3553 N N . LYS A 1 426 ? -30.962 23.455 56.009 1.00 73.62 426 LYS A N 1
ATOM 3554 C CA . LYS A 1 426 ? -31.448 24.171 57.194 1.00 73.62 426 LYS A CA 1
ATOM 3555 C C . LYS A 1 426 ? -30.308 24.379 58.191 1.00 73.62 426 LYS A C 1
ATOM 3557 O O . LYS A 1 426 ? -29.380 23.585 58.258 1.00 73.62 426 LYS A O 1
ATOM 3562 N N . VAL A 1 427 ? -30.398 25.430 59.000 1.00 77.75 427 VAL A N 1
ATOM 3563 C CA . VAL A 1 427 ? -29.524 25.643 60.159 1.00 77.75 427 VAL A CA 1
ATOM 3564 C C . VAL A 1 427 ? -30.410 25.698 61.405 1.00 77.75 427 VAL A C 1
ATOM 3566 O O . VAL A 1 427 ? -31.346 26.492 61.459 1.00 77.75 427 VAL A O 1
ATOM 3569 N N . ASP A 1 428 ? -30.180 24.803 62.368 1.00 80.19 428 ASP A N 1
ATOM 3570 C CA . ASP A 1 428 ? -30.922 24.724 63.632 1.00 80.19 428 ASP A CA 1
ATOM 3571 C C . ASP A 1 428 ? -30.028 24.308 64.813 1.00 80.19 428 ASP A C 1
ATOM 3573 O O . ASP A 1 428 ? -28.852 23.974 64.643 1.00 80.19 428 ASP A O 1
ATOM 3577 N N . ASP A 1 429 ? -30.580 24.339 66.031 1.00 81.00 429 ASP A N 1
ATOM 3578 C CA . ASP A 1 429 ? -29.852 24.047 67.278 1.00 81.00 429 ASP A CA 1
ATOM 3579 C C . ASP A 1 429 ? -29.156 22.680 67.266 1.00 81.0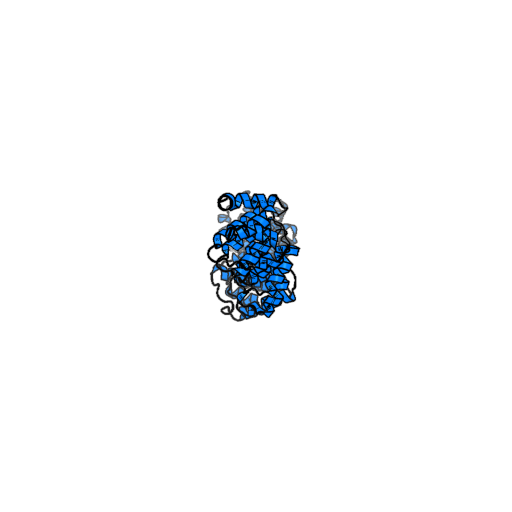0 429 ASP A C 1
ATOM 3581 O O . ASP A 1 429 ? -28.073 22.509 67.837 1.00 81.00 429 ASP A O 1
ATOM 3585 N N . TRP A 1 430 ? -29.761 21.698 66.595 1.00 82.12 430 TRP A N 1
ATOM 3586 C CA . TRP A 1 430 ? -29.190 20.365 66.443 1.00 82.12 430 TRP A CA 1
ATOM 3587 C C . TRP A 1 430 ? -27.911 20.404 65.601 1.00 82.12 430 TRP A C 1
ATOM 3589 O O . TRP A 1 430 ? -26.878 19.883 66.033 1.00 82.12 430 TRP A O 1
ATOM 3599 N N . TYR A 1 431 ? -27.941 21.089 64.455 1.00 81.94 431 TYR A N 1
ATOM 3600 C CA . TYR A 1 431 ? -26.754 21.284 63.627 1.00 81.94 431 TYR A CA 1
ATOM 3601 C C . TYR A 1 431 ? -25.645 22.019 64.380 1.00 81.94 431 TYR A C 1
ATOM 3603 O O . TYR A 1 431 ? -24.500 21.566 64.381 1.00 81.94 431 TYR A O 1
ATOM 3611 N N . TYR A 1 432 ? -25.976 23.100 65.094 1.00 80.06 432 TYR A N 1
ATOM 3612 C CA . TYR A 1 432 ? -24.993 23.845 65.886 1.00 80.06 432 TYR A CA 1
ATOM 3613 C C . TYR A 1 432 ? -24.325 22.982 66.954 1.00 80.06 432 TYR A C 1
ATOM 3615 O O . TYR A 1 432 ? -23.111 23.082 67.162 1.00 80.06 432 TYR A O 1
ATOM 3623 N N . LYS A 1 433 ? -25.095 22.117 67.621 1.00 81.06 433 LYS A N 1
ATOM 3624 C CA . LYS A 1 433 ? -24.566 21.189 68.623 1.00 81.06 433 LYS A CA 1
ATOM 3625 C C . LYS A 1 433 ? -23.528 20.247 68.012 1.00 81.06 433 LYS A C 1
ATOM 3627 O O . LYS A 1 433 ? -22.454 20.085 68.589 1.00 81.06 433 LYS A O 1
ATOM 3632 N N . ILE A 1 434 ? -23.813 19.682 66.838 1.00 78.88 434 ILE A N 1
ATOM 3633 C CA . ILE A 1 434 ? -22.891 18.769 66.150 1.00 78.88 434 ILE A CA 1
ATOM 3634 C C . ILE A 1 434 ? -21.677 19.526 65.616 1.00 78.88 434 ILE A C 1
ATOM 3636 O O . ILE A 1 434 ? -20.549 19.105 65.873 1.00 78.88 434 ILE A O 1
ATOM 3640 N N . PHE A 1 435 ? -21.889 20.671 64.965 1.00 82.56 435 PHE A N 1
ATOM 3641 C CA . PHE A 1 435 ? -20.829 21.514 64.415 1.00 82.56 435 PHE A CA 1
ATOM 3642 C C . PHE A 1 435 ? -19.822 21.937 65.484 1.00 82.56 435 PHE A C 1
ATOM 3644 O O . PHE A 1 435 ? -18.617 21.801 65.284 1.00 82.56 435 PHE A O 1
ATOM 3651 N N . ARG A 1 436 ? -20.288 22.375 66.663 1.00 81.69 436 ARG A N 1
ATOM 3652 C CA . ARG A 1 436 ? -19.398 22.726 67.783 1.00 81.69 436 ARG A CA 1
ATOM 3653 C C . ARG A 1 436 ? -18.592 21.523 68.271 1.00 81.69 436 ARG A C 1
ATOM 3655 O O . ARG A 1 436 ? -17.390 21.665 68.494 1.00 81.69 436 ARG A O 1
ATOM 3662 N N . SER A 1 437 ? -19.237 20.362 68.385 1.00 80.25 437 SER A N 1
ATOM 3663 C CA . SER A 1 437 ? -18.625 19.125 68.887 1.00 80.25 437 SER A CA 1
ATOM 3664 C C . SER A 1 437 ? -17.696 18.404 67.903 1.00 80.25 437 SER A C 1
ATOM 3666 O O . SER A 1 437 ? -17.056 17.436 68.296 1.00 80.25 437 SER A O 1
ATOM 3668 N N . TYR A 1 438 ? -17.621 18.831 66.638 1.00 83.44 438 TYR A N 1
ATOM 3669 C CA . TYR A 1 438 ? -16.802 18.154 65.632 1.00 83.44 438 TYR A CA 1
ATOM 3670 C C . TYR A 1 438 ? -15.310 18.462 65.805 1.00 83.44 438 TYR A C 1
ATOM 3672 O O . TYR A 1 438 ? -14.946 19.611 66.024 1.00 83.44 438 TYR A O 1
ATOM 3680 N N . GLU A 1 439 ? -14.429 17.472 65.719 1.00 81.00 439 GLU A N 1
ATOM 3681 C CA . GLU A 1 439 ? -13.015 17.660 66.090 1.00 81.00 439 GLU A CA 1
ATOM 3682 C C . GLU A 1 439 ? -12.155 18.275 64.970 1.00 81.00 439 GLU A C 1
ATOM 3684 O O . GLU A 1 439 ? -11.147 18.919 65.252 1.00 81.00 439 GLU A O 1
ATOM 3689 N N . ASP A 1 440 ? -12.571 18.139 63.708 1.00 81.00 440 ASP A N 1
ATOM 3690 C CA . ASP A 1 440 ? -11.812 18.603 62.542 1.00 81.00 440 ASP A CA 1
ATOM 3691 C C . ASP A 1 440 ? -11.968 20.121 62.321 1.00 81.00 440 ASP A C 1
ATOM 3693 O O . ASP A 1 440 ? -13.020 20.612 61.890 1.00 81.00 440 ASP A O 1
ATOM 3697 N N . ASN A 1 441 ? -10.912 20.875 62.642 1.00 79.62 441 ASN A N 1
ATOM 3698 C CA . ASN A 1 441 ? -10.887 22.333 62.508 1.00 79.62 441 ASN A CA 1
ATOM 3699 C C . ASN A 1 441 ? -10.819 22.803 61.047 1.00 79.62 441 ASN A C 1
ATOM 3701 O O . ASN A 1 441 ? -11.371 23.856 60.742 1.00 79.62 441 ASN A O 1
ATOM 3705 N N . GLU A 1 442 ? -10.218 22.029 60.140 1.00 77.56 442 GLU A N 1
ATOM 3706 C CA . GLU A 1 442 ? -10.110 22.406 58.726 1.00 77.56 442 GLU A CA 1
ATOM 3707 C C . GLU A 1 442 ? -11.491 22.382 58.063 1.00 77.56 442 GLU A C 1
ATOM 3709 O O . GLU A 1 442 ? -11.896 23.332 57.393 1.00 77.56 442 GLU A O 1
ATOM 3714 N N . ILE A 1 443 ? -12.283 21.349 58.354 1.00 76.50 443 ILE A N 1
ATOM 3715 C CA . ILE A 1 443 ? -13.678 21.255 57.906 1.00 76.50 443 ILE A CA 1
ATOM 3716 C C . ILE A 1 443 ? -14.539 22.363 58.515 1.00 76.50 443 ILE A C 1
ATOM 3718 O O . ILE A 1 443 ? -15.377 22.951 57.828 1.00 76.50 443 ILE A O 1
ATOM 3722 N N . LYS A 1 444 ? -14.323 22.694 59.793 1.00 80.19 444 LYS A N 1
ATOM 3723 C CA . LYS A 1 444 ? -15.006 23.825 60.435 1.00 80.19 444 LYS A CA 1
ATOM 3724 C C . LYS A 1 444 ? -14.698 25.151 59.744 1.00 80.19 444 LYS A C 1
ATOM 3726 O O . LYS A 1 444 ? -15.603 25.977 59.622 1.00 80.19 444 LYS A O 1
ATOM 3731 N N . ASP A 1 445 ? -13.462 25.354 59.305 1.00 81.38 445 ASP A N 1
ATOM 3732 C CA . ASP A 1 445 ? -13.046 26.573 58.614 1.00 81.38 445 ASP A CA 1
ATOM 3733 C C . ASP A 1 445 ? -13.641 26.654 57.205 1.00 81.38 445 ASP A C 1
ATOM 3735 O O . ASP A 1 445 ? -14.193 27.696 56.856 1.00 81.38 445 ASP A O 1
ATOM 3739 N N . VAL A 1 446 ? -13.673 25.544 56.456 1.00 80.06 446 VAL A N 1
ATOM 3740 C CA . VAL A 1 446 ? -14.381 25.459 55.162 1.00 80.06 446 VAL A CA 1
ATOM 3741 C C . VAL A 1 446 ? -15.863 25.809 55.312 1.00 80.06 446 VAL A C 1
ATOM 3743 O O . VAL A 1 446 ? -16.400 26.594 54.534 1.00 80.06 446 VAL A O 1
ATOM 3746 N N . ILE A 1 447 ? -16.532 25.279 56.340 1.00 79.62 447 ILE A N 1
ATOM 3747 C CA . ILE A 1 447 ? -17.949 25.566 56.614 1.00 79.62 447 ILE A CA 1
ATOM 3748 C C . ILE A 1 447 ? -18.157 27.048 56.962 1.00 79.62 447 ILE A C 1
ATOM 3750 O O . ILE A 1 447 ? -19.092 27.670 56.457 1.00 79.62 447 ILE A O 1
ATOM 3754 N N . LYS A 1 448 ? -17.306 27.633 57.814 1.00 81.12 448 LYS A N 1
ATOM 3755 C CA . LYS A 1 448 ? -17.395 29.058 58.180 1.00 81.12 448 LYS A CA 1
ATOM 3756 C C . LYS A 1 448 ? -17.156 29.974 56.985 1.00 81.12 448 LYS A C 1
ATOM 3758 O O . LYS A 1 448 ? -17.847 30.978 56.858 1.00 81.12 448 LYS A O 1
ATOM 3763 N N . GLU A 1 449 ? -16.189 29.644 56.137 1.00 81.00 449 GLU A N 1
ATOM 3764 C CA . GLU A 1 449 ? -15.859 30.419 54.941 1.00 81.00 449 GLU A CA 1
ATOM 3765 C C . GLU A 1 449 ? -16.985 30.344 53.904 1.00 81.00 449 GLU A C 1
ATOM 3767 O O . GLU A 1 449 ? -17.417 31.369 53.383 1.00 81.00 449 GLU A O 1
ATOM 3772 N N . PHE A 1 450 ? -17.514 29.146 53.653 1.00 79.06 450 PHE A N 1
ATOM 3773 C CA . PHE A 1 450 ? -18.522 28.922 52.620 1.00 79.06 450 PHE A CA 1
ATOM 3774 C C . PHE A 1 450 ? -19.930 29.396 53.031 1.00 79.06 450 PHE A C 1
ATOM 3776 O O . PHE A 1 450 ? -20.685 29.906 52.204 1.00 79.06 450 PHE A O 1
ATOM 3783 N N . TYR A 1 451 ? -20.303 29.255 54.309 1.00 78.25 451 TYR A N 1
ATOM 3784 C CA . TYR A 1 451 ? -21.646 29.583 54.812 1.00 78.25 451 TYR A CA 1
ATOM 3785 C C . TYR A 1 451 ? -21.701 30.825 55.705 1.00 78.25 451 TYR A C 1
ATOM 3787 O O . TYR A 1 451 ? -22.749 31.071 56.300 1.00 78.25 451 TYR A O 1
ATOM 3795 N N . GLY A 1 452 ? -20.613 31.593 55.813 1.00 68.06 452 GLY A N 1
ATOM 3796 C CA . GLY A 1 452 ? -20.395 32.631 56.828 1.00 68.06 452 GLY A CA 1
ATOM 3797 C C . GLY A 1 452 ? -21.593 33.526 57.152 1.00 68.06 452 GLY A C 1
ATOM 3798 O O . GLY A 1 452 ? -21.851 33.767 58.324 1.00 68.06 452 GLY A O 1
ATOM 3799 N N . ASP A 1 453 ? -22.376 33.959 56.162 1.00 64.50 453 ASP A N 1
ATOM 3800 C CA . ASP A 1 453 ? -23.555 34.807 56.396 1.00 64.50 453 ASP A CA 1
ATOM 3801 C C . ASP A 1 453 ? -24.789 34.049 56.913 1.00 64.50 453 ASP A C 1
ATOM 3803 O O . ASP A 1 453 ? -25.562 34.594 57.689 1.00 64.50 453 ASP A O 1
ATOM 3807 N N . LYS A 1 454 ? -24.952 32.765 56.572 1.00 63.72 454 LYS A N 1
ATOM 3808 C CA . LYS A 1 454 ? -26.047 31.906 57.074 1.00 63.72 454 LYS A CA 1
ATOM 3809 C C . LYS A 1 454 ? -25.823 31.420 58.503 1.00 63.72 454 LYS A C 1
ATOM 3811 O O . LYS A 1 454 ? -26.745 30.920 59.136 1.00 63.72 454 LYS A O 1
ATOM 3816 N N . LEU A 1 455 ? -24.585 31.513 58.981 1.00 64.50 455 LEU A N 1
ATOM 3817 C CA . LEU A 1 455 ? -24.192 31.145 60.339 1.00 64.50 455 LEU A CA 1
ATOM 3818 C C . LEU A 1 455 ? -24.109 32.368 61.272 1.00 64.50 455 LEU A C 1
ATOM 3820 O O . LEU A 1 455 ? -23.861 32.173 62.461 1.00 64.50 455 LEU A O 1
ATOM 3824 N N . LYS A 1 456 ? -24.305 33.590 60.738 1.00 53.12 456 LYS A N 1
ATOM 3825 C CA . LYS A 1 456 ? -24.264 34.878 61.458 1.00 53.12 456 LYS A CA 1
ATOM 3826 C C . LYS A 1 456 ? -25.568 35.263 62.157 1.00 53.12 456 LYS A C 1
ATOM 3828 O O . LYS A 1 456 ? -25.499 36.119 63.027 1.00 53.12 456 LYS A O 1
ATOM 3833 N N . ASP A 1 457 ? -26.707 34.651 61.825 1.00 45.38 457 ASP A N 1
ATOM 3834 C CA . ASP A 1 457 ? -27.993 34.907 62.501 1.00 45.38 457 ASP A CA 1
ATOM 3835 C C . ASP A 1 457 ? -28.093 34.167 63.849 1.00 45.38 457 ASP A C 1
ATOM 3837 O O . ASP A 1 457 ? -29.017 33.396 64.120 1.00 45.38 457 ASP A O 1
ATOM 3841 N N . LEU A 1 458 ? -27.094 34.434 64.690 1.00 43.12 458 LEU A N 1
ATOM 3842 C CA . LEU A 1 458 ? -27.132 34.297 66.138 1.00 43.12 458 LEU A CA 1
ATOM 3843 C C . LEU A 1 458 ? -26.904 35.673 66.761 1.00 43.12 458 LEU A C 1
ATOM 3845 O O . LEU A 1 458 ? -25.762 36.178 66.654 1.00 43.12 458 LEU A O 1
#

Foldseek 3Di:
DDPDPPDDDDDDPCRQCVLLLVQLVDPDHDLVVLLPDQRPDDPPLVVVLVSLLVSVVVVDPLLSSLLSVQSVQLNVPDPDCVSVLVSVVVSCVVDVVCLVSVLSNLLNHQAHDCSCVVSCVVPPLLSLLSNLLRDAQVVVVVPVVPDDDDQVSLVSNLNNVVNHPRYDLVVLLVVLLPDPDQNSLLNSLSSLLVVCVVVVVAEALVPPDPSVSVVLLVQCPDPDLSNVQSSLSSCLSYDYDLSSLVSLLVSCVVVVAQDPSPLSSLQRRQPLSDDPVSVVVCLSVCLRPVVSVLVCLLNDQQDLVSLVSNCVSPCVDPCVPCCCVPPRPLVSHDPVSNLVVLVVCLPDDQVVLVVVLVVCLVCVVPDDPVSSVVSLVSSQQPHDLVSLLSSLVSLLVNLPDDDDDPVLVPDPSCLLVCLSNVLSPDDDPVSVVSLVVDDDVVSNVSNCVNCVVSVPPD

Organism: NCBI:txid1288291

Sequence (458 aa):
MQQIKRKKYEPIFQDEYQAFIDAFNAKEFDEEKLKSIDLPNFKRRFELINIILLKIKQKIDLNYLSKITSILLNKLSTDKNDDVDFFINTIYRNNPSNHLFLFNVMKYMDKINLCLLPIIIRHDKSNLEYVFEKITDLEVENVFNTLDIADYQSEYIFKGLVKNTNINYHKLFDWLIGKENDYAKILSYKIINFYFTTNNLKKEISELNENIYKLIKEDLRNKNDNIIYEVINFIQGFIINKEINDILIDLITIRCKIDNLTKEVIKILDISSLSQYDLDNFTKLVSLDIGSFVNVLDKINISEEMVNDLVIALGKTYDSNNEIIYNYIVPHVQSNHKIIILNSLEQDNSISRMYLLNLLDMVINTVDEMTYLTLCFILGNDSDRNVIVKTLSLLQNKRKEWSFDPKWINVIKLRKILLLIYPLIKVDDWYYKIFRSYEDNEIKDVIKEFYGDKLKDL